Protein AF-A0A085WWP4-F1 (afdb_monomer_lite)

Secondary structure (DSSP, 8-state):
-HHHHHHHHHHHHHHHHHHHTTHHHHH-TTS---------HHHHTTS-TT--EEEEE-TTT------HHHHHHHHHHHHHHHHHH---HHHHEEEEEEETTEEEEEE---HHHHHHHHHHTTPEEEEETTEEEEE-TTS-EEEEETTEEEEE-HHHHHHHHHHHHHT-S--TTSHHHHHHHHH-S-SSEEEEEE-SS-S-SSSSS---EEEEEEEEEE-SSEEEEEEEEEESSHHHHHHHHHHHHHHHHHHHHHHHS---HHHHHHHHHHHS-EEEE-TTSEEEEEEEEEHHHHHHHHHHHHHS---TTGGG-S----------PPPPP----------------------------HHHHHHHHHHHHHHHTS-TTT---HHHHHT-HHHHHHHHHHHT--GGGGGG---SSTHHHHHS-GGGGGGG---HHHHHHHTSTHHHHHHHHHHSS-HHHHHHHHHHHHHHHHHHHHHHHTT---TTS-GGGHHHHHHHHHHHHHHHHHHHSPPP----------------

Organism: NCBI:txid394096

Foldseek 3Di:
DVVVVVVVVVVVVVVVVCVVVVVVVVPCVPPDPQQFPPPPLLQQLLAAQAFFWKKKAFQQQPPQLAAPLLVVVVVVVQVVCCVQFVDRSNAFWGMWMDGPFKIKTFGDGDCVRNVVSLVVVVWDWDDQLNFTWTDDPLAWIWGDDDRMIMTGHSVSNSSSVVSSVVVRGHDCPRPQNVVCVVVHRSARMKIWGADPFQPDPDDPDSWRWGIKMWGWHQDPFAIKIKIKIATQALVSLVVVLVVVVVVLVVLLVVLVVDPDVLSVQVNVQSVPKDWDADRRSMIIIMTGRGSVNNNVVSVVVSLDPDPCVVVVVSDDPPDDDDDDDDDDDDDDDDDDDDDDPPDDPPPPPPPPPPQDCQLVSQLLVLLVVLQVPDDPQFRDDSCVLCPPCLQVVLLCCQAQFDPPVVVVVDDDPPVVLRRDRQLVVLVVPPDLVVNLVSLALVVLVVQLVVCVVPLSSLSNSLNNLSSSLSVLQVCLVVLPDRRPDPSVCSNVRSNVRSVVSSVSSSSSPGTDPPPPPPPDPDPDDDDD

Structure (mmCIF, N/CA/C/O backbone):
data_AF-A0A085WWP4-F1
#
_entry.id   AF-A0A085WWP4-F1
#
loop_
_atom_site.group_PDB
_atom_site.id
_atom_site.type_symbol
_atom_site.label_atom_id
_atom_site.label_alt_id
_atom_site.label_comp_id
_atom_site.label_asym_id
_atom_site.label_entity_id
_atom_site.label_seq_id
_atom_site.pdbx_PDB_ins_code
_atom_site.Cartn_x
_atom_site.Cartn_y
_atom_site.Cartn_z
_atom_site.occupancy
_atom_site.B_iso_or_equiv
_atom_site.auth_seq_id
_atom_site.auth_comp_id
_atom_site.auth_asym_id
_atom_site.auth_atom_id
_atom_site.pdbx_PDB_model_num
ATOM 1 N N . MET A 1 1 ? -0.417 -55.808 28.487 1.00 55.75 1 MET A N 1
ATOM 2 C CA . MET A 1 1 ? -0.862 -55.709 27.075 1.00 55.75 1 MET A CA 1
ATOM 3 C C . MET A 1 1 ? -2.150 -54.899 26.886 1.00 55.75 1 MET A C 1
ATOM 5 O O . MET A 1 1 ? -2.103 -53.944 26.128 1.00 55.75 1 MET A O 1
ATOM 9 N N . LYS A 1 2 ? -3.262 -55.163 27.597 1.00 52.31 2 LYS A N 1
ATOM 10 C CA . LYS A 1 2 ? -4.534 -54.413 27.414 1.00 52.31 2 LYS A CA 1
ATOM 11 C C . LYS A 1 2 ? -4.421 -52.880 27.558 1.00 52.31 2 LYS A C 1
ATOM 13 O O . LYS A 1 2 ? -5.014 -52.155 26.775 1.00 52.31 2 LYS A O 1
ATOM 18 N N . LYS A 1 3 ? -3.600 -52.381 28.492 1.00 43.16 3 LYS A N 1
ATOM 19 C CA . LYS A 1 3 ? -3.376 -50.932 28.687 1.00 43.16 3 LYS A CA 1
ATOM 20 C C . LYS A 1 3 ? -2.620 -50.261 27.527 1.00 43.16 3 LYS A C 1
ATOM 22 O O . LYS A 1 3 ? -2.899 -49.113 27.214 1.00 43.16 3 LYS A O 1
ATOM 27 N N . LEU A 1 4 ? -1.714 -50.990 26.868 1.00 48.75 4 LEU A N 1
ATOM 28 C CA . LEU A 1 4 ? -0.986 -50.499 25.692 1.00 48.75 4 LEU A CA 1
ATOM 29 C C . LEU A 1 4 ? -1.939 -50.347 24.499 1.00 48.75 4 LEU A C 1
ATOM 31 O O . LEU A 1 4 ? -1.900 -49.344 23.802 1.00 48.75 4 LEU A O 1
ATOM 35 N N . LEU A 1 5 ? -2.840 -51.314 24.315 1.00 61.75 5 LEU A N 1
ATOM 36 C CA . LEU A 1 5 ? -3.820 -51.292 23.231 1.00 61.75 5 LEU A CA 1
ATOM 37 C C . LEU A 1 5 ? -4.837 -50.153 23.405 1.00 61.75 5 LEU A C 1
ATOM 39 O O . LEU A 1 5 ? -5.129 -49.451 22.445 1.00 61.75 5 LEU A O 1
ATOM 43 N N . VAL A 1 6 ? -5.298 -49.899 24.635 1.00 55.75 6 VAL A N 1
ATOM 44 C CA . VAL A 1 6 ? -6.163 -48.742 24.940 1.00 55.75 6 VAL A CA 1
ATOM 45 C C . VAL A 1 6 ? -5.444 -47.416 24.668 1.00 55.75 6 VAL A C 1
ATOM 47 O O . VAL A 1 6 ? -6.043 -46.509 24.099 1.00 55.75 6 VAL A O 1
ATOM 50 N N . PHE A 1 7 ? -4.155 -47.312 25.007 1.00 50.56 7 PHE A N 1
ATOM 51 C CA . PHE A 1 7 ? -3.361 -46.117 24.716 1.00 50.56 7 PHE A CA 1
ATOM 52 C C . PHE A 1 7 ? -3.190 -45.890 23.207 1.00 50.56 7 PHE A C 1
ATOM 54 O O . PHE A 1 7 ? -3.416 -44.782 22.737 1.00 50.56 7 PHE A O 1
ATOM 61 N N . VAL A 1 8 ? -2.872 -46.933 22.433 1.00 65.12 8 VAL A N 1
ATOM 62 C CA . VAL A 1 8 ? -2.724 -46.840 20.968 1.00 65.12 8 VAL A CA 1
ATOM 63 C C . VAL A 1 8 ? -4.044 -46.463 20.291 1.00 65.12 8 VAL A C 1
ATOM 65 O O . VAL A 1 8 ? -4.043 -45.628 19.391 1.00 65.12 8 VAL A O 1
ATOM 68 N N . VAL A 1 9 ? -5.175 -47.010 20.746 1.00 69.06 9 VAL A N 1
ATOM 69 C CA . VAL A 1 9 ? -6.500 -46.673 20.198 1.00 69.06 9 VAL A CA 1
ATOM 70 C C . VAL A 1 9 ? -6.896 -45.233 20.533 1.00 69.06 9 VAL A C 1
ATOM 72 O O . VAL A 1 9 ? -7.385 -44.528 19.657 1.00 69.06 9 VAL A O 1
ATOM 75 N N . LEU A 1 10 ? -6.636 -44.758 21.756 1.00 54.59 10 LEU A N 1
ATOM 76 C CA . LEU A 1 10 ? -6.872 -43.356 22.123 1.00 54.59 10 LEU A CA 1
ATOM 77 C C . LEU A 1 10 ? -5.963 -42.394 21.351 1.00 54.59 10 LEU A C 1
ATOM 79 O O . LEU A 1 10 ? -6.404 -41.314 20.972 1.00 54.59 10 LEU A O 1
ATOM 83 N N . LEU A 1 11 ? -4.720 -42.791 21.077 1.00 59.16 11 LEU A N 1
ATOM 84 C CA . LEU A 1 11 ? -3.773 -41.989 20.305 1.00 59.16 11 LEU A CA 1
ATOM 85 C C . LEU A 1 11 ? -4.162 -41.948 18.820 1.00 59.16 11 LEU A C 1
ATOM 87 O O . LEU A 1 11 ? -4.114 -40.884 18.213 1.00 59.16 11 LEU A O 1
ATOM 91 N N . ALA A 1 12 ? -4.645 -43.060 18.258 1.00 65.62 12 ALA A N 1
ATOM 92 C CA . ALA A 1 12 ? -5.191 -43.114 16.902 1.00 65.62 12 ALA A CA 1
ATOM 93 C C . ALA A 1 12 ? -6.506 -42.325 16.768 1.00 65.62 12 ALA A C 1
ATOM 95 O O . ALA A 1 12 ? -6.684 -41.602 15.793 1.00 65.62 12 ALA A O 1
ATOM 96 N N . ALA A 1 13 ? -7.400 -42.399 17.759 1.00 65.81 13 ALA A N 1
ATOM 97 C CA . ALA A 1 13 ? -8.629 -41.606 17.793 1.00 65.81 13 ALA A CA 1
ATOM 98 C C . ALA A 1 13 ? -8.333 -40.107 17.965 1.00 65.81 13 ALA A C 1
ATOM 100 O O . ALA A 1 13 ? -8.933 -39.276 17.287 1.00 65.81 13 ALA A O 1
ATOM 101 N N . GLY A 1 14 ? -7.361 -39.761 18.815 1.00 62.38 14 GLY A N 1
ATOM 102 C CA . GLY A 1 14 ? -6.874 -38.394 18.986 1.00 62.38 14 GLY A CA 1
ATOM 103 C C . GLY A 1 14 ? -6.211 -37.845 17.722 1.00 62.38 14 GLY A C 1
ATOM 104 O O . GLY A 1 14 ? -6.481 -36.711 17.341 1.00 62.38 14 GLY A O 1
ATOM 105 N N . ALA A 1 15 ? -5.408 -38.655 17.026 1.00 59.19 15 ALA A N 1
ATOM 106 C CA . ALA A 1 15 ? -4.808 -38.295 15.743 1.00 59.19 15 ALA A CA 1
ATOM 107 C C . ALA A 1 15 ? -5.861 -38.168 14.629 1.00 59.19 15 ALA A C 1
ATOM 109 O O . ALA A 1 15 ? -5.807 -37.222 13.852 1.00 59.19 15 ALA A O 1
ATOM 110 N N . GLY A 1 16 ? -6.855 -39.059 14.582 1.00 66.94 16 GLY A N 1
ATOM 111 C CA . GLY A 1 16 ? -7.972 -38.985 13.637 1.00 66.94 16 GLY A CA 1
ATOM 112 C C . GLY A 1 16 ? -8.838 -37.743 13.850 1.00 66.94 16 GLY A C 1
ATOM 113 O O . GLY A 1 16 ? -9.163 -37.050 12.890 1.00 66.94 16 GLY A O 1
ATOM 114 N N . ALA A 1 17 ? -9.135 -37.395 15.105 1.00 58.97 17 ALA A N 1
ATOM 115 C CA . ALA A 1 17 ? -9.810 -36.144 15.438 1.00 58.97 17 ALA A CA 1
ATOM 116 C C . ALA A 1 17 ? -8.940 -34.930 15.072 1.00 58.97 17 ALA A C 1
ATOM 118 O O . ALA A 1 17 ? -9.412 -34.004 14.419 1.00 58.97 17 ALA A O 1
ATOM 119 N N . ALA A 1 18 ? -7.648 -34.945 15.410 1.00 49.03 18 ALA A N 1
ATOM 120 C CA . ALA A 1 18 ? -6.724 -33.871 15.055 1.00 49.03 18 ALA A CA 1
ATOM 121 C C . ALA A 1 18 ? -6.568 -33.690 13.533 1.00 49.03 18 ALA A C 1
ATOM 123 O O . ALA A 1 18 ? -6.399 -32.561 13.077 1.00 49.03 18 ALA A O 1
ATOM 124 N N . TYR A 1 19 ? -6.657 -34.765 12.747 1.00 57.50 19 TYR A N 1
ATOM 125 C CA . TYR A 1 19 ? -6.679 -34.718 11.283 1.00 57.50 19 TYR A CA 1
ATOM 126 C C . TYR A 1 19 ? -7.983 -34.095 10.779 1.00 57.50 19 TYR A C 1
ATOM 128 O O . TYR A 1 19 ? -7.961 -33.119 10.037 1.00 57.50 19 TYR A O 1
ATOM 136 N N . HIS A 1 20 ? -9.124 -34.594 11.259 1.00 52.62 20 HIS A N 1
ATOM 137 C CA . HIS A 1 20 ? -10.443 -34.147 10.812 1.00 52.62 20 HIS A CA 1
ATOM 138 C C . HIS A 1 20 ? -10.745 -32.680 11.179 1.00 52.62 20 HIS A C 1
ATOM 140 O O . HIS A 1 20 ? -11.502 -32.009 10.478 1.00 52.62 20 HIS A O 1
ATOM 146 N N . PHE A 1 21 ? -10.141 -32.169 12.255 1.00 53.84 21 PHE A N 1
ATOM 147 C CA . PHE A 1 21 ? -10.244 -30.768 12.679 1.00 53.84 21 PHE A CA 1
ATOM 148 C C . PHE A 1 21 ? -9.079 -29.882 12.185 1.00 53.84 21 PHE A C 1
ATOM 150 O O . PHE A 1 21 ? -8.976 -28.730 12.605 1.00 53.84 21 PHE A O 1
ATOM 157 N N . GLY A 1 22 ? -8.191 -30.387 11.317 1.00 38.75 22 GLY A N 1
ATOM 158 C CA . GLY A 1 22 ? -7.104 -29.600 10.712 1.00 38.75 22 GLY A CA 1
ATOM 159 C C . GLY A 1 22 ? -5.971 -29.200 11.670 1.00 38.75 22 GLY A C 1
ATOM 160 O O . GLY A 1 22 ? -5.164 -28.323 11.365 1.00 38.75 22 GLY A O 1
ATOM 161 N N . TYR A 1 23 ? -5.876 -29.823 12.848 1.00 52.81 23 TYR A N 1
ATOM 162 C CA . TYR A 1 23 ? -4.787 -29.576 13.800 1.00 52.81 23 TYR A CA 1
ATOM 163 C C . TYR A 1 23 ? -3.465 -30.219 13.362 1.00 52.81 23 TYR A C 1
ATOM 165 O O . TYR A 1 23 ? -2.403 -29.675 13.672 1.00 52.81 23 TYR A O 1
ATOM 173 N N . LEU A 1 24 ? -3.508 -31.343 12.636 1.00 49.25 24 LEU A N 1
ATOM 174 C CA . LEU A 1 24 ? -2.299 -32.030 12.161 1.00 49.25 24 LEU A CA 1
ATOM 175 C C . LEU A 1 24 ? -1.555 -31.249 11.066 1.00 49.25 24 LEU A C 1
ATOM 177 O O . LEU A 1 24 ? -0.331 -31.140 11.153 1.00 49.25 24 LEU A O 1
ATOM 181 N N . ASP A 1 25 ? -2.271 -30.601 10.140 1.00 48.72 25 ASP A N 1
ATOM 182 C CA . ASP A 1 25 ? -1.672 -29.701 9.134 1.00 48.72 25 ASP A CA 1
ATOM 183 C C . ASP A 1 25 ? -0.945 -28.512 9.781 1.00 48.72 25 ASP A C 1
ATOM 185 O O . ASP A 1 25 ? 0.040 -27.991 9.260 1.00 48.72 25 ASP A O 1
ATOM 189 N N . ARG A 1 26 ? -1.382 -28.120 10.983 1.00 52.31 26 ARG A N 1
ATOM 190 C CA . ARG A 1 26 ? -0.805 -27.012 11.749 1.00 52.31 26 ARG A CA 1
ATOM 191 C C . ARG A 1 26 ? 0.436 -27.402 12.556 1.00 52.31 26 ARG A C 1
ATOM 193 O O . ARG A 1 26 ? 1.290 -26.555 12.805 1.00 52.31 26 ARG A O 1
ATOM 200 N N . TRP A 1 27 ? 0.528 -28.657 13.002 1.00 50.03 27 TRP A N 1
ATOM 201 C CA . TRP A 1 27 ? 1.600 -29.142 13.889 1.00 50.03 27 TRP A CA 1
ATOM 202 C C . TRP A 1 27 ? 2.775 -29.775 13.154 1.00 50.03 27 TRP A C 1
ATOM 204 O O . TRP A 1 27 ? 3.870 -29.859 13.714 1.00 50.03 27 TRP A O 1
ATOM 214 N N . ILE A 1 28 ? 2.586 -30.176 11.896 1.00 51.75 28 ILE A N 1
ATOM 215 C CA . ILE A 1 28 ? 3.643 -30.785 11.088 1.00 51.75 28 ILE A CA 1
ATOM 216 C C . ILE A 1 28 ? 3.945 -29.952 9.824 1.00 51.75 28 ILE A C 1
ATOM 218 O O . ILE A 1 28 ? 3.955 -30.482 8.714 1.00 51.75 28 ILE A O 1
ATOM 222 N N . PRO A 1 29 ? 4.315 -28.660 9.949 1.00 46.16 29 PRO A N 1
ATOM 223 C CA . PRO A 1 29 ? 4.738 -27.845 8.804 1.00 46.16 29 PRO A CA 1
ATOM 224 C C . PRO A 1 29 ? 6.069 -28.310 8.172 1.00 46.16 29 PRO A C 1
ATOM 226 O O . PRO A 1 29 ? 6.530 -27.726 7.193 1.00 46.16 29 PRO A O 1
ATOM 229 N N . LYS A 1 30 ? 6.717 -29.348 8.728 1.00 44.38 30 LYS A N 1
ATOM 230 C CA . LYS A 1 30 ? 8.000 -29.905 8.263 1.00 44.38 30 LYS A CA 1
ATOM 231 C C . LYS A 1 30 ? 7.885 -31.116 7.326 1.00 44.38 30 LYS A C 1
ATOM 233 O O . LYS A 1 30 ? 8.911 -31.504 6.780 1.00 44.38 30 LYS A O 1
ATOM 238 N N . LEU A 1 31 ? 6.700 -31.703 7.120 1.00 44.00 31 LEU A N 1
ATOM 239 C CA . LEU A 1 31 ? 6.548 -32.906 6.277 1.00 44.00 31 LEU A CA 1
ATOM 240 C C . LEU A 1 31 ? 6.174 -32.632 4.808 1.00 44.00 31 LEU A C 1
ATOM 242 O O . LEU A 1 31 ? 5.854 -33.562 4.081 1.00 44.00 31 LEU A O 1
ATOM 246 N N . GLY A 1 32 ? 6.309 -31.390 4.334 1.00 44.22 32 GLY A N 1
ATOM 247 C CA . GLY A 1 32 ? 6.310 -31.117 2.892 1.00 44.22 32 GLY A CA 1
ATOM 248 C C . GLY A 1 32 ? 4.935 -31.107 2.225 1.00 44.22 32 GLY A C 1
ATOM 249 O O . GLY A 1 32 ? 4.858 -31.342 1.024 1.00 44.22 32 GLY A O 1
ATOM 250 N N . GLY A 1 33 ? 3.865 -30.808 2.971 1.00 44.06 33 GLY A N 1
ATOM 251 C CA . GLY A 1 33 ? 2.613 -30.374 2.353 1.00 44.06 33 GLY A CA 1
ATOM 252 C C . GLY A 1 33 ? 2.897 -29.113 1.545 1.00 44.06 33 GLY A C 1
ATOM 253 O O . GLY A 1 33 ? 3.352 -28.116 2.110 1.00 44.06 33 GLY A O 1
ATOM 254 N N . GLU A 1 34 ? 2.748 -29.206 0.225 1.00 45.47 34 GLU A N 1
ATOM 255 C CA . GLU A 1 34 ? 2.981 -28.097 -0.690 1.00 45.47 34 GLU A CA 1
ATOM 256 C C . GLU A 1 34 ? 2.165 -26.891 -0.222 1.00 45.47 34 GLU A C 1
ATOM 258 O O . GLU A 1 34 ? 0.941 -26.926 -0.133 1.00 45.47 34 GLU A O 1
ATOM 263 N N . ARG A 1 35 ? 2.903 -25.849 0.143 1.00 51.69 35 ARG A N 1
ATOM 264 C CA . ARG A 1 35 ? 2.412 -24.510 0.429 1.00 51.69 35 ARG A CA 1
ATOM 265 C C . ARG A 1 35 ? 1.775 -23.987 -0.857 1.00 51.69 35 ARG A C 1
ATOM 267 O O . ARG A 1 35 ? 2.432 -23.954 -1.899 1.00 51.69 35 ARG A O 1
ATOM 274 N N . LEU A 1 36 ? 0.470 -23.787 -0.820 1.00 55.88 36 LEU A N 1
ATOM 275 C CA . LEU A 1 36 ? -0.396 -23.593 -1.975 1.00 55.88 36 LEU A CA 1
ATOM 276 C C . LEU A 1 36 ? -1.360 -22.482 -1.595 1.00 55.88 36 LEU A C 1
ATOM 278 O O . LEU A 1 36 ? -2.046 -22.628 -0.581 1.00 55.88 36 LEU A O 1
ATOM 282 N N . ILE A 1 37 ? -1.510 -21.465 -2.451 1.00 58.06 37 ILE A N 1
ATOM 283 C CA . ILE A 1 37 ? -2.772 -20.733 -2.490 1.00 58.06 37 ILE A CA 1
ATOM 284 C C . ILE A 1 37 ? -3.754 -21.753 -3.054 1.00 58.06 37 ILE A C 1
ATOM 286 O O . ILE A 1 37 ? -3.654 -22.094 -4.239 1.00 58.06 37 ILE A O 1
ATOM 290 N N . PRO A 1 38 ? -4.694 -22.310 -2.267 1.00 62.78 38 PRO A N 1
ATOM 291 C CA . PRO A 1 38 ? -5.765 -23.040 -2.903 1.00 62.78 38 PRO A CA 1
ATOM 292 C C . PRO A 1 38 ? -6.484 -22.017 -3.780 1.00 62.78 38 PRO A C 1
ATOM 294 O O . PRO A 1 38 ? -6.855 -20.951 -3.285 1.00 62.78 38 PRO A O 1
ATOM 297 N N . LYS A 1 39 ? -6.650 -22.331 -5.068 1.00 83.12 39 LYS A N 1
ATOM 298 C CA . LYS A 1 39 ? -7.616 -21.682 -5.959 1.00 83.12 39 LYS A CA 1
ATOM 299 C C . LYS A 1 39 ? -8.987 -21.793 -5.287 1.00 83.12 39 LYS A C 1
ATOM 301 O O . LYS A 1 39 ? -9.717 -22.757 -5.490 1.00 83.12 39 LYS A O 1
ATOM 306 N N . ASP A 1 40 ? -9.259 -20.884 -4.356 1.00 86.44 40 ASP A N 1
ATOM 307 C CA . ASP A 1 40 ? -10.406 -20.961 -3.468 1.00 86.44 40 ASP A CA 1
ATOM 308 C C . ASP A 1 40 ? -11.586 -20.372 -4.213 1.00 86.44 40 ASP A C 1
ATOM 310 O O . ASP A 1 40 ? -11.844 -19.169 -4.180 1.00 86.44 40 ASP A O 1
ATOM 314 N N . GLU A 1 41 ? -12.292 -21.253 -4.909 1.00 90.25 41 GLU A N 1
ATOM 315 C CA . GLU A 1 41 ? -13.483 -20.915 -5.676 1.00 90.25 41 GLU A CA 1
ATOM 316 C C . GLU A 1 41 ? -14.510 -20.163 -4.820 1.00 90.25 41 GLU A C 1
ATOM 318 O O . GLU A 1 41 ? -15.187 -19.272 -5.322 1.00 90.25 41 GLU A O 1
ATOM 323 N N . LYS A 1 42 ? -14.586 -20.435 -3.506 1.00 92.69 42 LYS A N 1
ATOM 324 C CA . LYS A 1 42 ? -15.519 -19.736 -2.608 1.00 92.69 42 LYS A CA 1
ATOM 325 C C . LYS A 1 42 ? -15.115 -18.293 -2.349 1.00 92.69 42 LYS A C 1
ATOM 327 O O . LYS A 1 42 ? -15.991 -17.471 -2.093 1.00 92.69 42 LYS A O 1
ATOM 332 N N . LEU A 1 43 ? -13.817 -18.004 -2.371 1.00 93.25 43 LEU A N 1
ATOM 333 C CA . LEU A 1 43 ? -13.286 -16.656 -2.213 1.00 93.25 43 LEU A CA 1
ATOM 334 C C . LEU A 1 43 ? -13.439 -15.881 -3.531 1.00 93.25 43 LEU A C 1
ATOM 336 O O . LEU A 1 43 ? -13.919 -14.750 -3.537 1.00 93.25 43 LEU A O 1
ATOM 340 N N . LEU A 1 44 ? -13.130 -16.521 -4.660 1.00 95.12 44 LEU A N 1
ATOM 341 C CA . LEU A 1 44 ? -13.316 -15.929 -5.987 1.00 95.12 44 LEU A CA 1
ATOM 342 C C . LEU A 1 44 ? -14.799 -15.683 -6.322 1.00 95.12 44 LEU A C 1
ATOM 344 O O . LEU A 1 44 ? -15.117 -14.748 -7.055 1.00 95.12 44 LEU A O 1
ATOM 348 N N . ALA A 1 45 ? -15.720 -16.437 -5.711 1.00 96.50 45 ALA A N 1
ATOM 349 C CA . ALA A 1 45 ? -17.158 -16.295 -5.930 1.00 96.50 45 ALA A CA 1
ATOM 350 C C . ALA A 1 45 ? -17.739 -14.907 -5.574 1.00 96.50 45 ALA A C 1
ATOM 352 O O . ALA A 1 45 ? -18.850 -14.583 -5.987 1.00 96.50 45 ALA A O 1
ATOM 353 N N . TYR A 1 46 ? -17.009 -14.084 -4.816 1.00 97.31 46 TYR A N 1
ATOM 354 C CA . TYR A 1 46 ? -17.416 -12.718 -4.477 1.00 97.31 46 TYR A CA 1
ATOM 355 C C . TYR A 1 46 ? -17.086 -11.680 -5.553 1.00 97.31 46 TYR A C 1
ATOM 357 O O . TYR A 1 46 ? -17.532 -10.542 -5.440 1.00 97.31 46 TYR A O 1
ATOM 365 N N . PHE A 1 47 ? -16.308 -12.031 -6.578 1.00 97.00 47 PHE A N 1
ATOM 366 C CA . PHE A 1 47 ? -15.901 -11.121 -7.652 1.00 97.00 47 PHE A CA 1
ATOM 367 C C . PHE A 1 47 ? -16.760 -11.325 -8.899 1.00 97.00 47 PHE A C 1
ATOM 369 O O . PHE A 1 47 ? -17.478 -12.319 -9.012 1.00 97.00 47 PHE A O 1
ATOM 376 N N . ARG A 1 48 ? -16.779 -10.339 -9.798 1.00 95.44 48 ARG A N 1
ATOM 377 C CA . ARG A 1 48 ? -17.628 -10.392 -10.991 1.00 95.44 48 ARG A CA 1
ATOM 378 C C . ARG A 1 48 ? -17.013 -11.346 -12.023 1.00 95.44 48 ARG A C 1
ATOM 380 O O . ARG A 1 48 ? -15.789 -11.431 -12.102 1.00 95.44 48 ARG A O 1
ATOM 387 N N . PRO A 1 49 ? -17.809 -12.029 -12.862 1.00 92.94 49 PRO A N 1
ATOM 388 C CA . PRO A 1 49 ? -17.272 -12.890 -13.921 1.00 92.94 49 PRO A CA 1
ATOM 389 C C . PRO A 1 49 ? -16.363 -12.157 -14.921 1.00 92.94 49 PRO A C 1
ATOM 391 O O . PRO A 1 49 ? -15.498 -12.774 -15.544 1.00 92.94 49 PRO A O 1
ATOM 394 N N . ASP A 1 50 ? -16.561 -10.846 -15.076 1.00 91.69 50 ASP A N 1
ATOM 395 C CA . ASP A 1 50 ? -15.817 -9.960 -15.967 1.00 91.69 50 ASP A CA 1
ATOM 396 C C . ASP A 1 50 ? -14.697 -9.171 -15.268 1.00 91.69 50 ASP A C 1
ATOM 398 O O . ASP A 1 50 ? -14.115 -8.281 -15.892 1.00 91.69 50 ASP A O 1
ATOM 402 N N . THR A 1 51 ? -14.366 -9.494 -14.010 1.00 92.69 51 THR A N 1
ATOM 403 C CA . THR A 1 51 ? -13.265 -8.864 -13.271 1.00 92.69 51 THR A CA 1
ATOM 404 C C . THR A 1 51 ? -11.959 -8.947 -14.070 1.00 92.69 51 THR A C 1
ATOM 406 O O . THR A 1 51 ? -11.527 -10.017 -14.507 1.00 92.69 51 THR A O 1
ATOM 409 N N . ARG A 1 52 ? -11.339 -7.781 -14.282 1.00 91.12 52 ARG A N 1
ATOM 410 C CA . ARG A 1 52 ? -10.152 -7.612 -15.136 1.00 91.12 52 ARG A CA 1
ATOM 411 C C . ARG A 1 52 ? -8.863 -7.498 -14.353 1.00 91.12 52 ARG A C 1
ATOM 413 O O . ARG A 1 52 ? -7.821 -7.888 -14.860 1.00 91.12 52 ARG A O 1
ATOM 420 N N . GLU A 1 53 ? -8.927 -6.972 -13.143 1.00 92.38 53 GLU A N 1
ATOM 421 C CA . GLU A 1 53 ? -7.801 -6.882 -12.228 1.00 92.38 53 GLU A CA 1
ATOM 422 C C . GLU A 1 53 ? -8.062 -7.768 -11.021 1.00 92.38 53 GLU A C 1
ATOM 424 O O . GLU A 1 53 ? -9.183 -7.845 -10.534 1.00 92.38 53 GLU A O 1
ATOM 429 N N . LEU A 1 54 ? -7.042 -8.473 -10.551 1.00 93.56 54 LEU A N 1
ATOM 430 C CA . LEU A 1 54 ? -7.169 -9.298 -9.362 1.00 93.56 54 LEU A CA 1
ATOM 431 C C . LEU A 1 54 ? -5.834 -9.340 -8.638 1.00 93.56 54 LEU A C 1
ATOM 433 O O . LEU A 1 54 ? -4.792 -9.558 -9.256 1.00 93.56 54 LEU A O 1
ATOM 437 N N . LEU A 1 55 ? -5.866 -9.155 -7.325 1.00 93.75 55 LEU A N 1
ATOM 438 C CA . LEU A 1 55 ? -4.727 -9.357 -6.442 1.00 93.75 55 LEU A CA 1
ATOM 439 C C . LEU A 1 55 ? -5.104 -10.391 -5.391 1.00 93.75 55 LEU A C 1
ATOM 441 O O . LEU A 1 55 ? -6.048 -10.178 -4.642 1.00 93.75 55 LEU A O 1
ATOM 445 N N . VAL A 1 56 ? -4.347 -11.479 -5.313 1.00 93.44 56 VAL A N 1
ATOM 446 C CA . VAL A 1 56 ? -4.521 -12.586 -4.372 1.00 93.44 56 VAL A CA 1
ATOM 447 C C . VAL A 1 56 ? -3.258 -12.713 -3.527 1.00 93.44 56 VAL A C 1
ATOM 449 O O . VAL A 1 56 ? -2.151 -12.799 -4.051 1.00 93.44 56 VAL A O 1
ATOM 452 N N . ALA A 1 57 ? -3.407 -12.738 -2.209 1.00 92.06 57 ALA A N 1
ATOM 453 C CA . ALA A 1 57 ? -2.300 -12.888 -1.274 1.00 92.06 57 ALA A CA 1
ATOM 454 C C . ALA A 1 57 ? -2.631 -13.935 -0.210 1.00 92.06 57 ALA A C 1
ATOM 456 O O . ALA A 1 57 ? -3.695 -13.892 0.413 1.00 92.06 57 ALA A O 1
ATOM 457 N N . GLN A 1 58 ? -1.697 -14.848 0.045 1.00 89.44 58 GLN A N 1
ATOM 458 C CA . GLN A 1 58 ? -1.804 -15.808 1.135 1.00 89.44 58 GLN A CA 1
ATOM 459 C C . GLN A 1 58 ? -0.974 -15.343 2.321 1.00 89.44 58 GLN A C 1
ATOM 461 O O . GLN A 1 58 ? 0.242 -15.519 2.402 1.00 89.44 58 GLN A O 1
ATOM 466 N N . LEU A 1 59 ? -1.673 -14.735 3.272 1.00 87.25 59 LEU A N 1
ATOM 467 C CA . LEU A 1 59 ? -1.063 -14.048 4.407 1.00 87.25 59 LEU A CA 1
ATOM 468 C C . LEU A 1 59 ? -0.321 -15.001 5.352 1.00 87.25 59 LEU A C 1
ATOM 470 O O . LEU A 1 59 ? 0.606 -14.586 6.036 1.00 87.25 59 LEU A O 1
ATOM 474 N N . THR A 1 60 ? -0.695 -16.281 5.364 1.00 82.00 60 THR A N 1
ATOM 475 C CA . THR A 1 60 ? -0.028 -17.319 6.167 1.00 82.00 60 THR A CA 1
ATOM 476 C C . THR A 1 60 ? 1.312 -17.778 5.591 1.00 82.00 60 THR A C 1
ATOM 478 O O . THR A 1 60 ? 2.139 -18.307 6.333 1.00 82.00 60 THR A O 1
ATOM 481 N N . GLU A 1 61 ? 1.541 -17.585 4.291 1.00 74.81 61 GLU A N 1
ATOM 482 C CA . GLU A 1 61 ? 2.761 -18.023 3.599 1.00 74.81 61 GLU A CA 1
ATOM 483 C C . GLU A 1 61 ? 3.734 -16.881 3.317 1.00 74.81 61 GLU A C 1
ATOM 485 O O . GLU A 1 61 ? 4.940 -17.108 3.188 1.00 74.81 61 GLU A O 1
ATOM 490 N N . LEU A 1 62 ? 3.222 -15.652 3.269 1.00 76.38 62 LEU A N 1
ATOM 491 C CA . LEU A 1 62 ? 4.014 -14.434 3.208 1.00 76.38 62 LEU A CA 1
ATOM 492 C C . LEU A 1 62 ? 4.784 -14.240 4.527 1.00 76.38 62 LEU A C 1
ATOM 494 O O . LEU A 1 62 ? 4.372 -13.484 5.405 1.00 76.38 62 LEU A O 1
ATOM 498 N N . ASP A 1 63 ? 5.937 -14.909 4.653 1.00 78.12 63 ASP A N 1
ATOM 499 C CA . ASP A 1 63 ? 6.970 -14.565 5.640 1.00 78.12 63 ASP A CA 1
ATOM 500 C C . ASP A 1 63 ? 7.589 -13.229 5.223 1.00 78.12 63 ASP A C 1
ATOM 502 O O . ASP A 1 63 ? 8.637 -13.180 4.572 1.00 78.12 63 ASP A O 1
ATOM 506 N N . LEU A 1 64 ? 6.870 -12.143 5.529 1.00 78.00 64 LEU A N 1
ATOM 507 C CA . LEU A 1 64 ? 7.333 -10.783 5.329 1.00 78.00 64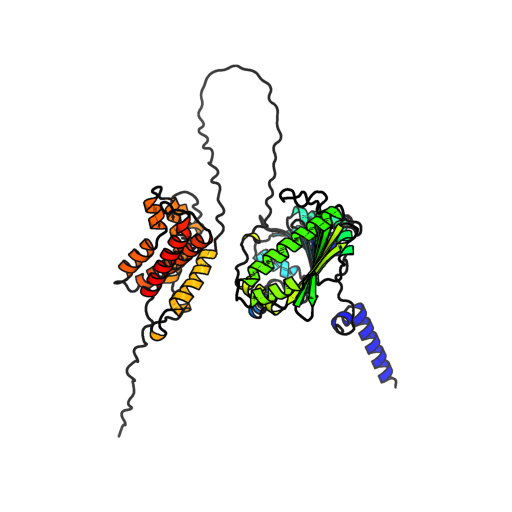 LEU A CA 1
ATOM 508 C C . LEU A 1 64 ? 8.454 -10.504 6.329 1.00 78.00 64 LEU A C 1
ATOM 510 O O . LEU A 1 64 ? 8.235 -9.933 7.397 1.00 78.00 64 LEU A O 1
ATOM 514 N N . ARG A 1 65 ? 9.674 -10.908 5.974 1.00 81.62 65 ARG A N 1
ATOM 515 C CA . ARG A 1 65 ? 10.886 -10.418 6.625 1.00 81.62 65 ARG A CA 1
ATOM 516 C C . ARG A 1 65 ? 11.026 -8.943 6.303 1.00 81.62 65 ARG A C 1
ATOM 518 O O . ARG A 1 65 ? 11.422 -8.563 5.201 1.00 81.62 65 ARG A O 1
ATOM 525 N N . LEU A 1 66 ? 10.561 -8.148 7.250 1.00 83.56 66 LEU A N 1
ATOM 526 C CA . LEU A 1 66 ? 10.699 -6.709 7.276 1.00 83.56 66 LEU A CA 1
ATOM 527 C C . LEU A 1 66 ? 11.891 -6.363 8.173 1.00 83.56 66 LEU A C 1
ATOM 529 O O . LEU A 1 66 ? 12.286 -7.152 9.033 1.00 83.56 66 LEU A O 1
ATOM 533 N N . SER A 1 67 ? 12.412 -5.145 8.039 1.00 86.75 67 SER A N 1
ATOM 534 C CA . SER A 1 67 ? 13.353 -4.610 9.027 1.00 86.75 67 SER A CA 1
ATOM 535 C C . SER A 1 67 ? 12.789 -4.716 10.444 1.00 86.75 67 SER A C 1
ATOM 537 O O . SER A 1 67 ? 11.579 -4.617 10.646 1.00 86.75 67 SER A O 1
ATOM 539 N N . ALA A 1 68 ? 13.670 -4.847 11.440 1.00 87.06 68 ALA A N 1
ATOM 540 C CA . ALA A 1 68 ? 13.274 -4.968 12.844 1.00 87.06 68 ALA A CA 1
ATOM 541 C C . ALA A 1 68 ? 12.308 -3.852 13.293 1.00 87.06 68 ALA A C 1
ATOM 543 O O . ALA A 1 68 ? 11.351 -4.123 14.014 1.00 87.06 68 ALA A O 1
ATOM 544 N N . ASP A 1 69 ? 12.503 -2.620 12.811 1.00 84.62 69 ASP A N 1
ATOM 545 C CA . ASP A 1 69 ? 11.617 -1.490 13.106 1.00 84.62 69 ASP A CA 1
ATOM 546 C C . ASP A 1 69 ? 10.232 -1.648 12.460 1.00 84.62 69 ASP A C 1
ATOM 548 O O . ASP A 1 69 ? 9.206 -1.408 13.102 1.00 84.62 69 ASP A O 1
ATOM 552 N N . ALA A 1 70 ? 10.183 -2.055 11.189 1.00 82.12 70 ALA A N 1
ATOM 553 C CA . ALA A 1 70 ? 8.935 -2.290 10.469 1.00 82.12 70 ALA A CA 1
ATOM 554 C C . ALA A 1 70 ? 8.169 -3.487 11.050 1.00 82.12 70 ALA A C 1
ATOM 556 O O . ALA A 1 70 ? 6.954 -3.406 11.234 1.00 82.12 70 ALA A O 1
ATOM 557 N N . GLN A 1 71 ? 8.881 -4.555 11.413 1.00 88.31 71 GLN A N 1
ATOM 558 C CA . GLN A 1 71 ? 8.322 -5.716 12.092 1.00 88.31 71 GLN A CA 1
ATOM 559 C C . GLN A 1 71 ? 7.780 -5.340 13.476 1.00 88.31 71 GLN A C 1
ATOM 561 O O . GLN A 1 71 ? 6.636 -5.659 13.780 1.00 88.31 71 GLN A O 1
ATOM 566 N N . ALA A 1 72 ? 8.534 -4.591 14.287 1.00 88.50 72 ALA A N 1
ATOM 567 C CA . ALA A 1 72 ? 8.074 -4.146 15.601 1.00 88.50 72 ALA A CA 1
ATOM 568 C C . ALA A 1 72 ? 6.819 -3.262 15.507 1.00 88.50 72 ALA A C 1
ATOM 570 O O . ALA A 1 72 ? 5.893 -3.422 16.304 1.00 88.50 72 ALA A O 1
ATOM 571 N N . LYS A 1 73 ? 6.749 -2.366 14.509 1.00 86.94 73 LYS A N 1
ATOM 572 C CA . LYS A 1 73 ? 5.543 -1.569 14.224 1.00 86.94 73 LYS A CA 1
ATOM 573 C C . LYS A 1 73 ? 4.369 -2.439 13.785 1.00 86.94 73 LYS A C 1
ATOM 575 O O . LYS A 1 73 ? 3.257 -2.222 14.255 1.00 86.94 73 LYS A O 1
ATOM 580 N N . LEU A 1 74 ? 4.595 -3.420 12.911 1.00 87.38 74 LEU A N 1
ATOM 581 C CA . LEU A 1 74 ? 3.552 -4.346 12.470 1.00 87.38 74 LEU A CA 1
ATOM 582 C C . LEU A 1 74 ? 3.027 -5.188 13.640 1.00 87.38 74 LEU A C 1
ATOM 584 O O . LEU A 1 74 ? 1.819 -5.327 13.798 1.00 87.38 74 LEU A O 1
ATOM 588 N N . GLU A 1 75 ? 3.912 -5.688 14.503 1.00 90.56 75 GLU A N 1
ATOM 589 C CA . GLU A 1 75 ? 3.554 -6.426 15.717 1.00 90.56 75 GLU A CA 1
ATOM 590 C C . GLU A 1 75 ? 2.833 -5.543 16.740 1.00 90.56 75 GLU A C 1
ATOM 592 O O . GLU A 1 75 ? 1.909 -5.999 17.415 1.00 90.56 75 GLU A O 1
ATOM 597 N N . GLN A 1 76 ? 3.225 -4.274 16.879 1.00 92.50 76 GLN A N 1
ATOM 598 C CA . GLN A 1 76 ? 2.502 -3.314 17.708 1.00 92.50 76 GLN A CA 1
ATOM 599 C C . GLN A 1 76 ? 1.096 -3.060 17.152 1.00 92.50 76 GLN A C 1
ATOM 601 O O . GLN A 1 76 ? 0.127 -3.241 17.882 1.00 92.50 76 GLN A O 1
ATOM 606 N N . ASN A 1 77 ? 0.968 -2.724 15.867 1.00 90.75 77 ASN A N 1
ATOM 607 C CA . ASN A 1 77 ? -0.325 -2.493 15.220 1.00 90.75 77 ASN A CA 1
ATOM 608 C C . ASN A 1 77 ? -1.209 -3.745 15.271 1.00 90.75 77 ASN A C 1
ATOM 610 O O . ASN A 1 77 ? -2.406 -3.644 15.514 1.00 90.75 77 ASN A O 1
ATOM 614 N N . GLY A 1 78 ? -0.620 -4.928 15.086 1.00 91.88 78 GLY A N 1
ATOM 615 C CA . GLY A 1 78 ? -1.305 -6.210 15.210 1.00 91.88 78 GLY A CA 1
ATOM 616 C C . GLY A 1 78 ? -1.797 -6.476 16.633 1.00 91.88 78 GLY A C 1
ATOM 617 O O . GLY A 1 78 ? -2.914 -6.956 16.802 1.00 91.88 78 GLY A O 1
ATOM 618 N N . ARG A 1 79 ? -1.012 -6.119 17.661 1.00 94.94 79 ARG A N 1
ATOM 619 C CA . ARG A 1 79 ? -1.446 -6.185 19.068 1.00 94.94 79 ARG A CA 1
ATOM 620 C C . ARG A 1 79 ? -2.572 -5.204 19.362 1.00 94.94 79 ARG A C 1
ATOM 622 O O . ARG A 1 79 ? -3.582 -5.618 19.914 1.00 94.94 79 ARG A O 1
ATOM 629 N N . GLU A 1 80 ? -2.441 -3.949 18.945 1.00 92.94 80 GLU A N 1
ATOM 630 C CA . GLU A 1 80 ? -3.490 -2.941 19.132 1.00 92.94 80 GLU A CA 1
ATOM 631 C C . GLU A 1 80 ? -4.786 -3.326 18.404 1.00 92.94 80 GLU A C 1
ATOM 633 O O . GLU A 1 80 ? -5.879 -3.158 18.946 1.00 92.94 80 GLU A O 1
ATOM 638 N N . LEU A 1 81 ? -4.681 -3.864 17.185 1.00 92.31 81 LEU A N 1
ATOM 639 C CA . LEU A 1 81 ? -5.824 -4.375 16.436 1.00 92.31 81 LEU A CA 1
ATOM 640 C C . LEU A 1 81 ? -6.458 -5.565 17.158 1.00 92.31 81 LEU A C 1
ATOM 642 O O . LEU A 1 81 ? -7.678 -5.599 17.295 1.00 92.31 81 LEU A O 1
ATOM 646 N N . TYR A 1 82 ? -5.654 -6.508 17.649 1.00 95.38 82 TYR A N 1
ATOM 647 C CA . TYR A 1 82 ? -6.139 -7.658 18.408 1.00 95.38 82 TYR A CA 1
ATOM 648 C C . TYR A 1 82 ? -6.840 -7.234 19.703 1.00 95.38 82 TYR A C 1
ATOM 650 O O . TYR A 1 82 ? -7.913 -7.743 20.011 1.00 95.38 82 TYR A O 1
ATOM 658 N N . GLU A 1 83 ? -6.295 -6.268 20.440 1.00 94.25 83 GLU A N 1
ATOM 659 C CA . GLU A 1 83 ? -6.929 -5.726 21.647 1.00 94.25 83 GLU A CA 1
ATOM 660 C C . GLU A 1 83 ? -8.281 -5.067 21.338 1.00 94.25 83 GLU A C 1
ATOM 662 O O . GLU A 1 83 ? -9.236 -5.239 22.093 1.00 94.25 83 GLU A O 1
ATOM 667 N N . LYS A 1 84 ? -8.381 -4.350 20.211 1.00 93.19 84 LYS A N 1
ATOM 668 C CA . LYS A 1 84 ? -9.598 -3.629 19.806 1.00 93.19 84 LYS A CA 1
ATOM 669 C C . LYS A 1 84 ? -10.663 -4.528 19.176 1.00 93.19 84 LYS A C 1
ATOM 671 O O . LYS A 1 84 ? -11.844 -4.340 19.437 1.00 93.19 84 LYS A O 1
ATOM 676 N N . THR A 1 85 ? -10.262 -5.478 18.335 1.00 93.94 85 THR A N 1
ATOM 677 C CA . THR A 1 85 ? -11.170 -6.259 17.468 1.00 93.94 85 THR A CA 1
ATOM 678 C C . THR A 1 85 ? -11.210 -7.747 17.801 1.00 93.94 85 THR A C 1
ATOM 680 O O . THR A 1 85 ? -12.110 -8.451 17.357 1.00 93.94 85 THR A O 1
ATOM 683 N N . GLY A 1 86 ? -10.237 -8.251 18.561 1.00 93.75 86 GLY A N 1
ATOM 684 C CA . GLY A 1 86 ? -10.022 -9.682 18.772 1.00 93.75 86 GLY A CA 1
ATOM 685 C C . GLY A 1 86 ? -9.348 -10.409 17.604 1.00 93.75 86 GLY A C 1
ATOM 686 O O . GLY A 1 86 ? -9.125 -11.608 17.726 1.00 93.75 86 GLY A O 1
ATOM 687 N N . ILE A 1 87 ? -9.016 -9.723 16.503 1.00 94.50 87 ILE A N 1
ATOM 688 C CA . ILE A 1 87 ? -8.446 -10.336 15.293 1.00 94.50 87 ILE A CA 1
ATOM 689 C C . ILE A 1 87 ? -6.920 -10.368 15.390 1.00 94.50 87 ILE A C 1
ATOM 691 O O . ILE A 1 87 ? -6.264 -9.328 15.471 1.00 94.50 87 ILE A O 1
ATOM 695 N N . ASN A 1 88 ? -6.330 -11.561 15.351 1.00 93.56 88 ASN A N 1
ATOM 696 C CA . ASN A 1 88 ? -4.888 -11.744 15.256 1.00 93.56 88 ASN A CA 1
ATOM 697 C C . ASN A 1 88 ? -4.479 -11.932 13.791 1.00 93.56 88 ASN A C 1
ATOM 699 O O . ASN A 1 88 ? -4.647 -13.016 13.235 1.00 93.56 88 ASN A O 1
ATOM 703 N N . LEU A 1 89 ? -3.865 -10.907 13.191 1.00 89.94 89 LEU A N 1
ATOM 704 C CA . LEU A 1 89 ? -3.474 -10.901 11.772 1.00 89.94 89 LEU A CA 1
ATOM 705 C C . LEU A 1 89 ? -2.720 -12.166 11.325 1.00 89.94 89 LEU A C 1
ATOM 707 O O . LEU A 1 89 ? -2.982 -12.678 10.246 1.00 89.94 89 LEU A O 1
ATOM 711 N N . SER A 1 90 ? -1.825 -12.696 12.165 1.00 86.94 90 SER A N 1
ATOM 712 C CA . SER A 1 90 ? -0.984 -13.859 11.829 1.00 86.94 90 SER A CA 1
ATOM 713 C C . SER A 1 90 ? -1.677 -15.218 11.975 1.00 86.94 90 SER A C 1
ATOM 715 O O . SER A 1 90 ? -1.197 -16.218 11.446 1.00 86.94 90 SER A O 1
ATOM 717 N N . LYS A 1 91 ? -2.765 -15.291 12.750 1.00 89.69 91 LYS A N 1
ATOM 718 C CA . LYS A 1 91 ? -3.433 -16.559 13.094 1.00 89.69 91 LYS A CA 1
ATOM 719 C C . LYS A 1 91 ? -4.827 -16.676 12.514 1.00 89.69 91 LYS A C 1
ATOM 721 O O . LYS A 1 91 ? -5.297 -17.799 12.321 1.00 89.69 91 LYS A O 1
ATOM 726 N N . ASP A 1 92 ? -5.484 -15.545 12.331 1.00 92.94 92 ASP A N 1
ATOM 727 C CA . ASP A 1 92 ? -6.889 -15.479 11.978 1.00 92.94 92 ASP A CA 1
ATOM 728 C C . ASP A 1 92 ? -7.096 -15.114 10.519 1.00 92.94 92 ASP A C 1
ATOM 730 O O . ASP A 1 92 ? -8.170 -15.408 10.020 1.00 92.94 92 ASP A O 1
ATOM 734 N N . LEU A 1 93 ? -6.111 -14.533 9.827 1.00 93.31 93 LEU A N 1
ATOM 735 C CA . LEU A 1 93 ? -6.215 -14.250 8.398 1.00 93.31 93 LEU A CA 1
ATOM 736 C C . LEU A 1 93 ? -5.474 -15.312 7.592 1.00 93.31 93 LEU A C 1
ATOM 738 O O . LEU A 1 93 ? -4.272 -15.505 7.764 1.00 93.31 93 LEU A O 1
ATOM 742 N N . ASP A 1 94 ? -6.189 -15.968 6.684 1.00 91.88 94 ASP A N 1
ATOM 743 C CA . ASP A 1 94 ? -5.631 -17.033 5.856 1.00 91.88 94 ASP A CA 1
ATOM 744 C C . ASP A 1 94 ? -5.255 -16.514 4.465 1.00 91.88 94 ASP A C 1
ATOM 746 O O . ASP A 1 94 ? -4.161 -16.791 3.968 1.00 91.88 94 ASP A O 1
ATOM 750 N N . ALA A 1 95 ? -6.166 -15.765 3.836 1.00 93.12 95 ALA A N 1
ATOM 751 C CA . ALA A 1 95 ? -6.024 -15.263 2.473 1.00 93.12 95 ALA A CA 1
ATOM 752 C C . ALA A 1 95 ? -6.740 -13.919 2.286 1.00 93.12 95 ALA A C 1
ATOM 754 O O . ALA A 1 95 ? -7.709 -13.607 2.980 1.00 93.12 95 ALA A O 1
ATOM 755 N N . PHE A 1 96 ? -6.269 -13.148 1.317 1.00 94.38 96 PHE A N 1
ATOM 756 C CA . PHE A 1 96 ? -6.798 -11.851 0.921 1.00 94.38 96 PHE A CA 1
ATOM 757 C C . PHE A 1 96 ? -6.954 -11.822 -0.597 1.00 94.38 96 PHE A C 1
ATOM 759 O O . PHE A 1 96 ? -6.033 -12.228 -1.307 1.00 94.38 96 PHE A O 1
ATOM 766 N N . VAL A 1 97 ? -8.082 -11.314 -1.089 1.00 95.81 97 VAL A N 1
ATOM 767 C CA . VAL A 1 97 ? -8.266 -10.991 -2.505 1.00 95.81 97 VAL A CA 1
ATOM 768 C C . VAL A 1 97 ? -8.854 -9.597 -2.650 1.00 95.81 97 VAL A C 1
ATOM 770 O O . VAL A 1 97 ? -9.754 -9.233 -1.898 1.00 95.81 97 VAL A O 1
ATOM 773 N N . GLY A 1 98 ? -8.358 -8.818 -3.608 1.00 95.38 98 GLY A N 1
ATOM 774 C CA . GLY A 1 98 ? -8.888 -7.497 -3.928 1.00 95.38 98 GLY A CA 1
ATOM 775 C C . GLY A 1 98 ? -8.999 -7.254 -5.430 1.00 95.38 98 GLY A C 1
ATOM 776 O O . GLY A 1 98 ? -8.127 -7.683 -6.187 1.00 95.38 98 GLY A O 1
ATOM 777 N N . ALA A 1 99 ? -10.066 -6.565 -5.836 1.00 94.38 99 ALA A N 1
ATOM 778 C CA . ALA A 1 99 ? -10.322 -6.109 -7.203 1.00 94.38 99 ALA A CA 1
ATOM 779 C C . ALA A 1 99 ? -11.388 -5.005 -7.210 1.00 94.38 99 ALA A C 1
ATOM 781 O O . ALA A 1 99 ? -12.328 -5.079 -6.419 1.00 94.38 99 ALA A O 1
ATOM 782 N N . ASP A 1 100 ? -11.277 -4.015 -8.104 1.00 87.69 100 ASP A N 1
ATOM 783 C CA . ASP A 1 100 ? -12.334 -3.029 -8.383 1.00 87.69 100 ASP A CA 1
ATOM 784 C C . ASP A 1 100 ? -12.885 -2.311 -7.124 1.00 87.69 100 ASP A C 1
ATOM 786 O O . ASP A 1 100 ? -14.074 -2.020 -7.011 1.00 87.69 100 ASP A O 1
ATOM 790 N N . GLY A 1 101 ? -12.028 -2.047 -6.130 1.00 88.50 101 GLY A N 1
ATOM 791 C CA . GLY A 1 101 ? -12.424 -1.398 -4.870 1.00 88.50 101 GLY A CA 1
ATOM 792 C C . GLY A 1 101 ? -13.125 -2.305 -3.846 1.00 88.50 101 GLY A C 1
ATOM 793 O O . GLY A 1 101 ? -13.465 -1.832 -2.761 1.00 88.50 101 GLY A O 1
ATOM 794 N N . LEU A 1 102 ? -13.292 -3.596 -4.144 1.00 96.44 102 LEU A N 1
ATOM 795 C CA . LEU A 1 102 ? -13.734 -4.623 -3.204 1.00 96.44 102 LEU A CA 1
ATOM 796 C C . LEU A 1 102 ? -12.534 -5.420 -2.687 1.00 96.44 102 LEU A C 1
ATOM 798 O O . LEU A 1 102 ? -11.710 -5.909 -3.461 1.00 96.44 102 LEU A O 1
ATOM 802 N N . ALA A 1 103 ? -12.468 -5.609 -1.373 1.00 97.38 103 ALA A N 1
ATOM 803 C CA . ALA A 1 103 ? -11.535 -6.514 -0.720 1.00 97.38 103 ALA A CA 1
ATOM 804 C C . ALA A 1 103 ? -12.296 -7.604 0.041 1.00 97.38 103 ALA A C 1
ATOM 806 O O . ALA A 1 103 ? -13.238 -7.322 0.779 1.00 97.38 103 ALA A O 1
ATOM 807 N N . VAL A 1 104 ? -11.856 -8.850 -0.110 1.00 97.50 104 VAL A N 1
ATOM 808 C CA . VAL A 1 104 ? -12.411 -10.023 0.565 1.00 97.50 104 VAL A CA 1
ATOM 809 C C . VAL A 1 104 ? -11.291 -10.734 1.307 1.00 97.50 104 VAL A C 1
ATOM 811 O O . VAL A 1 104 ? -10.296 -11.161 0.720 1.00 97.50 104 VAL A O 1
ATOM 814 N N . VAL A 1 105 ? -11.456 -10.875 2.617 1.00 96.75 105 VAL A N 1
ATOM 815 C CA . VAL A 1 105 ? -10.472 -11.500 3.500 1.00 96.75 105 VAL A CA 1
ATOM 816 C C . VAL A 1 105 ? -11.058 -12.775 4.076 1.00 96.75 105 VAL A C 1
ATOM 818 O O . VAL A 1 105 ? -12.078 -12.742 4.760 1.00 96.75 105 VAL A O 1
ATOM 821 N N . ARG A 1 106 ? -10.406 -13.909 3.824 1.00 96.00 106 ARG A N 1
ATOM 822 C CA . ARG A 1 106 ? -10.768 -15.192 4.428 1.00 96.00 106 ARG A CA 1
ATOM 823 C C . ARG A 1 106 ? -10.051 -15.344 5.760 1.00 96.00 106 ARG A C 1
ATOM 825 O O . ARG A 1 106 ? -8.828 -15.205 5.828 1.00 96.00 106 ARG A O 1
ATOM 832 N N . GLY A 1 107 ? -10.805 -15.672 6.798 1.00 95.06 107 GLY A N 1
ATOM 833 C CA . GLY A 1 107 ? -10.255 -15.807 8.131 1.00 95.06 107 GLY A CA 1
ATOM 834 C C . GLY A 1 107 ? -11.265 -16.171 9.211 1.00 95.06 107 GLY A C 1
ATOM 835 O O . GLY A 1 107 ? -12.363 -16.656 8.945 1.00 95.06 107 GLY A O 1
ATOM 836 N N . ARG A 1 108 ? -10.871 -15.937 10.461 1.00 95.06 108 ARG A N 1
ATOM 837 C CA . ARG A 1 108 ? -11.691 -16.128 11.658 1.00 95.06 108 ARG A CA 1
ATOM 838 C C . ARG A 1 108 ? -11.999 -14.781 12.286 1.00 95.06 108 ARG A C 1
ATOM 840 O O . ARG A 1 108 ? -11.098 -14.089 12.748 1.00 95.06 108 ARG A O 1
ATOM 847 N N . PHE A 1 109 ? -13.277 -14.433 12.339 1.00 96.19 109 PHE A N 1
ATOM 848 C CA . PHE A 1 109 ? -13.718 -13.130 12.821 1.00 96.19 109 PHE A CA 1
ATOM 849 C C . PHE A 1 109 ? -14.771 -13.297 13.916 1.00 96.19 109 PHE A C 1
ATOM 851 O O . PHE A 1 109 ? -15.734 -14.043 13.757 1.00 96.19 109 PHE A O 1
ATOM 858 N N . ASP A 1 110 ? -14.592 -12.589 15.031 1.00 96.19 110 ASP A N 1
ATOM 859 C CA . ASP A 1 110 ? -15.602 -12.466 16.084 1.00 96.19 110 ASP A CA 1
ATOM 860 C C . ASP A 1 110 ? -16.407 -11.187 15.835 1.00 96.19 110 ASP A C 1
ATOM 862 O O . ASP A 1 110 ? -15.960 -10.082 16.160 1.00 96.19 110 ASP A O 1
ATOM 866 N N . TRP A 1 111 ? -17.591 -11.332 15.231 1.00 96.62 111 TRP A N 1
ATOM 867 C CA . TRP A 1 111 ? -18.437 -10.188 14.887 1.00 96.62 111 TRP A CA 1
ATOM 868 C C . TRP A 1 111 ? -18.833 -9.349 16.100 1.00 96.62 111 TRP A C 1
ATOM 870 O O . TRP A 1 111 ? -18.984 -8.140 15.972 1.00 96.62 111 TRP A O 1
ATOM 880 N N . ASN A 1 112 ? -18.964 -9.943 17.288 1.00 96.81 112 ASN A N 1
ATOM 881 C CA . ASN A 1 112 ? -19.377 -9.186 18.468 1.00 96.81 112 ASN A CA 1
ATOM 882 C C . ASN A 1 112 ? -18.305 -8.160 18.855 1.00 96.81 112 ASN A C 1
ATOM 884 O O . ASN A 1 112 ? -18.616 -7.001 19.127 1.00 96.81 112 ASN A O 1
ATOM 888 N N . LYS A 1 113 ? -17.031 -8.568 18.829 1.00 96.06 113 LYS A N 1
ATOM 889 C CA . LYS A 1 113 ? -15.899 -7.674 19.115 1.00 96.06 113 LYS A CA 1
ATOM 890 C C . LYS A 1 113 ? -15.636 -6.704 17.971 1.00 96.06 113 LYS A C 1
ATOM 892 O O . LYS A 1 113 ? -15.475 -5.509 18.213 1.00 96.06 113 LYS A O 1
ATOM 897 N N . LEU A 1 114 ? -15.626 -7.202 16.734 1.00 96.88 114 LEU A N 1
ATOM 898 C CA . LEU A 1 114 ? -15.415 -6.369 15.552 1.00 96.88 114 LEU A CA 1
ATOM 899 C C . LEU A 1 114 ? -16.522 -5.313 15.412 1.00 96.88 114 LEU A C 1
ATOM 901 O O . LEU A 1 114 ? -16.223 -4.139 15.216 1.00 96.88 114 LEU A O 1
ATOM 905 N N . GLY A 1 115 ? -17.784 -5.704 15.580 1.00 97.12 115 GLY A N 1
ATOM 906 C CA . GLY A 1 115 ? -18.944 -4.820 15.531 1.00 97.12 115 GLY A CA 1
ATOM 907 C C . GLY A 1 115 ? -18.907 -3.745 16.616 1.00 97.12 115 GLY A C 1
ATOM 908 O O . GLY A 1 115 ? -19.098 -2.571 16.307 1.00 97.12 115 GLY A O 1
ATOM 909 N N . ALA A 1 116 ? -18.571 -4.103 17.862 1.00 97.44 116 ALA A N 1
ATOM 910 C CA . ALA A 1 116 ? -18.399 -3.128 18.943 1.00 97.44 116 ALA A CA 1
ATOM 911 C C . ALA A 1 116 ? -17.285 -2.110 18.634 1.00 97.44 116 ALA A C 1
ATOM 913 O O . ALA A 1 116 ? -17.448 -0.906 18.856 1.00 97.44 116 ALA A O 1
ATOM 914 N N . TYR A 1 117 ? -16.166 -2.570 18.064 1.00 96.88 117 TYR A N 1
ATOM 915 C CA . TYR A 1 117 ? -15.106 -1.676 17.609 1.00 96.88 117 TYR A CA 1
ATOM 916 C C . TYR A 1 117 ? -15.578 -0.758 16.475 1.00 96.88 117 TYR A C 1
ATOM 918 O O . TYR A 1 117 ? -15.384 0.454 16.564 1.00 96.88 117 TYR A O 1
ATOM 926 N N . LEU A 1 118 ? -16.243 -1.288 15.446 1.00 97.12 118 LEU A N 1
ATOM 927 C CA . LEU A 1 118 ? -16.767 -0.493 14.330 1.00 97.12 118 LEU A CA 1
ATOM 928 C C . LEU A 1 118 ? -17.772 0.564 14.818 1.00 97.12 118 LEU A C 1
ATOM 930 O O . LEU A 1 118 ? -17.669 1.729 14.430 1.00 97.12 118 LEU A O 1
ATOM 934 N N . GLN A 1 119 ? -18.662 0.222 15.754 1.00 97.50 119 GLN A N 1
ATOM 935 C CA . GLN A 1 119 ? -19.546 1.194 16.410 1.00 97.50 119 GLN A CA 1
ATOM 936 C C . GLN A 1 119 ? -18.767 2.302 17.123 1.00 97.50 119 GLN A C 1
ATOM 938 O O . GLN A 1 119 ? -19.097 3.477 16.968 1.00 97.50 119 GLN A O 1
ATOM 943 N N . SER A 1 120 ? -17.691 1.961 17.844 1.00 96.31 120 SER A N 1
ATOM 944 C CA . SER A 1 120 ? -16.825 2.961 18.492 1.00 96.31 120 SER A CA 1
ATOM 945 C C . SER A 1 120 ? -16.163 3.924 17.494 1.00 96.31 120 SER A C 1
ATOM 947 O O . SER A 1 120 ? -15.820 5.048 17.852 1.00 96.31 120 SER A O 1
ATOM 949 N N . GLN A 1 121 ? -16.008 3.500 16.234 1.00 96.25 121 GLN A N 1
ATOM 950 C CA . GLN A 1 121 ? -15.491 4.309 15.126 1.00 96.25 121 GLN A CA 1
ATOM 951 C C . GLN A 1 121 ? -16.594 5.070 14.365 1.00 96.25 121 GLN A C 1
ATOM 953 O O . GLN A 1 121 ? -16.315 5.694 13.334 1.00 96.25 121 GLN A O 1
ATOM 958 N N . GLY A 1 122 ? -17.838 5.039 14.851 1.00 96.12 122 GLY A N 1
ATOM 959 C CA . GLY A 1 122 ? -18.980 5.741 14.265 1.00 96.12 122 GLY A CA 1
ATOM 960 C C . GLY A 1 122 ? -19.650 5.010 13.101 1.00 96.12 122 GLY A C 1
ATOM 961 O O . GLY A 1 122 ? -20.338 5.654 12.312 1.00 96.12 122 GLY A O 1
ATOM 962 N N . TYR A 1 123 ? -19.441 3.698 12.959 1.00 97.81 123 TYR A N 1
ATOM 963 C CA . TYR A 1 123 ? -20.235 2.888 12.036 1.00 97.81 123 TYR A CA 1
ATOM 964 C C . TYR A 1 123 ? -21.605 2.573 12.637 1.00 97.81 123 TYR A C 1
ATOM 966 O O . TYR A 1 123 ? -21.744 2.351 13.841 1.00 97.81 123 TYR A O 1
ATOM 974 N N . THR A 1 124 ? -22.613 2.488 11.775 1.00 98.19 124 THR A N 1
ATOM 975 C CA . THR A 1 124 ? -23.934 1.970 12.135 1.00 98.19 124 THR A CA 1
ATOM 976 C C . THR A 1 124 ? -23.976 0.486 11.796 1.00 98.19 124 THR A C 1
ATOM 978 O O . THR A 1 124 ? -23.783 0.122 10.637 1.00 98.19 124 THR A O 1
ATOM 981 N N . LEU A 1 125 ? -24.202 -0.379 12.790 1.00 98.25 125 LEU A N 1
ATOM 982 C CA . LEU A 1 125 ? -24.392 -1.808 12.524 1.00 98.25 125 LEU A CA 1
ATOM 983 C C . LEU A 1 125 ? -25.753 -2.025 11.871 1.00 98.25 125 LEU A C 1
ATOM 985 O O . LEU A 1 125 ? -26.758 -1.472 12.312 1.00 98.25 125 LEU A O 1
ATOM 989 N N . THR A 1 126 ? -25.762 -2.832 10.823 1.00 97.88 126 THR A N 1
ATOM 990 C CA . THR A 1 126 ? -26.931 -3.151 10.007 1.00 97.88 126 THR A CA 1
ATOM 991 C C . THR A 1 126 ? -26.772 -4.564 9.453 1.00 97.88 126 THR A C 1
ATOM 993 O O . THR A 1 126 ? -25.786 -5.247 9.722 1.00 97.88 126 THR A O 1
ATOM 996 N N . GLU A 1 127 ? -27.728 -5.008 8.653 1.00 97.62 127 GLU A N 1
ATOM 997 C CA . GLU A 1 127 ? -27.534 -6.141 7.759 1.00 97.62 127 GLU A CA 1
ATOM 998 C C . GLU A 1 127 ? -27.283 -5.629 6.339 1.00 97.62 127 GLU A C 1
ATOM 1000 O O . GLU A 1 127 ? -27.972 -4.720 5.869 1.00 97.62 127 GLU A O 1
ATOM 1005 N N . LEU A 1 128 ? -26.281 -6.199 5.668 1.00 96.94 128 LEU A N 1
ATOM 1006 C CA . LEU A 1 128 ? -25.983 -5.963 4.256 1.00 96.94 128 LEU A CA 1
ATOM 1007 C C . LEU A 1 128 ? -26.285 -7.256 3.510 1.00 96.94 128 LEU A C 1
ATOM 1009 O O . LEU A 1 128 ? -25.691 -8.288 3.803 1.00 96.94 128 LEU A O 1
ATOM 1013 N N . ALA A 1 129 ? -27.270 -7.234 2.611 1.00 96.50 129 ALA A N 1
ATOM 1014 C CA . ALA A 1 129 ? -27.752 -8.433 1.919 1.00 96.50 129 ALA A CA 1
ATOM 1015 C C . ALA A 1 129 ? -28.036 -9.630 2.867 1.00 96.50 129 ALA A C 1
ATOM 1017 O O . ALA A 1 129 ? -27.797 -10.786 2.523 1.00 96.50 129 ALA A O 1
ATOM 1018 N N . GLY A 1 130 ? -28.540 -9.381 4.080 1.00 96.50 130 GLY A N 1
ATOM 1019 C CA . GLY A 1 130 ? -28.876 -10.427 5.057 1.00 96.50 130 GLY A CA 1
ATOM 1020 C C . GLY A 1 130 ? -27.676 -11.097 5.738 1.00 96.50 130 GLY A C 1
ATOM 1021 O O . GLY A 1 130 ? -27.820 -12.206 6.247 1.00 96.50 130 GLY A O 1
ATOM 1022 N N . VAL A 1 131 ? -26.489 -10.482 5.714 1.00 98.00 131 VAL A N 1
ATOM 1023 C CA . VAL A 1 131 ? -25.385 -10.841 6.621 1.00 98.00 131 VAL A CA 1
ATOM 1024 C C . VAL A 1 131 ? -25.054 -9.661 7.539 1.00 98.00 131 VAL A C 1
ATOM 1026 O O . VAL A 1 131 ? -25.340 -8.515 7.174 1.00 98.00 131 VAL A O 1
ATOM 1029 N N . PRO A 1 132 ? -24.453 -9.902 8.718 1.00 98.38 132 PRO A N 1
ATOM 1030 C CA . PRO A 1 132 ? -24.037 -8.825 9.604 1.00 98.38 132 PRO A CA 1
ATOM 1031 C C . PRO A 1 132 ? -23.090 -7.849 8.898 1.00 98.38 132 PRO A C 1
ATOM 1033 O O . PRO A 1 132 ? -22.103 -8.258 8.283 1.00 98.38 132 PRO A O 1
ATOM 1036 N N . GLY A 1 133 ? -23.397 -6.558 8.991 1.00 97.81 133 GLY A N 1
ATOM 1037 C CA . GLY A 1 133 ? -22.646 -5.499 8.336 1.00 97.81 133 GLY A CA 1
ATOM 1038 C C . GLY A 1 133 ? -22.562 -4.218 9.158 1.00 97.81 133 GLY A C 1
ATOM 1039 O O . GLY A 1 133 ? -23.232 -4.031 10.174 1.00 97.81 133 GLY A O 1
ATOM 1040 N N . ALA A 1 134 ? -21.691 -3.323 8.725 1.00 98.12 134 ALA A N 1
ATOM 1041 C CA . ALA A 1 134 ? -21.454 -2.035 9.343 1.00 98.12 134 ALA A CA 1
ATOM 1042 C C . ALA A 1 134 ? -21.266 -0.996 8.243 1.00 98.12 134 ALA A C 1
ATOM 1044 O O . ALA A 1 134 ? -20.424 -1.175 7.364 1.00 98.12 134 ALA A O 1
ATOM 1045 N N . VAL A 1 135 ? -22.037 0.089 8.317 1.00 97.44 135 VAL A N 1
ATOM 1046 C CA . VAL A 1 135 ? -22.033 1.148 7.303 1.00 97.44 135 VAL A CA 1
ATOM 1047 C C . VAL A 1 135 ? -21.588 2.481 7.877 1.00 97.44 135 VAL A C 1
ATOM 1049 O O . VAL A 1 135 ? -21.906 2.810 9.028 1.00 97.44 135 VAL A O 1
ATOM 1052 N N . LYS A 1 136 ? -20.868 3.274 7.083 1.00 95.94 136 LYS A N 1
ATOM 1053 C CA . LYS A 1 136 ? -20.463 4.627 7.481 1.00 95.94 136 LYS A CA 1
ATOM 1054 C C . LYS A 1 136 ? -20.436 5.564 6.283 1.00 95.94 136 LYS A C 1
ATOM 1056 O O . LYS A 1 136 ? -19.805 5.298 5.270 1.00 95.94 136 LYS A O 1
ATOM 1061 N N . ALA A 1 137 ? -21.106 6.709 6.426 1.00 91.12 137 ALA A N 1
ATOM 1062 C CA . ALA A 1 137 ? -21.162 7.709 5.368 1.00 91.12 137 ALA A CA 1
ATOM 1063 C C . ALA A 1 137 ? -19.747 8.151 4.963 1.00 91.12 137 ALA A C 1
ATOM 1065 O O . ALA A 1 137 ? -18.976 8.602 5.813 1.00 91.12 137 ALA A O 1
ATOM 1066 N N . ARG A 1 138 ? -19.456 8.064 3.657 1.00 85.69 138 ARG A N 1
ATOM 1067 C CA . ARG A 1 138 ? -18.160 8.414 3.050 1.00 85.69 138 ARG A CA 1
ATOM 1068 C C . ARG A 1 138 ? -16.983 7.558 3.530 1.00 85.69 138 ARG A C 1
ATOM 1070 O O . ARG A 1 138 ? -15.864 8.034 3.494 1.00 85.69 138 ARG A O 1
ATOM 1077 N N . ALA A 1 139 ? -17.228 6.336 3.990 1.00 89.50 139 ALA A N 1
ATOM 1078 C CA . ALA A 1 139 ? -16.187 5.348 4.247 1.00 89.50 139 ALA A CA 1
ATOM 1079 C C . ALA A 1 139 ? -16.552 4.030 3.548 1.00 89.50 139 ALA A C 1
ATOM 1081 O O . ALA A 1 139 ? -17.652 3.887 3.017 1.00 89.50 139 ALA A O 1
ATOM 1082 N N . MET A 1 140 ? -15.621 3.077 3.538 1.00 92.94 140 MET A N 1
ATOM 1083 C CA . MET A 1 140 ? -15.903 1.722 3.063 1.00 92.94 140 MET A CA 1
ATOM 1084 C C . MET A 1 140 ? -16.782 0.989 4.072 1.00 92.94 140 MET A C 1
ATOM 1086 O O . MET A 1 140 ? -16.525 1.040 5.275 1.00 92.94 140 MET A O 1
ATOM 1090 N N . ASP A 1 141 ? -17.779 0.275 3.571 1.00 96.69 141 ASP A N 1
ATOM 1091 C CA . ASP A 1 141 ? -18.651 -0.561 4.380 1.00 96.69 141 ASP A CA 1
ATOM 1092 C C . ASP A 1 141 ? -18.015 -1.936 4.595 1.00 96.69 141 ASP A C 1
ATOM 1094 O O . ASP A 1 141 ? -17.156 -2.385 3.829 1.00 96.69 141 ASP A O 1
ATOM 1098 N N . VAL A 1 142 ? -18.425 -2.598 5.674 1.00 97.69 142 VAL A N 1
ATOM 1099 C CA . VAL A 1 142 ? -17.867 -3.881 6.105 1.00 97.69 142 VAL A CA 1
ATOM 1100 C C . VAL A 1 142 ? -18.991 -4.892 6.277 1.00 97.69 142 VAL A C 1
ATOM 1102 O O . VAL A 1 142 ? -19.984 -4.588 6.935 1.00 97.69 142 VAL A O 1
ATOM 1105 N N . ALA A 1 143 ? -18.833 -6.102 5.746 1.00 98.31 143 ALA A N 1
ATOM 1106 C CA . ALA A 1 143 ? -19.773 -7.207 5.945 1.00 98.31 143 ALA A CA 1
ATOM 1107 C C . ALA A 1 143 ? -19.043 -8.498 6.325 1.00 98.31 143 ALA A C 1
ATOM 1109 O O . ALA A 1 143 ? -17.937 -8.749 5.848 1.00 98.31 143 ALA A O 1
ATOM 1110 N N . LEU A 1 144 ? -19.662 -9.325 7.169 1.00 98.31 144 LEU A N 1
ATOM 1111 C CA . LEU A 1 144 ? -19.133 -10.633 7.549 1.00 98.31 144 LEU A CA 1
ATOM 1112 C C . LEU A 1 144 ? -20.065 -11.755 7.081 1.00 98.31 144 LEU A C 1
ATOM 1114 O O . LEU A 1 144 ? -21.127 -11.980 7.656 1.00 98.31 144 LEU A O 1
ATOM 1118 N N . ASP A 1 145 ? -19.624 -12.507 6.078 1.00 97.88 145 ASP A N 1
ATOM 1119 C CA . ASP A 1 145 ? -20.339 -13.651 5.515 1.00 97.88 145 ASP A CA 1
ATOM 1120 C C . ASP A 1 145 ? -19.625 -14.961 5.897 1.00 97.88 145 ASP A C 1
ATOM 1122 O O . ASP A 1 145 ? -18.757 -15.487 5.193 1.00 97.88 145 ASP A O 1
ATOM 1126 N N . GLY A 1 146 ? -19.948 -15.472 7.087 1.00 95.88 146 GLY A N 1
ATOM 1127 C CA . GLY A 1 146 ? -19.286 -16.637 7.674 1.00 95.88 146 GLY A CA 1
ATOM 1128 C C . GLY A 1 146 ? -17.818 -16.351 8.005 1.00 95.88 146 GLY A C 1
ATOM 1129 O O . GLY A 1 146 ? -17.525 -15.610 8.937 1.00 95.88 146 GLY A O 1
ATOM 1130 N N . ASN A 1 147 ? -16.900 -16.942 7.236 1.00 96.25 147 ASN A N 1
ATOM 1131 C CA . ASN A 1 147 ? -15.448 -16.789 7.411 1.00 96.25 147 ASN A CA 1
ATOM 1132 C C . ASN A 1 147 ? -14.837 -15.745 6.459 1.00 96.25 147 ASN A C 1
ATOM 1134 O O . ASN A 1 147 ? -13.617 -15.693 6.306 1.00 96.25 147 ASN A O 1
ATOM 1138 N N . TYR A 1 148 ? -15.666 -14.955 5.776 1.00 97.62 148 TYR A N 1
ATOM 1139 C CA . TYR A 1 148 ? -15.224 -13.970 4.794 1.00 97.62 148 TYR A CA 1
ATOM 1140 C C . TYR A 1 148 ? -15.624 -12.574 5.252 1.00 97.62 148 TYR A C 1
ATOM 1142 O O . TYR A 1 148 ? -16.807 -12.289 5.435 1.00 97.62 148 TYR A O 1
ATOM 1150 N N . LEU A 1 149 ? -14.628 -11.714 5.443 1.00 97.94 149 LEU A N 1
ATOM 1151 C CA . LEU A 1 149 ? -14.811 -10.299 5.724 1.00 97.94 149 LEU A CA 1
ATOM 1152 C C . LEU A 1 149 ? -14.707 -9.526 4.411 1.00 97.94 149 LEU A C 1
ATOM 1154 O O . LEU A 1 149 ? -13.661 -9.544 3.764 1.00 97.94 149 LEU A O 1
ATOM 1158 N N . LEU A 1 150 ? -15.785 -8.855 4.028 1.00 98.38 150 LEU A N 1
ATOM 1159 C CA . LEU A 1 150 ? -15.852 -8.010 2.846 1.00 98.38 150 LEU A CA 1
ATOM 1160 C C . LEU A 1 150 ? -15.683 -6.553 3.266 1.00 98.38 150 LEU A C 1
ATOM 1162 O O . LEU A 1 150 ? -16.275 -6.127 4.259 1.00 98.38 150 LEU A O 1
ATOM 1166 N N . VAL A 1 151 ? -14.897 -5.797 2.505 1.00 97.69 151 VAL A N 1
ATOM 1167 C CA . VAL A 1 151 ? -14.675 -4.362 2.702 1.00 97.69 151 VAL A CA 1
ATOM 1168 C C . VAL A 1 151 ? -14.746 -3.664 1.348 1.00 97.69 151 VAL A C 1
ATOM 1170 O O . VAL A 1 151 ? -14.003 -4.027 0.438 1.00 97.69 151 VAL A O 1
ATOM 1173 N N . GLY A 1 152 ? -15.618 -2.669 1.204 1.00 97.00 152 GLY A N 1
ATOM 1174 C CA . GLY A 1 152 ? -15.778 -1.937 -0.055 1.00 97.00 152 GLY A CA 1
ATOM 1175 C C . GLY A 1 152 ? -16.978 -0.985 -0.056 1.00 97.00 152 GLY A C 1
ATOM 1176 O O . GLY A 1 152 ? -17.628 -0.813 0.977 1.00 97.00 152 GLY A O 1
ATOM 1177 N N . PRO A 1 153 ? -17.297 -0.350 -1.197 1.00 96.00 153 PRO A N 1
ATOM 1178 C CA . PRO A 1 153 ? -18.522 0.432 -1.336 1.00 96.00 153 PRO A CA 1
ATOM 1179 C C . PRO A 1 153 ? -19.770 -0.411 -1.069 1.00 96.00 153 PRO A C 1
ATOM 1181 O O . PRO A 1 153 ? -19.836 -1.573 -1.471 1.00 96.00 153 PRO A O 1
ATOM 1184 N N . ARG A 1 154 ? -20.796 0.203 -0.466 1.00 96.19 154 ARG A N 1
ATOM 1185 C CA . ARG A 1 154 ? -22.039 -0.478 -0.073 1.00 96.19 154 ARG A CA 1
ATOM 1186 C C . ARG A 1 154 ? -22.640 -1.348 -1.172 1.00 96.19 154 ARG A C 1
ATOM 1188 O O . ARG A 1 154 ? -22.900 -2.529 -0.955 1.00 96.19 154 ARG A O 1
ATOM 1195 N N . ALA A 1 155 ? -22.859 -0.742 -2.339 1.00 95.56 155 ALA A N 1
ATOM 1196 C CA . ALA A 1 155 ? -23.492 -1.400 -3.475 1.00 95.56 155 ALA A CA 1
ATOM 1197 C C . ALA A 1 155 ? -22.670 -2.608 -3.939 1.00 95.56 155 ALA A C 1
ATOM 1199 O O . ALA A 1 155 ? -23.227 -3.666 -4.214 1.00 95.56 155 ALA A O 1
ATOM 1200 N N . GLU A 1 156 ? -21.343 -2.480 -3.952 1.00 96.75 156 GLU A N 1
ATOM 1201 C CA . GLU A 1 156 ? -20.453 -3.557 -4.378 1.00 96.75 156 GLU A CA 1
ATOM 1202 C C . GLU A 1 156 ? -20.418 -4.706 -3.363 1.00 96.75 156 GLU A C 1
ATOM 1204 O O . GLU A 1 156 ? -20.459 -5.868 -3.760 1.00 96.75 156 GLU A O 1
ATOM 1209 N N . VAL A 1 157 ? -20.429 -4.407 -2.059 1.00 97.88 157 VAL A N 1
ATOM 1210 C CA . VAL A 1 157 ? -20.500 -5.424 -0.994 1.00 97.88 157 VAL A CA 1
ATOM 1211 C C . VAL A 1 157 ? -21.822 -6.196 -1.055 1.00 97.88 157 VAL A C 1
ATOM 1213 O O . VAL A 1 157 ? -21.817 -7.427 -1.016 1.00 97.88 157 VAL A O 1
ATOM 1216 N N . GLU A 1 158 ? -22.956 -5.500 -1.190 1.00 97.69 158 GLU A N 1
ATOM 1217 C CA . GLU A 1 158 ? -24.276 -6.135 -1.318 1.00 97.69 158 GLU A CA 1
ATOM 1218 C C . GLU A 1 158 ? -24.353 -7.016 -2.582 1.00 97.69 158 GLU A C 1
ATOM 1220 O O . GLU A 1 158 ? -24.799 -8.166 -2.510 1.00 97.69 158 GLU A O 1
ATOM 1225 N N . LEU A 1 159 ? -23.839 -6.527 -3.719 1.00 97.19 159 LEU A N 1
ATOM 1226 C CA . LEU A 1 159 ? -23.763 -7.291 -4.968 1.00 97.19 159 LEU A CA 1
ATOM 1227 C C . LEU A 1 159 ? -22.826 -8.498 -4.866 1.00 97.19 159 LEU A C 1
ATOM 1229 O O . LEU A 1 159 ? -23.132 -9.542 -5.436 1.00 97.19 159 LEU A O 1
ATOM 1233 N N . ALA A 1 160 ? -21.695 -8.383 -4.169 1.00 97.81 160 ALA A N 1
ATOM 1234 C CA . ALA A 1 160 ? -20.749 -9.483 -3.985 1.00 97.81 160 ALA A CA 1
ATOM 1235 C C . ALA A 1 160 ? -21.372 -10.637 -3.189 1.00 97.81 160 ALA A C 1
ATOM 1237 O O . ALA A 1 160 ? -21.204 -11.806 -3.545 1.00 97.81 160 ALA A O 1
ATOM 1238 N N . ILE A 1 161 ? -22.140 -10.317 -2.144 1.00 98.06 161 ILE A N 1
ATOM 1239 C CA . ILE A 1 161 ? -22.862 -11.312 -1.341 1.00 98.06 161 ILE A CA 1
ATOM 1240 C C . ILE A 1 161 ? -23.952 -11.993 -2.176 1.00 98.06 161 ILE A C 1
ATOM 1242 O O . ILE A 1 161 ? -24.076 -13.219 -2.132 1.00 98.06 161 ILE A O 1
ATOM 1246 N N . ALA A 1 162 ? -24.722 -11.224 -2.955 1.00 97.25 162 ALA A N 1
ATOM 1247 C CA . ALA A 1 162 ? -25.733 -11.776 -3.857 1.00 97.25 162 ALA A CA 1
ATOM 1248 C C . ALA A 1 162 ? -25.102 -12.714 -4.900 1.00 97.25 162 ALA A C 1
ATOM 1250 O O . ALA A 1 162 ? -25.493 -13.876 -4.997 1.00 97.25 162 ALA A O 1
ATOM 1251 N N . ARG A 1 163 ? -24.034 -12.266 -5.576 1.00 96.12 163 ARG A N 1
ATOM 1252 C CA . ARG A 1 163 ? -23.293 -13.056 -6.576 1.00 96.12 163 ARG A CA 1
ATOM 1253 C C . ARG A 1 163 ? -22.829 -14.403 -6.041 1.00 96.12 163 ARG A C 1
ATOM 1255 O O . ARG A 1 163 ? -23.021 -15.422 -6.704 1.00 96.12 163 ARG A O 1
ATOM 1262 N N . ARG A 1 164 ? -22.269 -14.435 -4.829 1.00 96.62 164 ARG A N 1
ATOM 1263 C CA . ARG A 1 164 ? -21.857 -15.691 -4.193 1.00 96.62 164 ARG A CA 1
ATOM 1264 C C . ARG A 1 164 ? -23.034 -16.636 -3.953 1.00 96.62 164 ARG A C 1
ATOM 1266 O O . ARG A 1 164 ? -22.884 -17.838 -4.159 1.00 96.62 164 ARG A O 1
ATOM 1273 N N . ARG A 1 165 ? -24.178 -16.123 -3.492 1.00 96.25 165 ARG A N 1
ATOM 1274 C CA . ARG A 1 165 ? -25.376 -16.938 -3.218 1.00 96.25 165 ARG A CA 1
ATOM 1275 C C . ARG A 1 165 ? -25.997 -17.498 -4.491 1.00 96.25 165 ARG A C 1
ATOM 1277 O O . ARG A 1 165 ? -26.424 -18.648 -4.490 1.00 96.25 165 ARG A O 1
ATOM 1284 N N . ASP A 1 166 ? -25.980 -16.707 -5.555 1.00 96.25 166 ASP A N 1
ATOM 1285 C CA . ASP A 1 166 ? -26.554 -17.069 -6.849 1.00 96.25 166 ASP A CA 1
ATOM 1286 C C . ASP A 1 166 ? -25.601 -17.922 -7.705 1.00 96.25 166 ASP A C 1
ATOM 1288 O O . ASP A 1 166 ? -25.976 -18.381 -8.782 1.00 96.25 166 ASP A O 1
ATOM 1292 N N . GLY A 1 167 ? -24.362 -18.141 -7.245 1.00 94.81 167 GLY A N 1
ATOM 1293 C CA . GLY A 1 167 ? -23.341 -18.880 -7.991 1.00 94.81 167 GLY A CA 1
ATOM 1294 C C . GLY A 1 167 ? -22.828 -18.137 -9.229 1.00 94.81 167 GLY A C 1
ATOM 1295 O O . GLY A 1 167 ? -22.315 -18.770 -10.142 1.00 94.81 167 GLY A O 1
ATOM 1296 N N . GLN A 1 168 ? -22.958 -16.808 -9.265 1.00 94.62 168 GLN A N 1
ATOM 1297 C CA . GLN A 1 168 ? -22.576 -15.935 -10.389 1.00 94.62 168 GLN A CA 1
ATOM 1298 C C . GLN A 1 168 ? -21.216 -15.253 -10.178 1.00 94.62 168 GLN A C 1
ATOM 1300 O O . GLN A 1 168 ? -20.970 -14.146 -10.659 1.00 94.62 168 GLN A O 1
ATOM 1305 N N . GLY A 1 169 ? -20.357 -15.868 -9.373 1.00 92.50 169 GLY A N 1
ATOM 1306 C CA . GLY A 1 169 ? -19.049 -15.323 -9.045 1.00 92.50 169 GLY A CA 1
ATOM 1307 C C . GLY A 1 169 ? -18.000 -15.537 -10.135 1.00 92.50 169 GLY A C 1
ATOM 1308 O O . GLY A 1 169 ? -18.285 -16.061 -11.211 1.00 92.50 169 GLY A O 1
ATOM 1309 N N . LEU A 1 170 ? -16.755 -15.160 -9.847 1.00 93.12 170 LEU A N 1
ATOM 1310 C CA . LEU A 1 170 ? -15.639 -15.373 -10.762 1.00 93.12 170 LEU A CA 1
ATOM 1311 C C . LEU A 1 170 ? -15.372 -16.875 -10.951 1.00 93.12 170 LEU A C 1
ATOM 1313 O O . LEU A 1 170 ? -14.860 -17.556 -10.061 1.00 93.12 170 LEU A O 1
ATOM 1317 N N . GLU A 1 171 ? -15.719 -17.388 -12.129 1.00 90.75 171 GLU A N 1
ATOM 1318 C CA . GLU A 1 171 ? -15.582 -18.804 -12.465 1.00 90.75 171 GLU A CA 1
ATOM 1319 C C . GLU A 1 171 ? -14.150 -19.189 -12.866 1.00 90.75 171 GLU A C 1
ATOM 1321 O O . GLU A 1 171 ? -13.356 -18.369 -13.345 1.00 90.75 171 GLU A O 1
ATOM 1326 N N . ALA A 1 172 ? -13.862 -20.494 -12.797 1.00 86.94 172 ALA A N 1
ATOM 1327 C CA . ALA A 1 172 ? -12.610 -21.089 -13.267 1.00 86.94 172 ALA A CA 1
ATOM 1328 C C . ALA A 1 172 ? -12.293 -20.781 -14.743 1.00 86.94 172 ALA A C 1
ATOM 1330 O O . ALA A 1 172 ? -11.132 -20.807 -15.143 1.00 86.94 172 ALA A O 1
ATOM 1331 N N . ASN A 1 173 ? -13.315 -20.483 -15.551 1.00 85.81 173 ASN A N 1
ATOM 1332 C CA . ASN A 1 173 ? -13.170 -20.204 -16.976 1.00 85.81 173 ASN A CA 1
ATOM 1333 C C . ASN A 1 173 ? -12.923 -18.729 -17.317 1.00 85.81 173 ASN A C 1
ATOM 1335 O O . ASN A 1 173 ? -12.703 -18.429 -18.499 1.00 85.81 173 ASN A O 1
ATOM 1339 N N . SER A 1 174 ? -12.966 -17.831 -16.327 1.00 91.06 174 SER A N 1
ATOM 1340 C CA . SER A 1 174 ? -12.761 -16.401 -16.550 1.00 91.06 174 SER A CA 1
ATOM 1341 C C . SER A 1 174 ? -11.354 -16.117 -17.104 1.00 91.06 174 SER A C 1
ATOM 1343 O O . SER A 1 174 ? -10.400 -16.837 -16.784 1.00 91.06 174 SER A O 1
ATOM 1345 N N . PRO A 1 175 ? -11.185 -15.076 -17.943 1.00 90.06 175 PRO A N 1
ATOM 1346 C CA . PRO A 1 175 ? -9.889 -14.759 -18.541 1.00 90.06 175 PRO A CA 1
ATOM 1347 C C . PRO A 1 175 ? -8.777 -14.526 -17.509 1.00 90.06 175 PRO A C 1
ATOM 1349 O O . PRO A 1 175 ? -7.665 -15.011 -17.701 1.00 90.06 175 PRO A O 1
ATOM 1352 N N . ILE A 1 176 ? -9.080 -13.834 -16.403 1.00 92.12 176 ILE A N 1
ATOM 1353 C CA . ILE A 1 176 ? -8.110 -13.558 -15.333 1.00 92.12 176 ILE A CA 1
ATOM 1354 C C . ILE A 1 176 ? -7.721 -14.823 -14.566 1.00 92.12 176 ILE A C 1
ATOM 1356 O O . ILE A 1 176 ? -6.542 -15.019 -14.294 1.00 92.12 176 ILE A O 1
ATOM 1360 N N . VAL A 1 177 ? -8.664 -15.731 -14.291 1.00 92.69 177 VAL A N 1
ATOM 1361 C CA . VAL A 1 177 ? -8.350 -16.998 -13.613 1.00 92.69 177 VAL A CA 1
ATOM 1362 C C . VAL A 1 177 ? -7.516 -17.904 -14.510 1.00 92.69 177 VAL A C 1
ATOM 1364 O O . VAL A 1 177 ? -6.539 -18.471 -14.034 1.00 92.69 177 VAL A O 1
ATOM 1367 N N . LYS A 1 178 ? -7.829 -17.983 -15.809 1.00 92.06 178 LYS A N 1
ATOM 1368 C CA . LYS A 1 178 ? -6.999 -18.713 -16.781 1.00 92.06 178 LYS A CA 1
ATOM 1369 C C . LYS A 1 178 ? -5.592 -18.138 -16.871 1.00 92.06 178 LYS A C 1
ATOM 1371 O O . LYS A 1 178 ? -4.632 -18.893 -16.881 1.00 92.06 178 LYS A O 1
ATOM 1376 N N . ALA A 1 179 ? -5.471 -16.814 -16.902 1.00 90.25 179 ALA A N 1
ATOM 1377 C CA . ALA A 1 179 ? -4.178 -16.146 -16.879 1.00 90.25 179 ALA A CA 1
ATOM 1378 C C . ALA A 1 179 ? -3.399 -16.492 -15.596 1.00 90.25 179 ALA A C 1
ATOM 1380 O O . ALA A 1 179 ? -2.230 -16.866 -15.655 1.00 90.25 179 ALA A O 1
ATOM 1381 N N . MET A 1 180 ? -4.053 -16.456 -14.433 1.00 91.12 180 MET A N 1
ATOM 1382 C CA . MET A 1 180 ? -3.439 -16.862 -13.168 1.00 91.12 180 MET A CA 1
ATOM 1383 C C . MET A 1 180 ? -3.094 -18.359 -13.111 1.00 91.12 180 MET A C 1
ATOM 1385 O O . MET A 1 180 ? -2.098 -18.725 -12.493 1.00 91.12 180 MET A O 1
ATOM 1389 N N . ASP A 1 181 ? -3.850 -19.229 -13.786 1.00 92.12 181 ASP A N 1
ATOM 1390 C CA . ASP A 1 181 ? -3.494 -20.644 -13.939 1.00 92.12 181 ASP A CA 1
ATOM 1391 C C . ASP A 1 181 ? -2.167 -20.810 -14.715 1.00 92.12 181 ASP A C 1
ATOM 1393 O O . ASP A 1 181 ? -1.426 -21.754 -14.442 1.00 92.12 181 ASP A O 1
ATOM 1397 N N . GLU A 1 182 ? -1.828 -19.894 -15.636 1.00 90.88 182 GLU A N 1
ATOM 1398 C CA . GLU A 1 182 ? -0.567 -19.940 -16.397 1.00 90.88 182 GLU A CA 1
ATOM 1399 C C . GLU A 1 182 ? 0.663 -19.567 -15.561 1.00 90.88 182 GLU A C 1
ATOM 1401 O O . GLU A 1 182 ? 1.710 -20.198 -15.713 1.00 90.88 182 GLU A O 1
ATOM 1406 N N . ILE A 1 183 ? 0.561 -18.552 -14.691 1.00 89.62 183 ILE A N 1
ATOM 1407 C CA . ILE A 1 183 ? 1.652 -18.218 -13.756 1.00 89.62 183 ILE A CA 1
ATOM 1408 C C . ILE A 1 183 ? 1.710 -19.226 -12.600 1.00 89.62 183 ILE A C 1
ATOM 1410 O O . ILE A 1 183 ? 2.791 -19.551 -12.115 1.00 89.62 183 ILE A O 1
ATOM 1414 N N . GLY A 1 184 ? 0.555 -19.785 -12.235 1.00 90.25 184 GLY A N 1
ATOM 1415 C CA . GLY A 1 184 ? 0.372 -20.743 -11.159 1.00 90.25 184 GLY A CA 1
ATOM 1416 C C . GLY A 1 184 ? -0.148 -20.093 -9.876 1.00 90.25 184 GLY A C 1
ATOM 1417 O O . GLY A 1 184 ? 0.048 -18.913 -9.607 1.00 90.25 184 GLY A O 1
ATOM 1418 N N . TRP A 1 185 ? -0.794 -20.902 -9.037 1.00 87.62 185 TRP A N 1
ATOM 1419 C CA . TRP A 1 185 ? -1.313 -20.490 -7.721 1.00 87.62 185 TRP A CA 1
ATOM 1420 C C . TRP A 1 185 ? -0.339 -20.797 -6.573 1.00 87.62 185 TRP A C 1
ATOM 1422 O O . TRP A 1 185 ? -0.665 -20.658 -5.401 1.00 87.62 185 TRP A O 1
ATOM 1432 N N . ARG A 1 186 ? 0.871 -21.265 -6.889 1.00 86.31 186 ARG A N 1
ATOM 1433 C CA . ARG A 1 186 ? 1.869 -21.729 -5.909 1.00 86.31 186 ARG A CA 1
ATOM 1434 C C . ARG A 1 186 ? 2.793 -20.605 -5.445 1.00 86.31 186 ARG A C 1
ATOM 1436 O O . ARG A 1 186 ? 3.998 -20.820 -5.342 1.00 86.31 186 ARG A O 1
ATOM 1443 N N . HIS A 1 187 ? 2.232 -19.424 -5.207 1.00 88.44 187 HIS A N 1
ATOM 1444 C CA . HIS A 1 187 ? 3.017 -18.248 -4.856 1.00 88.44 187 HIS A CA 1
ATOM 1445 C C . HIS A 1 187 ? 2.507 -17.563 -3.599 1.00 88.44 187 HIS A C 1
ATOM 1447 O O . HIS A 1 187 ? 1.335 -17.673 -3.284 1.00 88.44 187 HIS A O 1
ATOM 1453 N N . GLY A 1 188 ? 3.352 -16.826 -2.879 1.00 84.75 188 GLY A N 1
ATOM 1454 C CA . GLY A 1 188 ? 2.897 -16.107 -1.677 1.00 84.75 188 GLY A CA 1
ATOM 1455 C C . GLY A 1 188 ? 1.882 -15.000 -2.000 1.00 84.75 188 GLY A C 1
ATOM 1456 O O . GLY A 1 188 ? 0.940 -14.741 -1.245 1.00 84.75 188 GLY A O 1
ATOM 1457 N N . LEU A 1 189 ? 2.063 -14.357 -3.152 1.00 90.81 189 LEU A N 1
ATOM 1458 C CA . LEU A 1 189 ? 1.173 -13.346 -3.710 1.00 90.81 189 LEU A CA 1
ATOM 1459 C C . LEU A 1 189 ? 1.146 -13.498 -5.230 1.00 90.81 189 LEU A C 1
ATOM 1461 O O . LEU A 1 189 ? 2.197 -13.634 -5.849 1.00 90.81 189 LEU A O 1
ATOM 1465 N N . VAL A 1 190 ? -0.039 -13.439 -5.828 1.00 92.12 190 VAL A N 1
ATOM 1466 C CA . VAL A 1 190 ? -0.247 -13.416 -7.281 1.00 92.12 190 VAL A CA 1
ATOM 1467 C C . VAL A 1 190 ? -1.228 -12.308 -7.597 1.00 92.12 190 VAL A C 1
ATOM 1469 O O . VAL A 1 190 ? -2.274 -12.203 -6.967 1.00 92.12 190 VAL A O 1
ATOM 1472 N N . GLY A 1 191 ? -0.934 -11.489 -8.590 1.00 91.25 191 GLY A N 1
ATOM 1473 C CA . GLY A 1 191 ? -1.898 -10.521 -9.076 1.00 91.25 191 GLY A CA 1
ATOM 1474 C C . GLY A 1 191 ? -1.638 -10.137 -10.513 1.00 91.25 191 GLY A C 1
ATOM 1475 O O . GLY A 1 191 ? -0.591 -10.442 -11.081 1.00 91.25 191 GLY A O 1
ATOM 1476 N N . GLY A 1 192 ? -2.597 -9.461 -11.116 1.00 88.88 192 GLY A N 1
ATOM 1477 C CA . GLY A 1 192 ? -2.442 -9.011 -12.481 1.00 88.88 192 GLY A CA 1
ATOM 1478 C C . GLY A 1 192 ? -3.678 -8.352 -13.041 1.00 88.88 192 GLY A C 1
ATOM 1479 O O . GLY A 1 192 ? -4.692 -8.186 -12.365 1.00 88.88 192 GLY A O 1
ATOM 1480 N N . VAL A 1 193 ? -3.552 -7.972 -14.304 1.00 88.69 193 VAL A N 1
ATOM 1481 C CA . VAL A 1 193 ? -4.586 -7.305 -15.079 1.00 88.69 193 VAL A CA 1
ATOM 1482 C C . VAL A 1 193 ? -4.702 -7.998 -16.432 1.00 88.69 193 VAL A C 1
ATOM 1484 O O . VAL A 1 193 ? -3.708 -8.186 -17.136 1.00 88.69 193 VAL A O 1
ATOM 1487 N N . VAL A 1 194 ? -5.923 -8.360 -16.810 1.00 86.19 194 VAL A N 1
ATOM 1488 C CA . VAL A 1 194 ? -6.303 -8.786 -18.155 1.00 86.19 194 VAL A CA 1
ATOM 1489 C C . VAL A 1 194 ? -7.095 -7.658 -18.785 1.00 86.19 194 VAL A C 1
ATOM 1491 O O . VAL A 1 194 ? -8.182 -7.301 -18.334 1.00 86.19 194 VAL A O 1
ATOM 1494 N N . SER A 1 195 ? -6.567 -7.093 -19.860 1.00 77.75 195 SER A N 1
ATOM 1495 C CA . SER A 1 195 ? -7.287 -6.098 -20.630 1.00 77.75 195 SER A CA 1
ATOM 1496 C C . SER A 1 195 ? -7.961 -6.718 -21.842 1.00 77.75 195 SER A C 1
ATOM 1498 O O . SER A 1 195 ? -7.320 -7.341 -22.684 1.00 77.75 195 SER A O 1
ATOM 1500 N N . GLY A 1 196 ? -9.260 -6.449 -21.989 1.00 60.25 196 GLY A N 1
ATOM 1501 C CA . GLY A 1 196 ? -9.970 -6.670 -23.250 1.00 60.25 196 GLY A CA 1
ATOM 1502 C C . GLY A 1 196 ? -9.537 -5.708 -24.370 1.00 60.25 196 GLY A C 1
ATOM 1503 O O . GLY A 1 196 ? -9.876 -5.934 -25.528 1.00 60.25 196 GLY A O 1
ATOM 1504 N N . SER A 1 197 ? -8.791 -4.639 -24.053 1.00 52.62 197 SER A N 1
ATOM 1505 C CA . SER A 1 197 ? -8.372 -3.600 -25.004 1.00 52.62 197 SER A CA 1
ATOM 1506 C C . SER A 1 197 ? -7.185 -2.773 -24.476 1.00 52.62 197 SER A C 1
ATOM 1508 O O . SER A 1 197 ? -7.325 -2.081 -23.476 1.00 52.62 197 SER A O 1
ATOM 1510 N N . ARG A 1 198 ? -6.028 -2.847 -25.160 1.00 54.03 198 ARG A N 1
ATOM 1511 C CA . ARG A 1 198 ? -4.784 -2.041 -25.011 1.00 54.03 198 ARG A CA 1
ATOM 1512 C C . ARG A 1 198 ? -4.538 -1.409 -23.624 1.00 54.03 198 ARG A C 1
ATOM 1514 O O . ARG A 1 198 ? -5.020 -0.317 -23.353 1.00 54.03 198 ARG A O 1
ATOM 1521 N N . LEU A 1 199 ? -3.683 -2.024 -22.796 1.00 54.53 199 LEU A N 1
ATOM 1522 C CA . LEU A 1 199 ? -3.202 -1.423 -21.530 1.00 54.53 199 LEU A CA 1
ATOM 1523 C C . LEU A 1 199 ? -2.339 -0.155 -21.726 1.00 54.53 199 LEU A C 1
ATOM 1525 O O . LEU A 1 199 ? -2.076 0.564 -20.769 1.00 54.53 199 LEU A O 1
ATOM 1529 N N . SER A 1 200 ? -1.896 0.127 -22.955 1.00 48.09 200 SER A N 1
ATOM 1530 C CA . SER A 1 200 ? -1.078 1.287 -23.311 1.00 48.09 200 SER A CA 1
ATOM 1531 C C . SER A 1 200 ? -1.691 1.994 -24.518 1.00 48.09 200 SER A C 1
ATOM 1533 O O . SER A 1 200 ? -1.711 1.440 -25.615 1.00 48.09 200 SER A O 1
ATOM 1535 N N . SER A 1 201 ? -2.197 3.215 -24.333 1.00 47.16 201 SER A N 1
ATOM 1536 C CA . SER A 1 201 ? -2.611 4.102 -25.433 1.00 47.16 201 SER A CA 1
ATOM 1537 C C . SER A 1 201 ? -1.630 5.258 -25.677 1.00 47.16 201 SER A C 1
ATOM 1539 O O . SER A 1 201 ? -1.841 6.037 -26.602 1.00 47.16 201 SER A O 1
ATOM 1541 N N . GLN A 1 202 ? -0.560 5.388 -24.877 1.00 47.56 202 GLN A N 1
ATOM 1542 C CA . GLN A 1 202 ? 0.310 6.579 -24.878 1.00 47.56 202 GLN A CA 1
ATOM 1543 C C . GLN A 1 202 ? 1.825 6.288 -24.821 1.00 47.56 202 GLN A C 1
ATOM 1545 O O . GLN A 1 202 ? 2.601 7.118 -24.352 1.00 47.56 202 GLN A O 1
ATOM 1550 N N . GLY A 1 203 ? 2.275 5.131 -25.318 1.00 52.97 203 GLY A N 1
ATOM 1551 C CA . GLY A 1 203 ? 3.703 4.822 -25.482 1.00 52.97 203 GLY A CA 1
ATOM 1552 C C . GLY A 1 203 ? 4.195 4.968 -26.933 1.00 52.97 203 GLY A C 1
ATOM 1553 O O . GLY A 1 203 ? 3.405 4.794 -27.864 1.00 52.97 203 GLY A O 1
ATOM 1554 N N . PRO A 1 204 ? 5.492 5.257 -27.168 1.00 46.09 204 PRO A N 1
ATOM 1555 C CA . PRO A 1 204 ? 6.092 5.139 -28.493 1.00 46.09 204 PRO A CA 1
ATOM 1556 C C . PRO A 1 204 ? 6.097 3.659 -28.904 1.00 46.09 204 PRO A C 1
ATOM 1558 O O . PRO A 1 204 ? 6.885 2.863 -28.400 1.00 46.09 204 PRO A O 1
ATOM 1561 N N . GLY A 1 205 ? 5.177 3.301 -29.797 1.00 59.28 205 GLY A N 1
ATOM 1562 C CA . GLY A 1 205 ? 4.876 1.918 -30.160 1.00 59.28 205 GLY A CA 1
ATOM 1563 C C . GLY A 1 205 ? 3.561 1.477 -29.524 1.00 59.28 205 GLY A C 1
ATOM 1564 O O . GLY A 1 205 ? 3.437 1.394 -28.305 1.00 59.28 205 GLY A O 1
ATOM 1565 N N . ASP A 1 206 ? 2.568 1.210 -30.367 1.00 68.06 206 ASP A N 1
ATOM 1566 C CA . ASP A 1 206 ? 1.229 0.733 -30.009 1.00 68.06 206 ASP A CA 1
ATOM 1567 C C . ASP A 1 206 ? 1.288 -0.726 -29.511 1.00 68.06 206 ASP A C 1
ATOM 1569 O O . ASP A 1 206 ? 0.814 -1.651 -30.169 1.00 68.06 206 ASP A O 1
ATOM 1573 N N . LEU A 1 207 ? 1.964 -0.952 -28.381 1.00 73.62 207 LEU A N 1
ATOM 1574 C CA . LEU A 1 207 ? 2.122 -2.271 -27.780 1.00 73.62 207 LEU A CA 1
ATOM 15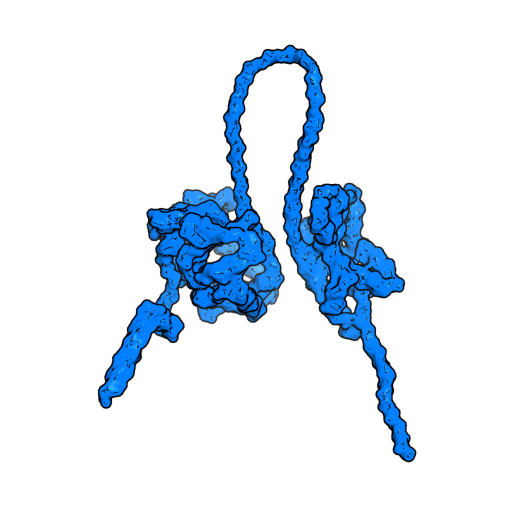75 C C . LEU A 1 207 ? 0.788 -2.738 -27.199 1.00 73.62 207 LEU A C 1
ATOM 1577 O O . LEU A 1 207 ? 0.311 -2.239 -26.175 1.00 73.62 207 LEU A O 1
ATOM 1581 N N . LYS A 1 208 ? 0.201 -3.747 -27.842 1.00 79.38 208 LYS A N 1
ATOM 1582 C CA . LYS A 1 208 ? -1.023 -4.398 -27.379 1.00 79.38 208 LYS A CA 1
ATOM 1583 C C . LYS A 1 208 ? -0.691 -5.429 -26.306 1.00 79.38 208 LYS A C 1
ATOM 1585 O O . LYS A 1 208 ? -0.546 -6.618 -26.572 1.00 79.38 208 LYS A O 1
ATOM 1590 N N . LEU A 1 209 ? -0.594 -4.960 -25.070 1.00 82.56 209 LEU A N 1
ATOM 1591 C CA . LEU A 1 209 ? -0.529 -5.843 -23.913 1.00 82.56 209 LEU A CA 1
ATOM 1592 C C . LEU A 1 209 ? -1.942 -6.357 -23.599 1.00 82.56 209 LEU A C 1
ATOM 1594 O O . LEU A 1 209 ? -2.834 -5.555 -23.309 1.00 82.56 209 LEU A O 1
ATOM 1598 N N . GLN A 1 210 ? -2.141 -7.672 -23.708 1.00 87.06 210 GLN A N 1
ATOM 1599 C CA . GLN A 1 210 ? -3.417 -8.330 -23.403 1.00 87.06 210 GLN A CA 1
ATOM 1600 C C . GLN A 1 210 ? -3.511 -8.649 -21.915 1.00 87.06 210 GLN A C 1
ATOM 1602 O O . GLN A 1 210 ? -4.518 -8.362 -21.276 1.00 87.06 210 GLN A O 1
ATOM 1607 N N . THR A 1 211 ? -2.427 -9.179 -21.355 1.00 88.75 211 THR A N 1
ATOM 1608 C CA . THR A 1 211 ? -2.381 -9.631 -19.966 1.00 88.75 211 THR A CA 1
ATOM 1609 C C . THR A 1 211 ? -1.043 -9.265 -19.347 1.00 88.75 211 THR A C 1
ATOM 1611 O O . THR A 1 211 ? -0.007 -9.411 -19.995 1.00 88.75 211 THR A O 1
ATOM 1614 N N . ALA A 1 212 ? -1.058 -8.827 -18.092 1.00 91.62 212 ALA A N 1
ATOM 1615 C CA . ALA A 1 212 ? 0.129 -8.609 -17.276 1.00 91.62 212 ALA A CA 1
ATOM 1616 C C . ALA A 1 212 ? -0.092 -9.220 -15.891 1.00 91.62 212 ALA A C 1
ATOM 1618 O O . ALA A 1 212 ? -1.006 -8.817 -15.176 1.00 91.62 212 ALA A O 1
ATOM 1619 N N . LEU A 1 213 ? 0.740 -10.184 -15.517 1.00 93.06 213 LEU A N 1
ATOM 1620 C CA . LEU A 1 213 ? 0.691 -10.903 -14.249 1.00 93.06 213 LEU A CA 1
ATOM 1621 C C . LEU A 1 213 ? 2.018 -10.751 -13.515 1.00 93.06 213 LEU A C 1
ATOM 1623 O O . LEU A 1 213 ? 3.086 -10.698 -14.129 1.00 93.06 213 LEU A O 1
ATOM 1627 N N . GLY A 1 214 ? 1.941 -10.746 -12.194 1.00 93.25 214 GLY A N 1
ATOM 1628 C CA . GLY A 1 214 ? 3.070 -10.814 -11.288 1.00 93.25 214 GLY A CA 1
ATOM 1629 C C . GLY A 1 214 ? 2.800 -11.820 -10.177 1.00 93.25 214 GLY A C 1
ATOM 1630 O O . GLY A 1 214 ? 1.682 -11.930 -9.679 1.00 93.25 214 GLY A O 1
ATOM 1631 N N . ALA A 1 215 ? 3.839 -12.533 -9.774 1.00 94.12 215 ALA A N 1
ATOM 1632 C CA . ALA A 1 215 ? 3.853 -13.410 -8.621 1.00 94.12 215 ALA A CA 1
ATOM 1633 C C . ALA A 1 215 ? 5.074 -13.100 -7.754 1.00 94.12 215 ALA A C 1
ATOM 1635 O O . ALA A 1 215 ? 6.156 -12.827 -8.274 1.00 94.12 215 ALA A O 1
ATOM 1636 N N . LEU A 1 216 ? 4.902 -13.129 -6.437 1.00 91.75 216 LEU A N 1
ATOM 1637 C CA . LEU A 1 216 ? 5.949 -12.847 -5.465 1.00 91.75 216 LEU A CA 1
ATOM 1638 C C . LEU A 1 216 ? 6.081 -14.010 -4.483 1.00 91.75 216 LEU A C 1
ATOM 1640 O O . LEU A 1 216 ? 5.132 -14.341 -3.770 1.00 91.75 216 LEU A O 1
ATOM 1644 N N . ASP A 1 217 ? 7.293 -14.553 -4.400 1.00 90.62 217 ASP A N 1
ATOM 1645 C CA . ASP A 1 217 ? 7.634 -15.664 -3.517 1.00 90.62 217 ASP A CA 1
ATOM 1646 C C . ASP A 1 217 ? 8.686 -15.284 -2.491 1.00 90.62 217 ASP A C 1
ATOM 1648 O O . ASP A 1 217 ? 9.659 -14.597 -2.802 1.00 90.62 217 ASP A O 1
ATOM 1652 N N . SER A 1 218 ? 8.532 -15.804 -1.273 1.00 89.38 218 SER A N 1
ATOM 1653 C CA . SER A 1 218 ? 9.588 -15.777 -0.265 1.00 89.38 218 SER A CA 1
ATOM 1654 C C . SER A 1 218 ? 10.523 -16.973 -0.463 1.00 89.38 218 SER A C 1
ATOM 1656 O O . SER A 1 218 ? 10.108 -18.132 -0.476 1.00 89.38 218 SER A O 1
ATOM 1658 N N . THR A 1 219 ? 11.813 -16.696 -0.623 1.00 89.88 219 THR A N 1
ATOM 1659 C CA . THR A 1 219 ? 12.880 -17.691 -0.780 1.00 89.88 219 THR A CA 1
ATOM 1660 C C . THR A 1 219 ? 13.823 -17.650 0.423 1.00 89.88 219 THR A C 1
ATOM 1662 O O . THR A 1 219 ? 13.739 -16.784 1.295 1.00 89.88 219 THR A O 1
ATOM 1665 N N . ARG A 1 220 ? 14.789 -18.572 0.490 1.00 88.81 220 ARG A N 1
ATOM 1666 C CA . ARG A 1 220 ? 15.802 -18.551 1.563 1.00 88.81 220 ARG A CA 1
ATOM 1667 C C . ARG A 1 220 ? 16.725 -17.328 1.506 1.00 88.81 220 ARG A C 1
ATOM 1669 O O . ARG A 1 220 ? 17.286 -16.969 2.534 1.00 88.81 220 ARG A O 1
ATOM 1676 N N . GLU A 1 221 ? 16.885 -16.716 0.334 1.00 89.00 221 GLU A N 1
ATOM 1677 C CA . GLU A 1 221 ? 17.848 -15.630 0.088 1.00 89.00 221 GLU A CA 1
ATOM 1678 C C . GLU A 1 221 ? 17.194 -14.241 0.006 1.00 89.00 221 GLU A C 1
ATOM 1680 O O . GLU A 1 221 ? 17.885 -13.222 0.051 1.00 89.00 221 GLU A O 1
ATOM 1685 N N . GLY A 1 222 ? 15.868 -14.181 -0.106 1.00 91.50 222 GLY A N 1
ATOM 1686 C CA . GLY A 1 222 ? 15.112 -12.948 -0.302 1.00 91.50 222 GLY A CA 1
ATOM 1687 C C . GLY A 1 222 ? 13.772 -13.238 -0.961 1.00 91.50 222 GLY A C 1
ATOM 1688 O O . GLY A 1 222 ? 13.232 -14.329 -0.794 1.00 91.50 222 GLY A O 1
ATOM 1689 N N . TYR A 1 223 ? 13.273 -12.311 -1.767 1.00 92.62 223 TYR A N 1
ATOM 1690 C CA . TYR A 1 223 ? 12.041 -12.492 -2.531 1.00 92.62 223 TYR A CA 1
ATOM 1691 C C . TYR A 1 223 ? 12.336 -12.685 -4.007 1.00 92.62 223 TYR A C 1
ATOM 1693 O O . TYR A 1 223 ? 13.280 -12.103 -4.535 1.00 92.62 223 TYR A O 1
ATOM 1701 N N . GLU A 1 224 ? 11.527 -13.480 -4.686 1.00 94.69 224 GLU A N 1
ATOM 1702 C CA . GLU A 1 224 ? 11.584 -13.640 -6.134 1.00 94.69 224 GLU A CA 1
ATOM 1703 C C . GLU A 1 224 ? 10.289 -13.098 -6.729 1.00 94.69 224 GLU A C 1
ATOM 1705 O O . GLU A 1 224 ? 9.206 -13.587 -6.419 1.00 94.69 224 GLU A O 1
ATOM 1710 N N . LEU A 1 225 ? 10.406 -12.052 -7.545 1.00 94.81 225 LEU A N 1
ATOM 1711 C CA . LEU A 1 225 ? 9.309 -11.517 -8.335 1.00 94.81 225 LEU A CA 1
ATOM 1712 C C . LEU A 1 225 ? 9.376 -12.153 -9.718 1.00 94.81 225 LEU A C 1
ATOM 1714 O O . LEU A 1 225 ? 10.349 -11.959 -10.450 1.00 94.81 225 LEU A O 1
ATOM 1718 N N . ARG A 1 226 ? 8.326 -12.881 -10.074 1.00 95.69 226 ARG A N 1
ATOM 1719 C CA . ARG A 1 226 ? 8.103 -13.423 -11.411 1.00 95.69 226 ARG A CA 1
ATOM 1720 C C . ARG A 1 226 ? 7.026 -12.602 -12.083 1.00 95.69 226 ARG A C 1
ATOM 1722 O O . ARG A 1 226 ? 5.992 -12.336 -11.485 1.00 95.69 226 ARG A O 1
ATOM 1729 N N . ALA A 1 227 ? 7.263 -12.192 -13.314 1.00 94.56 227 ALA A N 1
ATOM 1730 C CA . ALA A 1 227 ? 6.297 -11.461 -14.107 1.00 94.56 227 ALA A CA 1
ATOM 1731 C C . ALA A 1 227 ? 6.076 -12.180 -15.432 1.00 94.56 227 ALA A C 1
ATOM 1733 O O . ALA A 1 227 ? 7.007 -12.728 -16.026 1.00 94.56 227 ALA A O 1
ATOM 1734 N N . MET A 1 228 ? 4.836 -12.155 -15.897 1.00 94.81 228 MET A N 1
ATOM 1735 C CA . MET A 1 228 ? 4.444 -12.688 -17.188 1.00 94.81 228 MET A CA 1
ATOM 1736 C C . MET A 1 228 ? 3.557 -11.670 -17.892 1.00 94.81 228 MET A C 1
ATOM 1738 O O . MET A 1 228 ? 2.597 -11.163 -17.322 1.00 94.81 228 MET A O 1
ATOM 1742 N N . ALA A 1 229 ? 3.860 -11.399 -19.151 1.00 93.56 229 ALA A N 1
ATOM 1743 C CA . ALA A 1 229 ? 3.080 -10.525 -20.000 1.00 93.56 229 ALA A CA 1
ATOM 1744 C C . ALA A 1 229 ? 2.711 -11.257 -21.290 1.00 93.56 229 ALA A C 1
ATOM 1746 O O . ALA A 1 229 ? 3.578 -11.828 -21.949 1.00 93.56 229 ALA A O 1
ATOM 1747 N N . LEU A 1 230 ? 1.434 -11.237 -21.661 1.00 91.25 230 LEU A N 1
ATOM 1748 C CA . LEU A 1 230 ? 0.962 -11.788 -22.927 1.00 91.25 230 LEU A CA 1
ATOM 1749 C C . LEU A 1 230 ? 0.712 -10.647 -23.912 1.00 91.25 230 LEU A C 1
ATOM 1751 O O . LEU A 1 230 ? -0.053 -9.718 -23.630 1.00 91.25 230 LEU A O 1
ATOM 1755 N N . THR A 1 231 ? 1.367 -10.725 -25.066 1.00 89.31 231 THR A N 1
ATOM 1756 C CA . THR A 1 231 ? 1.167 -9.798 -26.187 1.00 89.31 231 THR A CA 1
ATOM 1757 C C . THR A 1 231 ? 0.332 -10.459 -27.284 1.00 89.31 231 THR A C 1
ATOM 1759 O O . THR A 1 231 ? 0.097 -11.666 -27.250 1.00 89.31 231 THR A O 1
ATOM 1762 N N . GLY A 1 232 ? -0.163 -9.684 -28.252 1.00 86.44 232 GLY 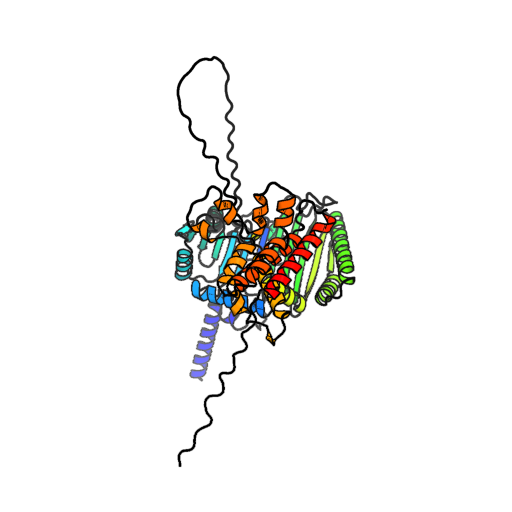A N 1
ATOM 1763 C CA . GLY A 1 232 ? -1.003 -10.215 -29.327 1.00 86.44 232 GLY A CA 1
ATOM 1764 C C . GLY A 1 232 ? -0.243 -10.990 -30.405 1.00 86.44 232 GLY A C 1
ATOM 1765 O O . GLY A 1 232 ? -0.873 -11.650 -31.231 1.00 86.44 232 GLY A O 1
ATOM 1766 N N . SER A 1 233 ? 1.091 -10.909 -30.435 1.00 90.62 233 SER A N 1
ATOM 1767 C CA . SER A 1 233 ? 1.925 -11.636 -31.395 1.00 90.62 233 SER A CA 1
ATOM 1768 C C . SER A 1 233 ? 3.377 -11.756 -30.931 1.00 90.62 233 SER A C 1
ATOM 1770 O O . SER A 1 233 ? 3.864 -10.939 -30.154 1.00 90.62 233 SER A O 1
ATOM 1772 N N . LYS A 1 234 ? 4.124 -12.713 -31.496 1.00 94.62 234 LYS A N 1
ATOM 1773 C CA . LYS A 1 234 ? 5.564 -12.863 -31.234 1.00 94.62 234 LYS A CA 1
ATOM 1774 C C . LYS A 1 234 ? 6.360 -11.570 -31.465 1.00 94.62 234 LYS A C 1
ATOM 1776 O O . LYS A 1 234 ? 7.208 -11.230 -30.651 1.00 94.62 234 LYS A O 1
ATOM 1781 N N . ALA A 1 235 ? 6.058 -10.835 -32.538 1.00 93.00 235 ALA A N 1
ATOM 1782 C CA . ALA A 1 235 ? 6.738 -9.581 -32.861 1.00 93.00 235 ALA A CA 1
ATOM 1783 C C . ALA A 1 235 ? 6.489 -8.489 -31.803 1.00 93.00 235 ALA A C 1
ATOM 1785 O O . ALA A 1 235 ? 7.406 -7.751 -31.448 1.00 93.00 235 ALA A O 1
ATOM 1786 N N . GLU A 1 236 ? 5.268 -8.405 -31.265 1.00 90.75 236 GLU A N 1
ATOM 1787 C CA . GLU A 1 236 ? 4.950 -7.498 -30.153 1.00 90.75 236 GLU A CA 1
ATOM 1788 C C . GLU A 1 236 ? 5.672 -7.917 -28.862 1.00 90.75 236 GLU A C 1
ATOM 1790 O O . GLU A 1 236 ? 6.177 -7.059 -28.138 1.00 90.75 236 GLU A O 1
ATOM 1795 N N . GLY A 1 237 ? 5.784 -9.223 -28.602 1.00 93.25 237 GLY A N 1
ATOM 1796 C CA . GLY A 1 237 ? 6.554 -9.769 -27.481 1.00 93.25 237 GLY A CA 1
ATOM 1797 C C . GLY A 1 237 ? 8.049 -9.453 -27.577 1.00 93.25 237 GLY A C 1
ATOM 1798 O O . GLY A 1 237 ? 8.644 -8.985 -26.608 1.00 93.25 237 GLY A O 1
ATOM 1799 N N . GLU A 1 238 ? 8.652 -9.632 -28.755 1.00 95.38 238 GLU A N 1
ATOM 1800 C CA . GLU A 1 238 ? 10.051 -9.272 -29.027 1.00 95.38 238 GLU A CA 1
ATOM 1801 C C . GLU A 1 238 ? 10.284 -7.756 -28.880 1.00 95.38 238 GLU A C 1
ATOM 1803 O O . GLU A 1 238 ? 11.295 -7.334 -28.315 1.00 95.38 238 GLU A O 1
ATOM 1808 N N . ALA A 1 239 ? 9.330 -6.923 -29.310 1.00 91.12 239 ALA A N 1
ATOM 1809 C CA . ALA A 1 239 ? 9.395 -5.475 -29.114 1.00 91.12 239 ALA A CA 1
ATOM 1810 C C . ALA A 1 239 ? 9.322 -5.085 -27.626 1.00 91.12 239 ALA A C 1
ATOM 1812 O O . ALA A 1 239 ? 10.129 -4.276 -27.161 1.00 91.12 239 ALA A O 1
ATOM 1813 N N . LEU A 1 240 ? 8.396 -5.680 -26.863 1.00 91.19 240 LEU A N 1
ATOM 1814 C CA . LEU A 1 240 ? 8.294 -5.471 -25.416 1.00 91.19 240 LEU A CA 1
ATOM 1815 C C . LEU A 1 240 ? 9.580 -5.904 -24.699 1.00 91.19 240 LEU A C 1
ATOM 1817 O O . LEU A 1 240 ? 10.085 -5.173 -23.848 1.00 91.19 240 LEU A O 1
ATOM 1821 N N . HIS A 1 241 ? 10.145 -7.052 -25.077 1.00 94.56 241 HIS A N 1
ATOM 1822 C CA . HIS A 1 241 ? 11.423 -7.539 -24.554 1.00 94.56 241 HIS A CA 1
ATOM 1823 C C . HIS A 1 241 ? 12.563 -6.559 -24.812 1.00 94.56 241 HIS A C 1
ATOM 1825 O O . HIS A 1 241 ? 13.256 -6.175 -23.872 1.00 94.56 241 HIS A O 1
ATOM 1831 N N . ALA A 1 242 ? 12.702 -6.068 -26.046 1.00 93.88 242 ALA A N 1
ATOM 1832 C CA . ALA A 1 242 ? 13.727 -5.090 -26.396 1.00 93.88 242 ALA A CA 1
ATOM 1833 C C . ALA A 1 242 ? 13.587 -3.783 -25.594 1.00 93.88 242 ALA A C 1
ATOM 1835 O O . ALA A 1 242 ? 14.594 -3.203 -25.171 1.00 93.88 242 ALA A O 1
ATOM 1836 N N . ILE A 1 243 ? 12.356 -3.329 -25.335 1.00 88.88 243 ILE A N 1
ATOM 1837 C CA . ILE A 1 243 ? 12.092 -2.143 -24.508 1.00 88.88 243 ILE A CA 1
ATOM 1838 C C . ILE A 1 243 ? 12.499 -2.395 -23.053 1.00 88.88 243 ILE A C 1
ATOM 1840 O O . ILE A 1 243 ? 13.228 -1.585 -22.478 1.00 88.88 243 ILE A O 1
ATOM 1844 N N . LEU A 1 244 ? 12.088 -3.520 -22.466 1.00 91.75 244 LEU A N 1
ATOM 1845 C CA . LEU A 1 244 ? 12.431 -3.882 -21.089 1.00 91.75 244 LEU A CA 1
ATOM 1846 C C . LEU A 1 244 ? 13.941 -4.089 -20.904 1.00 91.75 244 LEU A C 1
ATOM 1848 O O . LEU A 1 244 ? 14.505 -3.618 -19.918 1.00 91.75 244 LEU A O 1
ATOM 1852 N N . GLU A 1 245 ? 14.624 -4.706 -21.869 1.00 93.94 245 GLU A N 1
ATOM 1853 C CA . GLU A 1 245 ? 16.086 -4.821 -21.878 1.00 93.94 245 GLU A CA 1
ATOM 1854 C C . GLU A 1 245 ? 16.776 -3.461 -21.985 1.00 93.94 245 GLU A C 1
ATOM 1856 O O . GLU A 1 245 ? 17.789 -3.213 -21.328 1.00 93.94 245 GLU A O 1
ATOM 1861 N N . THR A 1 246 ? 16.224 -2.549 -22.783 1.00 90.12 246 THR A N 1
ATOM 1862 C CA . THR A 1 246 ? 16.740 -1.179 -22.874 1.00 90.12 246 THR A CA 1
ATOM 1863 C C . THR A 1 246 ? 16.604 -0.462 -21.533 1.00 90.12 246 THR A C 1
ATOM 1865 O O . THR A 1 246 ? 17.578 0.113 -21.045 1.00 90.12 246 THR A O 1
ATOM 1868 N N . LEU A 1 247 ? 15.436 -0.556 -20.888 1.00 86.38 247 LEU A N 1
ATOM 1869 C CA . LEU A 1 247 ? 15.203 0.003 -19.554 1.00 86.38 247 LEU A CA 1
ATOM 1870 C C . LEU A 1 247 ? 16.144 -0.608 -18.511 1.00 86.38 247 LEU A C 1
ATOM 1872 O O . LEU A 1 247 ? 16.729 0.128 -17.716 1.00 86.38 247 LEU A O 1
ATOM 1876 N N . ARG A 1 248 ? 16.350 -1.930 -18.554 1.00 91.50 248 ARG A N 1
ATOM 1877 C CA . ARG A 1 248 ? 17.294 -2.639 -17.682 1.00 91.50 248 ARG A CA 1
ATOM 1878 C C . ARG A 1 248 ? 18.712 -2.101 -17.851 1.00 91.50 248 ARG A C 1
ATOM 1880 O O . ARG A 1 248 ? 19.337 -1.724 -16.865 1.00 91.50 248 ARG A O 1
ATOM 1887 N N . LYS A 1 249 ? 19.212 -1.997 -19.086 1.00 94.38 249 LYS A N 1
ATOM 1888 C CA . LYS A 1 249 ? 20.552 -1.456 -19.380 1.00 94.38 249 LYS A CA 1
ATOM 1889 C C . LYS A 1 249 ? 20.699 -0.004 -18.927 1.00 94.38 249 LYS A C 1
ATOM 1891 O O . LYS A 1 249 ? 21.710 0.336 -18.319 1.00 94.38 249 LYS A O 1
ATOM 1896 N N . THR A 1 250 ? 19.695 0.840 -19.162 1.00 88.69 250 THR A N 1
ATOM 1897 C CA . THR A 1 250 ? 19.710 2.235 -18.697 1.00 88.69 250 THR A CA 1
ATOM 1898 C C . THR A 1 250 ? 19.732 2.320 -17.169 1.00 88.69 250 THR A C 1
ATOM 1900 O O . THR A 1 250 ? 20.520 3.090 -16.620 1.00 88.69 250 THR A O 1
ATOM 1903 N N . ALA A 1 251 ? 18.943 1.499 -16.470 1.00 87.88 251 ALA A N 1
ATOM 1904 C CA . ALA A 1 251 ? 18.965 1.425 -15.010 1.00 87.88 251 ALA A CA 1
ATOM 1905 C C . ALA A 1 251 ? 20.338 0.968 -14.485 1.00 87.88 251 ALA A C 1
ATOM 1907 O O . ALA A 1 251 ? 20.888 1.591 -13.577 1.00 87.88 251 ALA A O 1
ATOM 1908 N N . LEU A 1 252 ? 20.939 -0.054 -15.103 1.00 93.31 252 LEU A N 1
ATOM 1909 C CA . LEU A 1 252 ? 22.285 -0.530 -14.764 1.00 93.31 252 LEU A CA 1
ATOM 1910 C C . LEU A 1 252 ? 23.352 0.559 -14.956 1.00 93.31 252 LEU A C 1
ATOM 1912 O O . LEU A 1 252 ? 24.220 0.719 -14.098 1.00 93.31 252 LEU A O 1
ATOM 1916 N N . LEU A 1 253 ? 23.273 1.346 -16.035 1.00 93.31 253 LEU A N 1
ATOM 1917 C CA . LEU A 1 253 ? 24.182 2.473 -16.276 1.00 93.31 253 LEU A CA 1
ATOM 1918 C C . LEU A 1 253 ? 24.039 3.565 -15.210 1.00 93.31 253 LEU A C 1
ATOM 1920 O O . LEU A 1 253 ? 25.044 4.053 -14.698 1.00 93.31 253 LEU A O 1
ATOM 1924 N N . GLN A 1 254 ? 22.809 3.920 -14.829 1.00 85.00 254 GLN A N 1
ATOM 1925 C CA . GLN A 1 254 ? 22.569 4.888 -13.754 1.00 85.00 254 GLN A CA 1
ATOM 1926 C C . GLN A 1 254 ? 23.110 4.383 -12.407 1.00 85.00 254 GLN A C 1
ATOM 1928 O O . GLN A 1 254 ? 23.754 5.135 -11.674 1.00 85.00 254 GLN A O 1
ATOM 1933 N N . MET A 1 255 ? 22.921 3.096 -12.105 1.00 90.19 255 MET A N 1
ATOM 1934 C CA . MET A 1 255 ? 23.436 2.462 -10.886 1.00 90.19 255 MET A CA 1
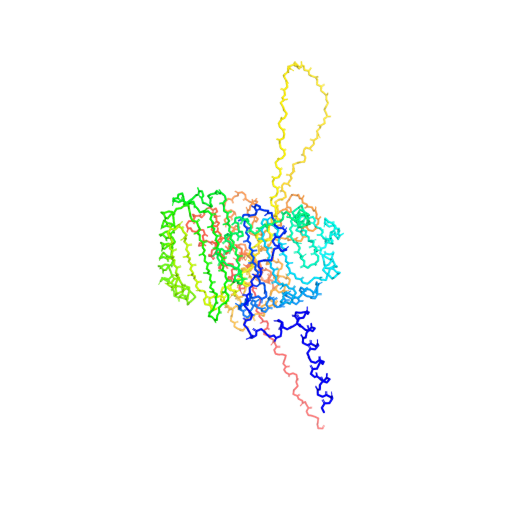ATOM 1935 C C . MET A 1 255 ? 24.954 2.229 -10.908 1.00 90.19 255 MET A C 1
ATOM 1937 O O . MET A 1 255 ? 25.553 1.996 -9.862 1.00 90.19 255 MET A O 1
ATOM 1941 N N . ALA A 1 256 ? 25.619 2.312 -12.060 1.00 89.25 256 ALA A N 1
ATOM 1942 C CA . ALA A 1 256 ? 27.079 2.258 -12.122 1.00 89.25 256 ALA A CA 1
ATOM 1943 C C . ALA A 1 256 ? 27.740 3.557 -11.625 1.00 89.25 256 ALA A C 1
ATOM 1945 O O . ALA A 1 256 ? 28.896 3.531 -11.206 1.00 89.25 256 ALA A O 1
ATOM 1946 N N . LEU A 1 257 ? 27.013 4.679 -11.642 1.00 88.56 257 LEU A N 1
ATOM 1947 C CA . LEU A 1 257 ? 27.526 6.001 -11.264 1.00 88.56 257 LEU A CA 1
ATOM 1948 C C . LEU A 1 257 ? 27.390 6.312 -9.764 1.00 88.56 257 LEU A C 1
ATOM 1950 O O . LEU A 1 257 ? 27.883 7.338 -9.299 1.00 88.56 257 LEU A O 1
ATOM 1954 N N . THR A 1 258 ? 26.730 5.445 -8.997 1.00 86.56 258 THR A N 1
ATOM 1955 C CA . THR A 1 258 ? 26.459 5.645 -7.566 1.00 86.56 258 THR A CA 1
ATOM 1956 C C . THR A 1 258 ? 27.294 4.713 -6.690 1.00 86.56 258 THR A C 1
ATOM 1958 O O . THR A 1 258 ? 27.535 3.551 -7.011 1.00 86.56 258 THR A O 1
ATOM 1961 N N . SER A 1 259 ? 27.745 5.223 -5.544 1.00 87.56 259 SER A N 1
ATOM 1962 C CA . SER A 1 259 ? 28.535 4.467 -4.565 1.00 87.56 259 SER A CA 1
ATOM 1963 C C . SER A 1 259 ? 27.693 3.834 -3.453 1.00 87.56 259 SER A C 1
ATOM 1965 O O . SER A 1 259 ? 28.257 3.160 -2.589 1.00 87.56 259 SER A O 1
ATOM 1967 N N . GLN A 1 260 ? 26.367 4.015 -3.468 1.00 89.31 260 GLN A N 1
ATOM 1968 C CA . GLN A 1 260 ? 25.481 3.499 -2.423 1.00 89.31 260 GLN A CA 1
ATOM 1969 C C . GLN A 1 260 ? 25.447 1.955 -2.436 1.00 89.31 260 GLN A C 1
ATOM 1971 O O . GLN A 1 260 ? 25.206 1.363 -3.490 1.00 89.31 260 GLN A O 1
ATOM 1976 N N . PRO A 1 261 ? 25.667 1.279 -1.290 1.00 87.56 261 PRO A N 1
ATOM 1977 C CA . PRO A 1 261 ? 25.738 -0.191 -1.217 1.00 87.56 261 PRO A CA 1
ATOM 1978 C C . PRO A 1 261 ? 24.422 -0.880 -1.622 1.00 87.56 261 PRO A C 1
ATOM 1980 O O . PRO A 1 261 ? 24.406 -1.985 -2.161 1.00 87.56 261 PRO A O 1
ATOM 1983 N N . GLU A 1 262 ? 23.318 -0.182 -1.413 1.00 86.19 262 GLU A N 1
ATOM 1984 C CA . GLU A 1 262 ? 21.942 -0.573 -1.718 1.00 86.19 262 GLU A CA 1
ATOM 1985 C C . GLU A 1 262 ? 21.746 -0.724 -3.228 1.00 86.19 262 GLU A C 1
ATOM 1987 O O . GLU A 1 262 ? 21.303 -1.757 -3.729 1.00 86.19 262 GLU A O 1
ATOM 1992 N N . LEU A 1 263 ? 22.193 0.293 -3.967 1.00 88.19 263 LEU A N 1
ATOM 1993 C CA . LEU A 1 263 ? 22.134 0.330 -5.420 1.00 88.19 263 LEU A CA 1
ATOM 1994 C C . LEU A 1 263 ? 23.099 -0.677 -6.051 1.00 88.19 263 LEU A C 1
ATOM 1996 O O . LEU A 1 263 ? 22.814 -1.163 -7.139 1.00 88.19 263 LEU A O 1
ATOM 2000 N N . ARG A 1 264 ? 24.177 -1.075 -5.357 1.00 91.06 264 ARG A N 1
ATOM 2001 C CA . ARG A 1 264 ? 25.009 -2.217 -5.781 1.00 91.06 264 ARG A CA 1
ATOM 2002 C C . ARG A 1 264 ? 24.251 -3.538 -5.673 1.00 91.06 264 ARG A C 1
ATOM 2004 O O . ARG A 1 264 ? 24.262 -4.317 -6.613 1.00 91.06 264 ARG A O 1
ATOM 2011 N N . THR A 1 265 ? 23.532 -3.757 -4.574 1.00 92.12 265 THR A N 1
ATOM 2012 C CA . THR A 1 265 ? 22.735 -4.983 -4.384 1.00 92.12 265 THR A CA 1
ATOM 2013 C C . THR A 1 265 ? 21.578 -5.061 -5.387 1.00 92.12 265 THR A C 1
ATOM 2015 O O . THR A 1 265 ? 21.300 -6.121 -5.953 1.00 92.12 265 THR A O 1
ATOM 2018 N N . LEU A 1 266 ? 20.915 -3.929 -5.654 1.00 91.62 266 LEU A N 1
ATOM 2019 C CA . LEU A 1 266 ? 19.883 -3.833 -6.689 1.00 91.62 266 LEU A CA 1
ATOM 2020 C C . LEU A 1 266 ? 20.465 -4.040 -8.094 1.00 91.62 266 LEU A C 1
ATOM 2022 O O . LEU A 1 266 ? 19.863 -4.739 -8.906 1.00 91.62 266 LEU A O 1
ATOM 2026 N N . ARG A 1 267 ? 21.648 -3.485 -8.371 1.00 94.81 267 ARG A N 1
ATOM 2027 C CA . ARG A 1 267 ? 22.373 -3.716 -9.621 1.00 94.81 267 ARG A CA 1
ATOM 2028 C C . ARG A 1 267 ? 22.669 -5.202 -9.822 1.00 94.81 267 ARG A C 1
ATOM 2030 O O . ARG A 1 267 ? 22.298 -5.730 -10.862 1.00 94.81 267 ARG A O 1
ATOM 2037 N N . ASP A 1 268 ? 23.237 -5.884 -8.828 1.00 94.88 268 ASP A N 1
ATOM 2038 C CA . ASP A 1 268 ? 23.514 -7.328 -8.895 1.00 94.88 268 ASP A CA 1
ATOM 2039 C C . ASP A 1 268 ? 22.235 -8.142 -9.164 1.00 94.88 268 ASP A C 1
ATOM 2041 O O . ASP A 1 268 ? 22.255 -9.154 -9.867 1.00 94.88 268 ASP A O 1
ATOM 2045 N N . SER A 1 269 ? 21.106 -7.687 -8.616 1.00 94.94 269 SER A N 1
ATOM 2046 C CA . SER A 1 269 ? 19.787 -8.292 -8.828 1.00 94.94 269 SER A CA 1
ATOM 2047 C C . SER A 1 269 ? 19.283 -8.090 -10.263 1.00 94.94 269 SER A C 1
ATOM 2049 O O . SER A 1 269 ? 18.784 -9.031 -10.874 1.00 94.94 269 SER A O 1
ATOM 2051 N N . LEU A 1 270 ? 19.453 -6.888 -10.827 1.00 95.19 270 LEU A N 1
ATOM 2052 C CA . LEU A 1 270 ? 19.094 -6.560 -12.214 1.00 95.19 270 LEU A CA 1
ATOM 2053 C C . LEU A 1 270 ? 20.008 -7.239 -13.244 1.00 95.19 270 LEU A C 1
ATOM 2055 O O . LEU A 1 270 ? 19.538 -7.640 -14.310 1.00 95.19 270 LEU A O 1
ATOM 2059 N N . GLU A 1 271 ? 21.297 -7.394 -12.939 1.00 96.19 271 GLU A N 1
ATOM 2060 C CA . GLU A 1 271 ? 22.244 -8.131 -13.786 1.00 96.19 271 GLU A CA 1
ATOM 2061 C C . GLU A 1 271 ? 21.853 -9.614 -13.887 1.00 96.19 271 GLU A C 1
ATOM 2063 O O . GLU A 1 271 ? 21.931 -10.197 -14.967 1.00 96.19 271 GLU A O 1
ATOM 2068 N N . LYS A 1 272 ? 21.358 -10.201 -12.787 1.00 96.44 272 LYS A N 1
ATOM 2069 C CA . LYS A 1 272 ? 20.864 -11.588 -12.724 1.00 96.44 272 LYS A CA 1
ATOM 2070 C C . LYS A 1 272 ? 19.414 -11.763 -13.174 1.00 96.44 272 LYS A C 1
ATOM 2072 O O . LYS A 1 272 ? 18.962 -12.903 -13.271 1.00 96.44 272 LYS A O 1
ATOM 2077 N N . ALA A 1 273 ? 18.681 -10.675 -13.403 1.00 96.25 273 ALA A N 1
ATOM 2078 C CA . ALA A 1 273 ? 17.293 -10.755 -13.828 1.00 96.25 273 ALA A CA 1
ATOM 2079 C C . ALA A 1 273 ? 17.196 -11.448 -15.193 1.00 96.25 273 ALA A C 1
ATOM 2081 O O . ALA A 1 273 ? 17.973 -11.152 -16.107 1.00 96.25 273 ALA A O 1
ATOM 2082 N N . THR A 1 274 ? 16.243 -12.365 -15.322 1.00 96.75 274 THR A N 1
ATOM 2083 C CA . THR A 1 274 ? 15.971 -13.074 -16.572 1.00 96.75 274 THR A CA 1
ATOM 2084 C C . THR A 1 274 ? 14.820 -12.406 -17.305 1.00 96.75 274 THR A C 1
ATOM 2086 O O . THR A 1 274 ? 13.887 -11.892 -16.683 1.00 96.75 274 THR A O 1
ATOM 2089 N N . LEU A 1 275 ? 14.895 -12.400 -18.634 1.00 96.56 275 LEU A N 1
ATOM 2090 C CA . LEU A 1 275 ? 13.819 -11.945 -19.499 1.00 96.56 275 LEU A CA 1
ATOM 2091 C C . LEU A 1 275 ? 13.824 -12.778 -20.780 1.00 96.56 275 LEU A C 1
ATOM 2093 O O . LEU A 1 275 ? 14.791 -12.762 -21.544 1.00 96.56 275 LEU A O 1
ATOM 2097 N N . GLU A 1 276 ? 12.736 -13.497 -21.009 1.00 96.94 276 GLU A N 1
ATOM 2098 C CA . GLU A 1 276 ? 12.575 -14.449 -22.102 1.00 96.94 276 GLU A CA 1
ATOM 2099 C C . GLU A 1 276 ? 11.289 -14.149 -22.872 1.00 96.94 276 GLU A C 1
ATOM 2101 O O . GLU A 1 276 ? 10.328 -13.621 -22.310 1.00 96.94 276 GLU A O 1
ATOM 2106 N N . VAL A 1 277 ? 11.281 -14.478 -24.166 1.00 96.88 277 VAL A N 1
ATOM 2107 C CA . VAL A 1 277 ? 10.096 -14.395 -25.029 1.00 96.88 277 VAL A CA 1
ATOM 2108 C C . VAL A 1 277 ? 9.844 -15.761 -25.641 1.00 96.88 277 VAL A C 1
ATOM 2110 O O . VAL A 1 277 ? 10.754 -16.346 -26.231 1.00 96.88 277 VAL A O 1
ATOM 2113 N N . ASP A 1 278 ? 8.620 -16.265 -25.521 1.00 95.38 278 ASP A N 1
ATOM 2114 C CA . ASP A 1 278 ? 8.224 -17.529 -26.138 1.00 95.38 278 ASP A CA 1
ATOM 2115 C C . ASP A 1 278 ? 7.725 -17.351 -27.589 1.00 95.38 278 ASP A C 1
ATOM 2117 O O . ASP A 1 278 ? 7.611 -16.249 -28.133 1.00 95.38 278 ASP A O 1
ATOM 2121 N N . ALA A 1 279 ? 7.404 -18.469 -28.244 1.00 93.62 279 ALA A N 1
ATOM 2122 C CA . ALA A 1 279 ? 6.888 -18.466 -29.613 1.00 93.62 279 ALA A CA 1
ATOM 2123 C C . ALA A 1 279 ? 5.508 -17.791 -29.761 1.00 93.62 279 ALA A C 1
ATOM 2125 O O . ALA A 1 279 ? 5.155 -17.377 -30.865 1.00 93.62 279 ALA A O 1
ATOM 2126 N N . ASN A 1 280 ? 4.751 -17.660 -28.671 1.00 92.81 280 ASN A N 1
ATOM 2127 C CA . ASN A 1 280 ? 3.414 -17.074 -28.638 1.00 92.81 280 ASN A CA 1
ATOM 2128 C C . ASN A 1 280 ? 3.439 -15.565 -28.335 1.00 92.81 280 ASN A C 1
ATOM 2130 O O . ASN A 1 280 ? 2.381 -14.947 -28.254 1.00 92.81 280 ASN A O 1
ATOM 2134 N N . GLY A 1 281 ? 4.621 -14.956 -28.168 1.00 91.44 281 GLY A N 1
ATOM 2135 C CA . GLY A 1 281 ? 4.744 -13.553 -27.761 1.00 91.44 281 GLY A CA 1
ATOM 2136 C C . GLY A 1 281 ? 4.499 -13.326 -26.269 1.00 91.44 281 GLY A C 1
ATOM 2137 O O . GLY A 1 281 ? 4.225 -12.200 -25.847 1.00 91.44 281 GLY A O 1
ATOM 2138 N N . ARG A 1 282 ? 4.594 -14.378 -25.457 1.00 94.56 282 ARG A N 1
ATOM 2139 C CA . ARG A 1 282 ? 4.626 -14.282 -24.000 1.00 94.56 282 ARG A CA 1
ATOM 2140 C C . ARG A 1 282 ? 6.010 -13.816 -23.581 1.00 94.56 282 ARG A C 1
ATOM 2142 O O . ARG A 1 282 ? 7.002 -14.440 -23.946 1.00 94.56 282 ARG A O 1
ATOM 2149 N N . VAL A 1 283 ? 6.070 -12.748 -22.802 1.00 95.75 283 VAL A N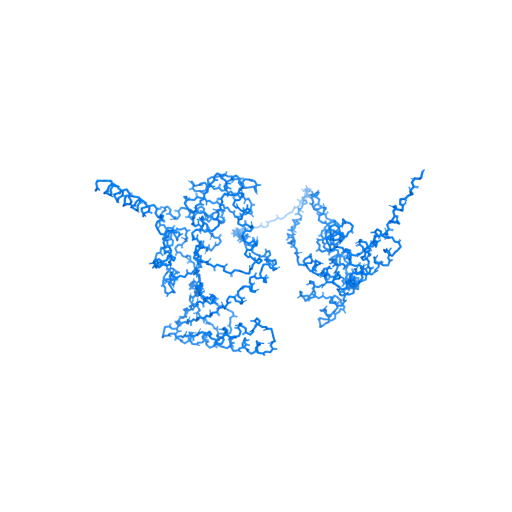 1
ATOM 2150 C CA . VAL A 1 283 ? 7.302 -12.258 -22.188 1.00 95.75 283 VAL A CA 1
ATOM 2151 C C . VAL A 1 283 ? 7.287 -12.656 -20.722 1.00 95.75 283 VAL A C 1
ATOM 2153 O O . VAL A 1 283 ? 6.399 -12.245 -19.977 1.00 95.75 283 VAL A O 1
ATOM 2156 N N . THR A 1 284 ? 8.255 -13.456 -20.298 1.00 96.38 284 THR A N 1
ATOM 2157 C CA . THR A 1 284 ? 8.409 -13.883 -18.903 1.00 96.38 284 THR A CA 1
ATOM 2158 C C . THR A 1 284 ? 9.706 -13.339 -18.344 1.00 96.38 284 THR A C 1
ATOM 2160 O O . THR A 1 284 ? 10.739 -13.392 -19.008 1.00 96.38 284 THR A O 1
ATOM 2163 N N . GLY A 1 285 ? 9.676 -12.838 -17.116 1.00 96.12 285 GLY A N 1
ATOM 2164 C CA . GLY A 1 285 ? 10.876 -12.376 -16.437 1.00 96.12 285 GLY A CA 1
ATOM 2165 C C . GLY A 1 285 ? 10.869 -12.715 -14.960 1.00 96.12 285 GLY A C 1
ATOM 2166 O O . GLY A 1 285 ? 9.811 -12.837 -14.343 1.00 96.12 285 GLY A O 1
ATOM 2167 N N . ALA A 1 286 ? 12.058 -12.865 -14.392 1.00 96.44 286 ALA A N 1
ATOM 2168 C CA . ALA A 1 286 ? 12.233 -13.066 -12.964 1.00 96.44 286 ALA A CA 1
ATOM 2169 C C . ALA A 1 286 ? 13.340 -12.157 -12.435 1.00 96.44 286 ALA A C 1
ATOM 2171 O O . ALA A 1 286 ? 14.405 -12.025 -13.040 1.00 96.44 286 ALA A O 1
ATOM 2172 N N . ILE A 1 287 ? 13.098 -11.548 -11.280 1.00 96.06 287 ILE A N 1
ATOM 2173 C CA . ILE A 1 287 ? 14.091 -10.776 -10.541 1.00 96.06 287 ILE A CA 1
ATOM 2174 C C . ILE A 1 287 ? 14.056 -11.184 -9.074 1.00 96.06 287 ILE A C 1
ATOM 2176 O O . ILE A 1 287 ? 12.995 -11.316 -8.465 1.00 96.06 287 ILE A O 1
ATOM 2180 N N . ARG A 1 288 ? 15.238 -11.395 -8.495 1.00 96.44 288 ARG A N 1
ATOM 2181 C CA . ARG A 1 288 ? 15.388 -11.728 -7.079 1.00 96.44 288 ARG A CA 1
ATOM 2182 C C . ARG A 1 288 ? 15.813 -10.492 -6.305 1.00 96.44 288 ARG A C 1
ATOM 2184 O O . ARG A 1 288 ? 16.795 -9.863 -6.668 1.00 96.44 288 ARG A O 1
ATOM 2191 N N . PHE A 1 289 ? 15.120 -10.193 -5.217 1.00 94.12 289 PHE A N 1
ATOM 2192 C CA . PHE A 1 289 ? 15.439 -9.126 -4.279 1.00 94.12 289 PHE A CA 1
ATOM 2193 C C . PHE A 1 289 ? 15.985 -9.735 -2.982 1.00 94.12 289 PHE A C 1
ATOM 2195 O O . PHE A 1 289 ? 15.209 -10.303 -2.211 1.00 94.12 289 PHE A O 1
ATOM 2202 N N . PRO A 1 290 ? 17.300 -9.647 -2.713 1.00 94.31 290 PRO A N 1
ATOM 2203 C CA . PRO A 1 290 ? 17.887 -10.166 -1.480 1.00 94.31 290 PRO A CA 1
ATOM 2204 C C . PRO A 1 290 ? 17.264 -9.536 -0.230 1.00 94.31 290 PRO A C 1
ATOM 2206 O O . PRO A 1 290 ? 16.885 -8.363 -0.259 1.00 94.31 290 PRO A O 1
ATOM 2209 N N . TYR A 1 291 ? 17.228 -10.265 0.892 1.00 91.75 291 TYR A N 1
ATOM 2210 C CA . TYR A 1 291 ? 16.664 -9.732 2.145 1.00 91.75 291 TYR A CA 1
ATOM 2211 C C . TYR A 1 291 ? 17.295 -8.412 2.576 1.00 91.75 291 TYR A C 1
ATOM 2213 O O . TYR A 1 291 ? 16.573 -7.524 2.993 1.00 91.75 291 TYR A O 1
ATOM 2221 N N . ALA A 1 292 ? 18.603 -8.227 2.379 1.00 88.75 292 ALA A N 1
ATOM 2222 C CA . ALA A 1 292 ? 19.259 -6.959 2.695 1.00 88.75 292 ALA A CA 1
ATOM 2223 C C . ALA A 1 292 ? 18.608 -5.759 1.979 1.00 88.75 292 ALA A C 1
ATOM 2225 O O . ALA A 1 292 ? 18.447 -4.697 2.573 1.00 88.75 292 ALA A O 1
ATOM 2226 N N . LEU A 1 293 ? 18.190 -5.940 0.721 1.00 88.94 293 LEU A N 1
ATOM 2227 C CA . LEU A 1 293 ? 17.507 -4.905 -0.051 1.00 88.94 293 LEU A CA 1
ATOM 2228 C C . LEU A 1 293 ? 16.065 -4.704 0.438 1.00 88.94 293 LEU A C 1
ATOM 2230 O O . LEU A 1 293 ? 15.603 -3.569 0.523 1.00 88.94 293 LEU A O 1
ATOM 2234 N N . VAL A 1 294 ? 15.356 -5.783 0.788 1.00 88.06 294 VAL A N 1
ATOM 2235 C CA . VAL A 1 294 ? 13.964 -5.705 1.267 1.00 88.06 294 VAL A CA 1
ATOM 2236 C C . VAL A 1 294 ? 13.860 -5.173 2.695 1.00 88.06 294 VAL A C 1
ATOM 2238 O O . VAL A 1 294 ? 12.991 -4.352 2.978 1.00 88.06 294 VAL A O 1
ATOM 2241 N N . ASP A 1 295 ? 14.768 -5.553 3.585 1.00 86.50 295 ASP A N 1
ATOM 2242 C CA . ASP A 1 295 ? 14.884 -5.004 4.936 1.00 86.50 295 ASP A CA 1
ATOM 2243 C C . ASP A 1 295 ? 15.063 -3.495 4.859 1.00 86.50 295 ASP A C 1
ATOM 2245 O O . ASP A 1 295 ? 14.385 -2.725 5.531 1.00 86.50 295 ASP A O 1
ATOM 2249 N N . GLN A 1 296 ? 15.927 -3.049 3.966 1.00 83.81 296 GLN A N 1
ATOM 2250 C CA . GLN A 1 296 ? 16.237 -1.645 3.842 1.00 83.81 296 GLN A CA 1
ATOM 2251 C C . GLN A 1 296 ? 15.131 -0.861 3.112 1.00 83.81 296 GLN A C 1
ATOM 2253 O O . GLN A 1 296 ? 14.768 0.236 3.540 1.00 83.81 296 GLN A O 1
ATOM 2258 N N . ALA A 1 297 ? 14.501 -1.445 2.087 1.00 82.94 297 ALA A N 1
ATOM 2259 C CA . ALA A 1 297 ? 13.300 -0.888 1.468 1.00 82.94 297 ALA A CA 1
ATOM 2260 C C . ALA A 1 297 ? 12.139 -0.794 2.470 1.00 82.94 297 ALA A C 1
ATOM 2262 O O . ALA A 1 297 ? 11.471 0.232 2.540 1.00 82.94 297 ALA A O 1
ATOM 2263 N N . SER A 1 298 ? 11.924 -1.820 3.296 1.00 82.31 298 SER A N 1
ATOM 2264 C CA . SER A 1 298 ? 10.891 -1.812 4.336 1.00 82.31 298 SER A CA 1
ATOM 2265 C C . SER A 1 298 ? 11.218 -0.838 5.467 1.00 82.31 298 SER A C 1
ATOM 2267 O O . SER A 1 298 ? 10.309 -0.186 5.973 1.00 82.31 298 SER A O 1
ATOM 2269 N N . ALA A 1 299 ? 12.494 -0.662 5.829 1.00 78.88 299 ALA A N 1
ATOM 2270 C CA . ALA A 1 299 ? 12.923 0.384 6.755 1.00 78.88 299 ALA A CA 1
ATOM 2271 C C . ALA A 1 299 ? 12.564 1.763 6.189 1.00 78.88 299 ALA A C 1
ATOM 2273 O O . ALA A 1 299 ? 11.891 2.543 6.865 1.00 78.88 299 ALA A O 1
ATOM 2274 N N . ASN A 1 300 ? 12.895 2.007 4.919 1.00 76.75 300 ASN A N 1
ATOM 2275 C CA . ASN A 1 300 ? 12.548 3.234 4.210 1.00 76.75 300 ASN A CA 1
ATOM 2276 C C . ASN A 1 300 ? 11.029 3.442 4.134 1.00 76.75 300 ASN A C 1
ATOM 2278 O O . ASN A 1 300 ? 10.566 4.538 4.421 1.00 76.75 300 ASN A O 1
ATOM 2282 N N . VAL A 1 301 ? 10.239 2.407 3.824 1.00 70.69 301 VAL A N 1
ATOM 2283 C CA . VAL A 1 301 ? 8.765 2.480 3.791 1.00 70.69 301 VAL A CA 1
ATOM 2284 C C . VAL A 1 301 ? 8.186 2.715 5.184 1.00 70.69 301 VAL A C 1
ATOM 2286 O O . VAL A 1 301 ? 7.243 3.477 5.327 1.00 70.69 301 VAL A O 1
ATOM 2289 N N . SER A 1 302 ? 8.753 2.119 6.232 1.00 68.88 302 SER A N 1
ATOM 2290 C CA . SER A 1 302 ? 8.286 2.325 7.608 1.00 68.88 302 SER A CA 1
ATOM 2291 C C . SER A 1 302 ? 8.588 3.730 8.137 1.00 68.88 302 SER A C 1
ATOM 2293 O O . SER A 1 302 ? 7.950 4.189 9.092 1.00 68.88 302 SER A O 1
ATOM 2295 N N . GLN A 1 303 ? 9.591 4.390 7.555 1.00 68.69 303 GLN A N 1
ATOM 2296 C CA . GLN A 1 303 ? 9.957 5.779 7.822 1.00 68.69 303 GLN A CA 1
ATOM 2297 C C . GLN A 1 303 ? 9.211 6.742 6.893 1.00 68.69 303 GLN A C 1
ATOM 2299 O O . GLN A 1 303 ? 8.909 7.868 7.291 1.00 68.69 303 GLN A O 1
ATOM 2304 N N . ALA A 1 304 ? 8.874 6.296 5.683 1.00 57.59 304 ALA A N 1
ATOM 2305 C CA . ALA A 1 304 ? 8.008 7.009 4.771 1.00 57.59 304 ALA A CA 1
ATOM 2306 C C . ALA A 1 304 ? 6.592 7.020 5.351 1.00 57.59 304 ALA A C 1
ATOM 2308 O O . ALA A 1 304 ? 5.959 5.991 5.568 1.00 57.59 304 ALA A O 1
ATOM 2309 N N . GLN A 1 305 ? 6.057 8.208 5.602 1.00 51.97 305 GLN A N 1
ATOM 2310 C CA . GLN A 1 305 ? 4.624 8.317 5.826 1.00 51.97 305 GLN A CA 1
ATOM 2311 C C . GLN A 1 305 ? 3.938 7.912 4.521 1.00 51.97 305 GLN A C 1
ATOM 2313 O O . GLN A 1 305 ? 4.115 8.594 3.510 1.00 51.97 305 GLN A O 1
ATOM 2318 N N . LEU A 1 306 ? 3.220 6.780 4.528 1.00 40.97 306 LEU A N 1
ATOM 2319 C CA . LEU A 1 306 ? 2.433 6.336 3.378 1.00 40.97 306 LEU A CA 1
ATOM 2320 C C . LEU A 1 306 ? 1.606 7.532 2.880 1.00 40.97 306 LEU A C 1
ATOM 2322 O O . LEU A 1 306 ? 0.900 8.148 3.685 1.00 40.97 306 LEU A O 1
ATOM 2326 N N . PRO A 1 307 ? 1.722 7.918 1.597 1.00 37.97 307 PRO A N 1
ATOM 2327 C CA . PRO A 1 307 ? 1.028 9.085 1.085 1.00 37.97 307 PRO A CA 1
ATOM 2328 C C . PRO A 1 307 ? -0.473 8.949 1.339 1.00 37.97 307 PRO A C 1
ATOM 2330 O O . PRO A 1 307 ? -1.059 7.899 1.073 1.00 37.97 307 PRO A O 1
ATOM 2333 N N . SER A 1 308 ? -1.122 10.038 1.750 1.00 36.12 308 SER A N 1
ATOM 2334 C CA . SER A 1 308 ? -2.576 10.133 1.956 1.00 36.12 308 SER A CA 1
ATOM 2335 C C . SER A 1 308 ? -3.406 9.801 0.700 1.00 36.12 308 SER A C 1
ATOM 2337 O O . SER A 1 308 ? -4.626 9.867 0.739 1.00 36.12 308 SER A O 1
ATOM 2339 N N . ALA A 1 309 ? -2.764 9.475 -0.426 1.00 29.02 309 ALA A N 1
ATOM 2340 C CA . ALA A 1 309 ? -3.373 8.965 -1.647 1.00 29.02 309 ALA A CA 1
ATOM 2341 C C . ALA A 1 309 ? -4.010 7.575 -1.456 1.00 29.02 309 ALA A C 1
ATOM 2343 O O . ALA A 1 309 ? -5.094 7.345 -1.982 1.00 29.02 309 ALA A O 1
ATOM 2344 N N . LEU A 1 310 ? -3.418 6.694 -0.634 1.00 29.06 310 LEU A N 1
ATOM 2345 C CA . LEU A 1 310 ? -4.035 5.402 -0.283 1.00 29.06 310 LEU A CA 1
ATOM 2346 C C . LEU A 1 310 ? -5.235 5.564 0.665 1.00 29.06 310 LEU A C 1
ATOM 2348 O O . LEU A 1 310 ? -6.131 4.731 0.664 1.00 29.06 310 LEU A O 1
ATOM 2352 N N . GLN A 1 311 ? -5.294 6.666 1.421 1.00 39.03 311 GLN A N 1
ATOM 2353 C CA . GLN A 1 311 ? -6.472 7.031 2.223 1.00 39.03 311 GLN A CA 1
ATOM 2354 C C . GLN A 1 311 ? -7.607 7.623 1.376 1.00 39.03 311 GLN A C 1
ATOM 2356 O O . GLN A 1 311 ? -8.708 7.795 1.874 1.00 39.03 311 GLN A O 1
ATOM 2361 N N . THR A 1 312 ? -7.358 7.930 0.102 1.00 35.28 312 THR A N 1
ATOM 2362 C CA . THR A 1 312 ? -8.350 8.515 -0.813 1.00 35.28 312 THR A CA 1
ATOM 2363 C C . THR A 1 312 ? -8.646 7.652 -2.022 1.00 35.28 312 THR A C 1
ATOM 2365 O O . THR A 1 312 ? -9.089 8.156 -3.045 1.00 35.28 312 THR A O 1
ATOM 2368 N N . LEU A 1 313 ? -8.447 6.346 -1.876 1.00 28.84 313 LEU A N 1
ATOM 2369 C CA . LEU A 1 313 ? -9.220 5.362 -2.629 1.00 28.84 313 LEU A CA 1
ATOM 2370 C C . LEU A 1 313 ? -10.700 5.325 -2.166 1.00 28.84 313 LEU A C 1
ATOM 2372 O O . LEU A 1 313 ? -11.453 4.462 -2.599 1.00 28.84 313 LEU A O 1
ATOM 2376 N N . GLU A 1 314 ? -11.142 6.279 -1.329 1.00 37.88 314 GLU A N 1
ATOM 2377 C CA . GLU A 1 314 ? -12.543 6.707 -1.210 1.00 37.88 314 GLU A CA 1
ATOM 2378 C C . GLU A 1 314 ? -13.035 7.258 -2.564 1.00 37.88 314 GLU A C 1
ATOM 2380 O O . GLU A 1 314 ? -12.937 8.447 -2.862 1.00 37.88 314 GLU A O 1
ATOM 2385 N N . LEU A 1 315 ? -13.463 6.307 -3.396 1.00 40.12 315 LEU A N 1
ATOM 2386 C CA . LEU A 1 315 ? -14.379 6.356 -4.537 1.00 40.12 315 LEU A CA 1
ATOM 2387 C C . LEU A 1 315 ? -14.757 7.758 -5.035 1.00 40.12 315 LEU A C 1
ATOM 2389 O O . LEU A 1 315 ? -15.610 8.442 -4.472 1.00 40.12 315 LEU A O 1
ATOM 2393 N N . SER A 1 316 ? -14.160 8.137 -6.166 1.00 32.66 316 SER A N 1
ATOM 2394 C CA . SER A 1 316 ? -14.762 9.107 -7.081 1.00 32.66 316 SER A CA 1
ATOM 2395 C C . SER A 1 316 ? -15.918 8.412 -7.798 1.00 32.66 316 SER A C 1
ATOM 2397 O O . SER A 1 316 ? -15.678 7.593 -8.679 1.00 32.66 316 SER A O 1
ATOM 2399 N N . ASP A 1 317 ? -17.148 8.697 -7.378 1.00 40.00 317 ASP A N 1
ATOM 2400 C CA . ASP A 1 317 ? -18.367 8.315 -8.091 1.00 40.00 317 ASP A CA 1
ATOM 2401 C C . ASP A 1 317 ? -18.904 9.576 -8.781 1.00 40.00 317 ASP A C 1
ATOM 2403 O O . ASP A 1 317 ? -19.551 10.432 -8.173 1.00 40.00 317 ASP A O 1
ATOM 2407 N N . GLU A 1 318 ? -18.492 9.762 -10.033 1.00 39.31 318 GLU A N 1
ATOM 2408 C CA . GLU A 1 318 ? -18.926 10.854 -10.901 1.00 39.31 318 GLU A CA 1
ATOM 2409 C C . GLU A 1 318 ? -20.208 10.396 -11.611 1.00 39.31 318 GLU A C 1
ATOM 2411 O O . GLU A 1 318 ? -20.180 9.860 -12.716 1.00 39.31 318 GLU A O 1
ATOM 2416 N N . GLY A 1 319 ? -21.341 10.530 -10.915 1.00 38.50 319 GLY A N 1
ATOM 2417 C CA . GLY A 1 319 ? -22.676 10.292 -11.465 1.00 38.50 319 GLY A CA 1
ATOM 2418 C C . GLY A 1 319 ? -23.137 11.472 -12.322 1.00 38.50 319 GLY A C 1
ATOM 2419 O O . GLY A 1 319 ? -23.617 12.477 -11.799 1.00 38.50 319 GLY A O 1
ATOM 2420 N N . ASP A 1 320 ? -22.969 11.339 -13.636 1.00 38.78 320 ASP A N 1
ATOM 2421 C CA . ASP A 1 320 ? -23.500 12.219 -14.681 1.00 38.78 320 ASP A CA 1
ATOM 2422 C C . ASP A 1 320 ? -24.983 11.887 -14.945 1.00 38.78 320 ASP A C 1
ATOM 2424 O O . ASP A 1 320 ? -25.305 10.980 -15.711 1.00 38.78 320 ASP A O 1
ATOM 2428 N N . ASP A 1 321 ? -25.896 12.609 -14.289 1.00 40.62 321 ASP A N 1
ATOM 2429 C CA . ASP A 1 321 ? -27.328 12.608 -14.612 1.00 40.62 321 ASP A CA 1
ATOM 2430 C C . ASP A 1 321 ? -27.657 13.843 -15.465 1.00 40.62 321 ASP A C 1
ATOM 2432 O O . ASP A 1 321 ? -28.055 14.900 -14.965 1.00 40.62 321 ASP A O 1
ATOM 2436 N N . SER A 1 322 ? -27.516 13.718 -16.785 1.00 37.16 322 SER A N 1
ATOM 2437 C CA . SER A 1 322 ? -27.999 14.720 -17.736 1.00 37.16 322 SER A CA 1
ATOM 2438 C C . SER A 1 322 ? -28.948 14.107 -18.780 1.00 37.16 322 SER A C 1
ATOM 2440 O O . SER A 1 322 ? -28.560 13.603 -19.830 1.00 37.16 322 SER A O 1
ATOM 2442 N N . VAL A 1 323 ? -30.256 14.187 -18.497 1.00 38.06 323 VAL A N 1
ATOM 2443 C CA . VAL A 1 323 ? -31.342 13.935 -19.465 1.00 38.06 323 VAL A CA 1
ATOM 2444 C C . VAL A 1 323 ? -31.611 15.219 -20.270 1.00 38.06 323 VAL A C 1
ATOM 2446 O O . VAL A 1 323 ? -31.976 16.235 -19.672 1.00 38.06 323 VAL A O 1
ATOM 2449 N N . PRO A 1 324 ? -31.512 15.228 -21.614 1.00 41.56 324 PRO A N 1
ATOM 2450 C CA . PRO A 1 324 ? -31.803 16.420 -22.404 1.00 41.56 324 PRO A CA 1
ATOM 2451 C C . PRO A 1 324 ? -33.290 16.474 -22.784 1.00 41.56 324 PRO A C 1
ATOM 2453 O O . PRO A 1 324 ? -33.766 15.701 -23.616 1.00 41.56 324 PRO A O 1
ATOM 2456 N N . THR A 1 325 ? -34.034 17.432 -22.224 1.00 37.69 325 THR A N 1
ATOM 2457 C CA . THR A 1 325 ? -35.394 17.753 -22.694 1.00 37.69 325 THR A CA 1
ATOM 2458 C C . THR A 1 325 ? -35.341 18.876 -23.734 1.00 37.69 325 THR A C 1
ATOM 2460 O O . THR A 1 325 ? -34.828 19.964 -23.484 1.00 37.69 325 THR A O 1
ATOM 2463 N N . ARG A 1 326 ? -35.873 18.590 -24.925 1.00 33.28 326 ARG A N 1
ATOM 2464 C CA . ARG A 1 326 ? -36.002 19.482 -26.091 1.00 33.28 326 ARG A CA 1
ATOM 2465 C C . ARG A 1 326 ? -37.107 20.540 -25.873 1.00 33.28 326 ARG A C 1
ATOM 2467 O O . ARG A 1 326 ? -38.163 20.165 -25.368 1.00 33.28 326 ARG A O 1
ATOM 2474 N N . PRO A 1 327 ? -36.952 21.809 -26.303 1.00 49.66 327 PRO A N 1
ATOM 2475 C CA . PRO A 1 327 ? -38.007 22.823 -26.177 1.00 49.66 327 PRO A CA 1
ATOM 2476 C C . PRO A 1 327 ? -38.843 22.971 -27.468 1.00 49.66 327 PRO A C 1
ATOM 2478 O O . PRO A 1 327 ? -38.319 22.710 -28.556 1.00 49.66 327 PRO A O 1
ATOM 2481 N N . PRO A 1 328 ? -40.097 23.470 -27.403 1.00 47.41 328 PRO A N 1
ATOM 2482 C CA . PRO A 1 328 ? -40.760 24.087 -28.547 1.00 47.41 328 PRO A CA 1
ATOM 2483 C C . PRO A 1 328 ? -40.744 25.632 -28.466 1.00 47.41 328 PRO A C 1
ATOM 2485 O O . PRO A 1 328 ? -40.568 26.197 -27.383 1.00 47.41 328 PRO A O 1
ATOM 2488 N N . PRO A 1 329 ? -40.926 26.335 -29.602 1.00 60.81 329 PRO A N 1
ATOM 2489 C CA . PRO A 1 329 ? -40.818 27.787 -29.685 1.00 60.81 329 PRO A CA 1
ATOM 2490 C C . PRO A 1 329 ? -42.190 28.473 -29.598 1.00 60.81 329 PRO A C 1
ATOM 2492 O O . PRO A 1 329 ? -43.176 27.946 -30.114 1.00 60.81 329 PRO A O 1
ATOM 2495 N N . SER A 1 330 ? -42.243 29.693 -29.054 1.00 43.59 330 SER A N 1
ATOM 2496 C CA . SER A 1 330 ? -42.755 30.897 -29.746 1.00 43.59 330 SER A CA 1
ATOM 2497 C C . SER A 1 330 ? -42.977 32.080 -28.799 1.00 43.59 330 SER A C 1
ATOM 2499 O O . SER A 1 330 ? -43.316 31.936 -27.630 1.00 43.59 330 SER A O 1
ATOM 2501 N N . ALA A 1 331 ? -42.733 33.255 -29.374 1.00 49.75 331 ALA A N 1
ATOM 2502 C CA . ALA A 1 331 ? -42.702 34.590 -28.801 1.00 49.75 331 ALA A CA 1
ATOM 2503 C C . ALA A 1 331 ? -44.044 35.072 -28.221 1.00 49.75 331 ALA A C 1
ATOM 2505 O O . ALA A 1 331 ? -45.102 34.718 -28.735 1.00 49.75 331 ALA A O 1
ATOM 2506 N N . THR A 1 332 ? -43.998 35.975 -27.231 1.00 38.66 332 THR A N 1
ATOM 2507 C CA . THR A 1 332 ? -44.340 37.418 -27.343 1.00 38.66 332 THR A CA 1
ATOM 2508 C C . THR A 1 332 ? -44.325 38.048 -25.933 1.00 38.66 332 THR A C 1
ATOM 2510 O O . THR A 1 332 ? -44.885 37.496 -24.994 1.00 38.66 332 THR A O 1
ATOM 2513 N N . ALA A 1 333 ? -43.642 39.186 -25.775 1.00 45.94 333 ALA A N 1
ATOM 2514 C CA . ALA A 1 333 ? -43.559 40.007 -24.550 1.00 45.94 333 ALA A CA 1
ATOM 2515 C C . ALA A 1 333 ? -44.665 41.112 -24.554 1.00 45.94 333 ALA A C 1
ATOM 2517 O O . ALA A 1 333 ? -45.381 41.168 -25.553 1.00 45.94 333 ALA A O 1
ATOM 2518 N N . PRO A 1 334 ? -44.792 42.073 -23.594 1.00 55.12 334 PRO A N 1
ATOM 2519 C CA . PRO A 1 334 ? -44.013 42.304 -22.362 1.00 55.12 334 PRO A CA 1
ATOM 2520 C C . PRO A 1 334 ? -44.797 42.791 -21.094 1.00 55.12 334 PRO A C 1
ATOM 2522 O O . PRO A 1 334 ? -45.940 43.232 -21.165 1.00 55.12 334 PRO A O 1
ATOM 2525 N N . LYS A 1 335 ? -44.028 42.924 -19.987 1.00 41.12 335 LYS A N 1
ATOM 2526 C CA . LYS A 1 335 ? -44.089 43.952 -18.898 1.00 41.12 335 LYS A CA 1
ATOM 2527 C C . LYS A 1 335 ? -44.883 43.637 -17.589 1.00 41.12 335 LYS A C 1
ATOM 2529 O O . LYS A 1 335 ? -45.753 42.782 -17.608 1.00 41.12 335 LYS A O 1
ATOM 2534 N N . PRO A 1 336 ? -44.576 44.300 -16.438 1.00 55.31 336 PRO A N 1
ATOM 2535 C CA . PRO A 1 336 ? -43.560 43.893 -15.447 1.00 55.31 336 PRO A CA 1
ATOM 2536 C C . PRO A 1 336 ? -44.097 43.863 -13.983 1.00 55.31 336 PRO A C 1
ATOM 2538 O O . PRO A 1 336 ? -45.273 44.113 -13.751 1.00 55.31 336 PRO A O 1
ATOM 2541 N N . SER A 1 337 ? -43.192 43.691 -13.002 1.00 34.91 337 SER A N 1
ATOM 2542 C CA . SER A 1 337 ? -43.378 43.615 -11.527 1.00 34.91 337 SER A CA 1
ATOM 2543 C C . SER A 1 337 ? -43.706 42.198 -11.038 1.00 34.91 337 SER A C 1
ATOM 2545 O O . SER A 1 337 ? -44.667 41.588 -11.473 1.00 34.91 337 SER A O 1
ATOM 2547 N N . SER A 1 338 ? -42.880 41.538 -10.226 1.00 36.34 338 SER A N 1
ATOM 2548 C CA . SER A 1 338 ? -42.467 41.884 -8.856 1.00 36.34 338 SER A CA 1
ATOM 2549 C C . SER A 1 338 ? -41.196 41.078 -8.522 1.00 36.34 338 SER A C 1
ATOM 2551 O O . SER A 1 338 ? -41.092 39.929 -8.923 1.00 36.34 3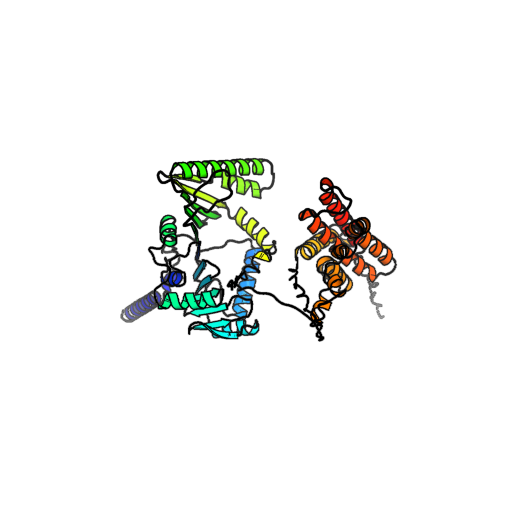38 SER A O 1
ATOM 2553 N N . LYS A 1 339 ? -40.144 41.688 -7.966 1.00 43.53 339 LYS A N 1
ATOM 2554 C CA . LYS A 1 339 ? -39.746 41.515 -6.555 1.00 43.53 339 LYS A CA 1
ATOM 2555 C C . LYS A 1 339 ? -39.611 40.044 -6.105 1.00 43.53 339 LYS A C 1
ATOM 2557 O O . LYS A 1 339 ? -40.539 39.509 -5.521 1.00 43.53 339 LYS A O 1
ATOM 2562 N N . GLU A 1 340 ? -38.426 39.463 -6.298 1.00 36.69 340 GLU A N 1
ATOM 2563 C CA . GLU A 1 340 ? -37.825 38.507 -5.354 1.00 36.69 340 GLU A CA 1
ATOM 2564 C C . GLU A 1 340 ? -36.329 38.346 -5.676 1.00 36.69 340 GLU A C 1
ATOM 2566 O O . GLU A 1 340 ? -35.930 37.636 -6.596 1.00 36.69 340 GLU A O 1
ATOM 2571 N N . GLU A 1 341 ? -35.484 39.077 -4.945 1.00 37.88 341 GLU A N 1
ATOM 2572 C CA . GLU A 1 341 ? -34.044 38.814 -4.877 1.00 37.88 341 GLU A CA 1
ATOM 2573 C C . GLU A 1 341 ? -33.834 37.518 -4.082 1.00 37.88 341 GLU A C 1
ATOM 2575 O O . GLU A 1 341 ? -33.600 37.531 -2.876 1.00 37.88 341 GLU A O 1
ATOM 2580 N N . ALA A 1 342 ? -33.941 36.377 -4.760 1.00 37.03 342 ALA A N 1
ATOM 2581 C CA . ALA A 1 342 ? -33.442 35.116 -4.238 1.00 37.03 342 ALA A CA 1
ATOM 2582 C C . ALA A 1 342 ? -31.918 35.108 -4.404 1.00 37.03 342 ALA A C 1
ATOM 2584 O O . ALA A 1 342 ? -31.384 34.941 -5.501 1.00 37.03 342 ALA A O 1
ATOM 2585 N N . SER A 1 343 ? -31.214 35.334 -3.298 1.00 37.97 343 SER A N 1
ATOM 2586 C CA . SER A 1 343 ? -29.774 35.137 -3.197 1.00 37.97 343 SER A CA 1
ATOM 2587 C C . SER A 1 343 ? -29.444 33.692 -3.576 1.00 37.97 343 SER A C 1
ATOM 2589 O O . SER A 1 343 ? -29.723 32.772 -2.812 1.00 37.97 343 SER A O 1
ATOM 2591 N N . THR A 1 344 ? -28.850 33.467 -4.748 1.00 37.16 344 THR A N 1
ATOM 2592 C CA . THR A 1 344 ? -28.169 32.200 -5.031 1.00 37.16 344 THR A CA 1
ATOM 2593 C C . THR A 1 344 ? -27.057 32.031 -3.997 1.00 37.16 344 THR A C 1
ATOM 2595 O O . THR A 1 344 ? -26.152 32.874 -3.964 1.00 37.16 344 THR A O 1
ATOM 2598 N N . PRO A 1 345 ? -27.077 30.985 -3.151 1.00 40.75 345 PRO A N 1
ATOM 2599 C CA . PRO A 1 345 ? -25.921 30.666 -2.340 1.00 40.75 345 PRO A CA 1
ATOM 2600 C C . PRO A 1 345 ? -24.815 30.266 -3.312 1.00 40.75 345 PRO A C 1
ATOM 2602 O O . PRO A 1 345 ? -24.903 29.242 -3.987 1.00 40.75 345 PRO A O 1
ATOM 2605 N N . VAL A 1 346 ? -23.788 31.109 -3.423 1.00 38.34 346 VAL A N 1
ATOM 2606 C CA . VAL A 1 346 ? -22.523 30.736 -4.051 1.00 38.34 346 VAL A CA 1
ATOM 2607 C C . VAL A 1 346 ? -22.040 29.523 -3.271 1.00 38.34 346 VAL A C 1
ATOM 2609 O O . VAL A 1 346 ? -21.600 29.654 -2.126 1.00 38.34 346 VAL A O 1
ATOM 2612 N N . ALA A 1 347 ? -22.226 28.338 -3.856 1.00 41.88 347 ALA A N 1
ATOM 2613 C CA . ALA A 1 347 ? -21.750 27.083 -3.315 1.00 41.88 347 ALA A CA 1
ATOM 2614 C C . ALA A 1 347 ? -20.246 27.246 -3.116 1.00 41.88 347 ALA A C 1
ATOM 2616 O O . ALA A 1 347 ? -19.459 27.225 -4.061 1.00 41.88 347 ALA A O 1
ATOM 2617 N N . SER A 1 348 ? -19.868 27.523 -1.872 1.00 41.22 348 SER A N 1
ATOM 2618 C CA . SER A 1 348 ? -18.482 27.641 -1.468 1.00 41.22 348 SER A CA 1
ATOM 2619 C C . SER A 1 348 ? -17.923 26.240 -1.608 1.00 41.22 348 SER A C 1
ATOM 2621 O O . SER A 1 348 ? -18.185 25.384 -0.763 1.00 41.22 348 SER A O 1
ATOM 2623 N N . ALA A 1 349 ? -17.254 25.985 -2.734 1.00 40.81 349 ALA A N 1
ATOM 2624 C CA . ALA A 1 349 ? -16.533 24.752 -2.974 1.00 40.81 349 ALA A CA 1
ATOM 2625 C C . ALA A 1 349 ? -15.582 24.572 -1.791 1.00 40.81 349 ALA A C 1
ATOM 2627 O O . ALA A 1 349 ? -14.574 25.268 -1.657 1.00 40.81 349 ALA A O 1
ATOM 2628 N N . THR A 1 350 ? -15.969 23.697 -0.868 1.00 40.56 350 THR A N 1
ATOM 2629 C CA . THR A 1 350 ? -15.193 23.396 0.323 1.00 40.56 350 THR A CA 1
ATOM 2630 C C . THR A 1 350 ? -14.037 22.544 -0.156 1.00 40.56 350 THR A C 1
ATOM 2632 O O . THR A 1 350 ? -14.120 21.324 -0.248 1.00 40.56 350 THR A O 1
ATOM 2635 N N . VAL A 1 351 ? -12.955 23.219 -0.545 1.00 44.22 351 VAL A N 1
ATOM 2636 C CA . VAL A 1 351 ? -11.690 22.575 -0.870 1.00 44.22 351 VAL A CA 1
ATOM 2637 C C . VAL A 1 351 ? -11.264 21.835 0.390 1.00 44.22 351 VAL A C 1
ATOM 2639 O O . VAL A 1 351 ? -10.817 22.439 1.369 1.00 44.22 351 VAL A O 1
ATOM 2642 N N . SER A 1 352 ? -11.452 20.518 0.387 1.00 45.34 352 SER A N 1
ATOM 2643 C CA . SER A 1 352 ? -10.915 19.621 1.402 1.00 45.34 352 SER A CA 1
ATOM 2644 C C . SER A 1 352 ? -9.397 19.665 1.298 1.00 45.34 352 SER A C 1
ATOM 2646 O O . SER A 1 352 ? -8.774 18.875 0.591 1.00 45.34 352 SER A O 1
ATOM 2648 N N . GLN A 1 353 ? -8.794 20.653 1.957 1.00 52.12 353 GLN A N 1
ATOM 2649 C CA . GLN A 1 353 ? -7.352 20.771 2.073 1.00 52.12 353 GLN A CA 1
ATOM 2650 C C . GLN A 1 353 ? -6.863 19.563 2.861 1.00 52.12 353 GLN A C 1
ATOM 2652 O O . GLN A 1 353 ? -7.049 19.467 4.076 1.00 52.12 353 GLN A O 1
ATOM 2657 N N . ARG A 1 354 ? -6.293 18.597 2.138 1.00 56.34 354 ARG A N 1
ATOM 2658 C CA . ARG A 1 354 ? -5.610 17.470 2.757 1.00 56.34 354 ARG A CA 1
ATOM 2659 C C . ARG A 1 354 ? -4.474 18.019 3.596 1.00 56.34 354 ARG A C 1
ATOM 2661 O O . ARG A 1 354 ? -3.687 18.835 3.121 1.00 56.34 354 ARG A O 1
ATOM 2668 N N . LEU A 1 355 ? -4.404 17.544 4.830 1.00 65.50 355 LEU A N 1
ATOM 2669 C CA . LEU A 1 355 ? -3.325 17.871 5.737 1.00 65.50 355 LEU A CA 1
ATOM 2670 C C . LEU A 1 355 ? -2.003 17.380 5.138 1.00 65.50 355 LEU A C 1
ATOM 2672 O O . LEU A 1 355 ? -1.765 16.174 5.064 1.00 65.50 355 LEU A O 1
ATOM 2676 N N . ASP A 1 356 ? -1.172 18.306 4.661 1.00 78.81 356 ASP A N 1
ATOM 2677 C CA . ASP A 1 356 ? 0.164 17.976 4.178 1.00 78.81 356 ASP A CA 1
ATOM 2678 C C . ASP A 1 356 ? 1.066 17.726 5.389 1.00 78.81 356 ASP A C 1
ATOM 2680 O O . ASP A 1 356 ? 1.425 18.645 6.125 1.00 78.81 356 ASP A O 1
ATOM 2684 N N . TRP A 1 357 ? 1.404 16.459 5.626 1.00 81.94 357 TRP A N 1
ATOM 2685 C CA . TRP A 1 357 ? 2.258 16.056 6.742 1.00 81.94 357 TRP A CA 1
ATOM 2686 C C . TRP A 1 357 ? 3.754 16.228 6.452 1.00 81.94 357 TRP A C 1
ATOM 2688 O O . TRP A 1 357 ? 4.569 16.101 7.371 1.00 81.94 357 TRP A O 1
ATOM 2698 N N . LYS A 1 358 ? 4.142 16.575 5.216 1.00 89.25 358 LYS A N 1
ATOM 2699 C CA . LYS A 1 358 ? 5.556 16.748 4.850 1.00 89.25 358 LYS A CA 1
ATOM 2700 C C . LYS A 1 358 ? 6.233 17.856 5.671 1.00 89.25 358 LYS A C 1
ATOM 2702 O O . LYS A 1 358 ? 7.297 17.575 6.230 1.00 89.25 358 LYS A O 1
ATOM 2707 N N . PRO A 1 359 ? 5.655 19.068 5.841 1.00 86.50 359 PRO A N 1
ATOM 2708 C CA . PRO A 1 359 ? 6.301 20.116 6.628 1.00 86.50 359 PRO A CA 1
ATOM 2709 C C . PRO A 1 359 ? 6.510 19.740 8.109 1.00 86.50 359 PRO A C 1
ATOM 2711 O O . PRO A 1 359 ? 7.617 19.950 8.601 1.00 86.50 359 PRO A O 1
ATOM 2714 N N . PRO A 1 360 ? 5.555 19.128 8.841 1.00 85.44 360 PRO A N 1
ATOM 2715 C CA . PRO A 1 360 ? 5.820 18.626 10.194 1.00 85.44 360 PRO A CA 1
ATOM 2716 C C . PRO A 1 360 ? 6.951 17.598 10.269 1.00 85.44 360 PRO A C 1
ATOM 2718 O O . PRO A 1 360 ? 7.798 17.692 11.158 1.00 85.44 360 PRO A O 1
ATOM 2721 N N . VAL A 1 361 ? 6.999 16.637 9.339 1.00 85.56 361 VAL A N 1
ATOM 2722 C CA . VAL A 1 361 ? 8.044 15.597 9.319 1.00 85.56 361 VAL A CA 1
ATOM 2723 C C . VAL A 1 361 ? 9.414 16.208 9.094 1.00 85.56 361 VAL A C 1
ATOM 2725 O O . VAL A 1 361 ? 10.327 15.980 9.891 1.00 85.56 361 VAL A O 1
ATOM 2728 N N . PHE A 1 362 ? 9.552 17.038 8.055 1.00 89.31 362 PHE A N 1
ATOM 2729 C CA . PHE A 1 362 ? 10.793 17.769 7.822 1.00 89.31 362 PHE A CA 1
ATOM 2730 C C . PHE A 1 362 ? 11.136 18.659 9.014 1.00 89.31 362 PHE A C 1
ATOM 2732 O O . PHE A 1 362 ? 12.301 18.777 9.368 1.00 89.31 362 PHE A O 1
ATOM 2739 N N . GLY A 1 363 ? 10.140 19.209 9.703 1.00 90.31 363 GLY A N 1
ATOM 2740 C CA . GLY A 1 363 ? 10.318 19.995 10.914 1.00 90.31 363 GLY A CA 1
ATOM 2741 C C . GLY A 1 363 ? 10.960 19.219 12.054 1.00 90.31 363 GLY A C 1
ATOM 2742 O O . GLY A 1 363 ? 11.899 19.715 12.674 1.00 90.31 363 GLY A O 1
ATOM 2743 N N . VAL A 1 364 ? 10.523 17.982 12.297 1.00 89.31 364 VAL A N 1
ATOM 2744 C CA . VAL A 1 364 ? 11.136 17.110 13.309 1.00 89.31 364 VAL A CA 1
ATOM 2745 C C . VAL A 1 364 ? 12.556 16.713 12.897 1.00 89.31 364 VAL A C 1
ATOM 2747 O O . VAL A 1 364 ? 13.470 16.808 13.716 1.00 89.31 364 VAL A O 1
ATOM 2750 N N . ILE A 1 365 ? 12.773 16.341 11.630 1.00 91.12 365 ILE A N 1
ATOM 2751 C CA . ILE A 1 365 ? 14.105 15.981 11.109 1.00 91.12 365 ILE A CA 1
ATOM 2752 C C . ILE A 1 365 ? 15.078 17.162 11.244 1.00 91.12 365 ILE A C 1
ATOM 2754 O O . ILE A 1 365 ? 16.191 17.011 11.751 1.00 91.12 365 ILE A O 1
ATOM 2758 N N . LEU A 1 366 ? 14.652 18.358 10.841 1.00 92.75 366 LEU A N 1
ATOM 2759 C CA . LEU A 1 366 ? 15.462 19.569 10.915 1.00 92.75 366 LEU A CA 1
ATOM 2760 C C . LEU A 1 366 ? 15.682 20.008 12.365 1.00 92.75 366 LEU A C 1
ATOM 2762 O O . LEU A 1 366 ? 16.782 20.439 12.696 1.00 92.75 366 LEU A O 1
ATOM 2766 N N . LEU A 1 367 ? 14.710 19.828 13.267 1.00 92.06 367 LEU A N 1
ATOM 2767 C CA . LEU A 1 367 ? 14.922 20.037 14.702 1.00 92.06 367 LEU A CA 1
ATOM 2768 C C . LEU A 1 367 ? 16.006 19.101 15.248 1.00 92.06 367 LEU A C 1
ATOM 2770 O O . LEU A 1 367 ? 16.890 19.556 15.976 1.00 92.06 367 LEU A O 1
ATOM 2774 N N . VAL A 1 368 ? 15.972 17.812 14.891 1.00 90.75 368 VAL A N 1
ATOM 2775 C CA . VAL A 1 368 ? 17.023 16.855 15.270 1.00 90.75 368 VAL A CA 1
ATOM 2776 C C . VAL A 1 368 ? 18.370 17.342 14.752 1.00 90.75 368 VAL A C 1
ATOM 2778 O O . VAL A 1 368 ? 19.317 17.422 15.533 1.00 90.75 368 VAL A O 1
ATOM 2781 N N . LEU A 1 369 ? 18.450 17.747 13.484 1.00 91.00 369 LEU A N 1
ATOM 2782 C CA . LEU A 1 369 ? 19.673 18.276 12.882 1.00 91.00 369 LEU A CA 1
ATOM 2783 C C . LEU A 1 369 ? 20.176 19.542 13.603 1.00 91.00 369 LEU A C 1
ATOM 2785 O O . LEU A 1 369 ? 21.355 19.633 13.955 1.00 91.00 369 LEU A O 1
ATOM 2789 N N . ALA A 1 370 ? 19.292 20.494 13.906 1.00 91.50 370 ALA A N 1
ATOM 2790 C CA . ALA A 1 370 ? 19.626 21.701 14.660 1.00 91.50 370 ALA A CA 1
ATOM 2791 C C . ALA A 1 370 ? 20.155 21.362 16.059 1.00 91.50 370 ALA A C 1
ATOM 2793 O O . ALA A 1 370 ? 21.134 21.952 16.506 1.00 91.50 370 ALA A O 1
ATOM 2794 N N . LEU A 1 371 ? 19.565 20.374 16.734 1.00 89.62 371 LEU A N 1
ATOM 2795 C CA . LEU A 1 371 ? 20.014 19.932 18.051 1.00 89.62 371 LEU A CA 1
ATOM 2796 C C . LEU A 1 371 ? 21.319 19.132 17.988 1.00 89.62 371 LEU A C 1
ATOM 2798 O O . LEU A 1 371 ? 22.129 19.265 18.898 1.00 89.62 371 LEU A O 1
ATOM 2802 N N . VAL A 1 372 ? 21.527 18.271 16.983 1.00 89.56 372 VAL A N 1
ATOM 2803 C CA . VAL A 1 372 ? 22.777 17.498 16.783 1.00 89.56 372 VAL A CA 1
ATOM 2804 C C . VAL A 1 372 ? 23.950 18.428 16.510 1.00 89.56 372 VAL A C 1
ATOM 2806 O O . VAL A 1 372 ? 25.047 18.191 17.001 1.00 89.56 372 VAL A O 1
ATOM 2809 N N . THR A 1 373 ? 23.710 19.511 15.776 1.00 89.62 373 THR A N 1
ATOM 2810 C CA . THR A 1 373 ? 24.747 20.499 15.468 1.00 89.62 373 THR A CA 1
ATOM 2811 C C . THR A 1 373 ? 25.047 21.450 16.634 1.00 89.62 373 THR A C 1
ATOM 2813 O O . THR A 1 373 ? 26.029 22.191 16.575 1.00 89.62 373 THR A O 1
ATOM 2816 N N . MET A 1 374 ? 24.260 21.437 17.720 1.00 89.75 374 MET A N 1
ATOM 2817 C CA . MET A 1 374 ? 24.605 22.123 18.972 1.00 89.75 374 MET A CA 1
ATOM 2818 C C . MET A 1 374 ? 25.634 21.319 19.776 1.00 89.75 374 MET A C 1
ATOM 2820 O O . MET A 1 374 ? 25.561 20.096 19.865 1.00 89.75 374 MET A O 1
ATOM 2824 N N . GLY A 1 375 ? 26.577 22.014 20.417 1.00 87.44 375 GLY A N 1
ATOM 2825 C CA . GLY A 1 375 ? 27.559 21.373 21.292 1.00 87.44 375 GLY A CA 1
ATOM 2826 C C . GLY A 1 375 ? 26.894 20.632 22.458 1.00 87.44 375 GLY A C 1
ATOM 2827 O O . GLY A 1 375 ? 25.883 21.083 22.998 1.00 87.44 375 GLY A O 1
ATOM 2828 N N . ALA A 1 376 ? 27.478 19.509 22.884 1.00 85.81 376 ALA A N 1
ATOM 2829 C CA . ALA A 1 376 ? 26.907 18.635 23.916 1.00 85.81 376 ALA A CA 1
ATOM 2830 C C . ALA A 1 376 ? 26.552 19.370 25.227 1.00 85.81 376 ALA A C 1
ATOM 2832 O O . ALA A 1 376 ? 25.555 19.041 25.867 1.00 85.81 376 ALA A O 1
ATOM 2833 N N . ALA A 1 377 ? 27.321 20.402 25.592 1.00 83.75 377 ALA A N 1
ATOM 2834 C CA . ALA A 1 377 ? 27.087 21.213 26.787 1.00 83.75 377 ALA A CA 1
ATOM 2835 C C . ALA A 1 377 ? 25.850 22.127 26.688 1.00 83.75 377 ALA A C 1
ATOM 2837 O O . ALA A 1 377 ? 25.203 22.400 27.697 1.00 83.75 377 ALA A O 1
ATOM 2838 N N . SER A 1 378 ? 25.503 22.599 25.487 1.00 81.81 378 SER A N 1
ATOM 2839 C CA . SER A 1 378 ? 24.383 23.521 25.268 1.00 81.81 378 SER A CA 1
ATOM 2840 C C . SER A 1 378 ? 23.104 22.826 24.812 1.00 81.81 378 SER A C 1
ATOM 2842 O O . SER A 1 378 ? 22.057 23.469 24.794 1.00 81.81 378 SER A O 1
ATOM 2844 N N . ARG A 1 379 ? 23.170 21.525 24.498 1.00 87.00 379 ARG A N 1
ATOM 2845 C CA . ARG A 1 379 ? 22.073 20.728 23.945 1.00 87.00 379 ARG A CA 1
ATOM 2846 C C . ARG A 1 379 ? 20.941 20.529 24.967 1.00 87.00 379 ARG A C 1
ATOM 2848 O O . ARG A 1 379 ? 21.108 19.777 25.936 1.00 87.00 379 ARG A O 1
ATOM 2855 N N . PRO A 1 380 ? 19.773 21.170 24.793 1.00 86.31 380 PRO A N 1
ATOM 2856 C CA . PRO A 1 380 ? 18.596 20.805 25.568 1.00 86.31 380 PRO A CA 1
ATOM 2857 C C . PRO A 1 380 ? 18.097 19.422 25.127 1.00 86.31 380 PRO A C 1
ATOM 2859 O O . PRO A 1 380 ? 18.312 18.998 23.991 1.00 86.31 380 PRO A O 1
ATOM 2862 N N . GLY A 1 381 ? 17.423 18.701 26.026 1.00 85.19 381 GLY A N 1
ATOM 2863 C CA . GLY A 1 381 ? 16.781 17.439 25.658 1.00 85.19 381 GLY A CA 1
ATOM 2864 C C . GLY A 1 381 ? 15.748 17.676 24.555 1.00 85.19 381 GLY A C 1
ATOM 2865 O O . GLY A 1 381 ? 14.904 18.557 24.699 1.00 85.19 381 GLY A O 1
ATOM 2866 N N . MET A 1 382 ? 15.807 16.896 23.473 1.00 83.62 382 MET A N 1
ATOM 2867 C CA . MET A 1 382 ? 14.942 17.052 22.295 1.00 83.62 382 MET A CA 1
ATOM 2868 C C . MET A 1 382 ? 13.458 17.102 22.663 1.00 83.62 382 MET A C 1
ATOM 2870 O O . MET A 1 382 ? 12.763 18.044 22.297 1.00 83.62 382 MET A O 1
ATOM 2874 N N . PHE A 1 383 ? 12.996 16.145 23.469 1.00 80.38 383 PHE A N 1
ATOM 2875 C CA . PHE A 1 383 ? 11.609 16.091 23.931 1.00 80.38 383 PHE A CA 1
ATOM 2876 C C . PHE A 1 383 ? 11.216 17.295 24.794 1.00 80.38 383 PHE A C 1
ATOM 2878 O O . PHE A 1 383 ? 10.085 17.758 24.723 1.00 80.38 383 PHE A O 1
ATOM 2885 N N . ASN A 1 384 ? 12.160 17.861 25.551 1.00 88.44 384 ASN A N 1
ATOM 2886 C CA . ASN A 1 384 ? 11.908 19.048 26.365 1.00 88.44 384 ASN A CA 1
ATOM 2887 C C . ASN A 1 384 ? 11.747 20.318 25.515 1.00 88.44 384 ASN A C 1
ATOM 2889 O O . ASN A 1 384 ? 11.088 21.260 25.941 1.00 88.44 384 ASN A O 1
ATOM 2893 N N . VAL A 1 385 ? 12.359 20.366 24.327 1.00 88.00 385 VAL A N 1
ATOM 2894 C CA . VAL A 1 385 ? 12.132 21.452 23.364 1.00 88.00 385 VAL A CA 1
ATOM 2895 C C . VAL A 1 385 ? 10.830 21.213 22.610 1.00 88.00 385 VAL A C 1
ATOM 2897 O O . VAL A 1 385 ? 9.984 22.099 22.581 1.00 88.00 385 VAL A O 1
ATOM 2900 N N . LEU A 1 386 ? 10.648 20.009 22.057 1.00 87.75 386 LEU A N 1
ATOM 2901 C CA . LEU A 1 386 ? 9.528 19.681 21.176 1.00 87.75 386 LEU A CA 1
ATOM 2902 C C . LEU A 1 386 ? 8.169 19.760 21.882 1.00 87.75 386 LEU A C 1
ATOM 2904 O O . LEU A 1 386 ? 7.242 20.346 21.337 1.00 87.75 386 LEU A O 1
ATOM 2908 N N . PHE A 1 387 ? 8.050 19.222 23.098 1.00 90.00 387 PHE A N 1
ATOM 2909 C CA . PHE A 1 387 ? 6.787 19.232 23.847 1.00 90.00 387 PHE A CA 1
ATOM 2910 C C . PHE A 1 387 ? 6.558 20.516 24.645 1.00 90.00 387 PHE A C 1
ATOM 2912 O O . PHE A 1 387 ? 5.558 20.642 25.350 1.00 90.00 387 PHE A O 1
ATOM 2919 N N . HIS A 1 388 ? 7.458 21.498 24.543 1.00 92.81 388 HIS A N 1
ATOM 2920 C CA . HIS A 1 388 ? 7.219 22.782 25.174 1.00 92.81 388 HIS A CA 1
ATOM 2921 C C . HIS A 1 388 ? 6.121 23.529 24.400 1.00 92.81 388 HIS A C 1
ATOM 2923 O O . HIS A 1 388 ? 6.323 23.814 23.221 1.00 92.81 388 HIS A O 1
ATOM 2929 N N . PRO A 1 389 ? 5.004 23.951 25.024 1.00 90.88 389 PRO A N 1
ATOM 2930 C CA . PRO A 1 389 ? 3.870 24.538 24.301 1.00 90.88 389 PRO A CA 1
ATOM 2931 C C . PRO A 1 389 ? 4.262 25.790 23.506 1.00 90.88 389 PRO A C 1
ATOM 2933 O O . PRO A 1 389 ? 3.850 25.959 22.365 1.00 90.88 389 PRO A O 1
ATOM 2936 N N . LEU A 1 390 ? 5.145 26.627 24.067 1.00 94.00 390 LEU A N 1
ATOM 2937 C CA . LEU A 1 390 ? 5.670 27.808 23.368 1.00 94.00 390 LEU A CA 1
ATOM 2938 C C . LEU A 1 390 ? 6.523 27.493 22.140 1.00 94.00 390 LEU A C 1
ATOM 2940 O O . LEU A 1 390 ? 6.681 28.373 21.314 1.00 94.00 390 LEU A O 1
ATOM 2944 N N . PHE A 1 391 ? 7.105 26.300 22.036 1.00 94.81 391 PHE A N 1
ATOM 2945 C CA . PHE A 1 391 ? 7.822 25.868 20.837 1.00 94.81 391 PHE A CA 1
ATOM 2946 C C . PHE A 1 391 ? 6.862 25.161 19.876 1.00 94.81 391 PHE A C 1
ATOM 2948 O O . PHE A 1 391 ? 6.824 25.472 18.689 1.00 94.81 391 PHE A O 1
ATOM 2955 N N . LEU A 1 392 ? 6.051 24.243 20.406 1.00 92.31 392 LEU A N 1
ATOM 2956 C CA . LEU A 1 392 ? 5.144 23.405 19.634 1.00 92.31 392 LEU A CA 1
ATOM 2957 C C . LEU A 1 392 ? 4.090 24.225 18.889 1.00 92.31 392 LEU A C 1
ATOM 2959 O O . LEU A 1 392 ? 3.854 23.984 17.714 1.00 92.31 392 LEU A O 1
ATOM 2963 N N . LEU A 1 393 ? 3.479 25.214 19.543 1.00 91.31 393 LEU A N 1
ATOM 2964 C CA . LEU A 1 393 ? 2.412 26.011 18.941 1.00 91.31 393 LEU A CA 1
ATOM 2965 C C . LEU A 1 393 ? 2.874 26.757 17.676 1.00 91.31 393 LEU A C 1
ATOM 2967 O O . LEU A 1 393 ? 2.287 26.522 16.624 1.00 91.31 393 LEU A O 1
ATOM 2971 N N . PRO A 1 394 ? 3.929 27.593 17.694 1.00 92.81 394 PRO A N 1
ATOM 2972 C CA . PRO A 1 394 ? 4.399 28.253 16.475 1.00 92.81 394 PRO A CA 1
ATOM 2973 C C . PRO A 1 394 ? 4.984 27.287 15.443 1.00 92.81 394 PRO A C 1
ATOM 2975 O O . PRO A 1 394 ? 4.883 27.551 14.248 1.00 92.81 394 PRO A O 1
ATOM 2978 N N . PHE A 1 395 ? 5.563 26.165 15.880 1.00 93.44 395 PHE A N 1
ATOM 2979 C CA . PHE A 1 395 ? 5.999 25.102 14.978 1.00 93.44 395 PHE A CA 1
ATOM 2980 C C . PHE A 1 395 ? 4.822 24.524 14.181 1.00 93.44 395 PHE A C 1
ATOM 2982 O O . PHE A 1 395 ? 4.890 24.430 12.953 1.00 93.44 395 PHE A O 1
ATOM 2989 N N . LEU A 1 396 ? 3.721 24.192 14.862 1.00 90.25 396 LEU A N 1
ATOM 2990 C CA . LEU A 1 396 ? 2.497 23.706 14.228 1.00 90.25 396 LEU A CA 1
ATOM 2991 C C . LEU A 1 396 ? 1.857 24.797 13.370 1.00 90.25 396 LEU A C 1
ATOM 2993 O O . LEU A 1 396 ? 1.475 24.525 12.246 1.00 90.25 396 LEU A O 1
ATOM 2997 N N . VAL A 1 397 ? 1.818 26.053 13.813 1.00 89.00 397 VAL A N 1
ATOM 2998 C CA . VAL A 1 397 ? 1.274 27.149 12.991 1.00 89.00 397 VAL A CA 1
ATOM 2999 C C . VAL A 1 397 ? 2.076 27.356 11.698 1.00 89.00 397 VAL A C 1
ATOM 3001 O O . VAL A 1 397 ? 1.497 27.590 10.638 1.00 89.00 397 VAL A O 1
ATOM 3004 N N . ALA A 1 398 ? 3.401 27.226 11.748 1.00 90.50 398 ALA A N 1
ATOM 3005 C CA . ALA A 1 398 ? 4.247 27.367 10.565 1.00 90.50 398 ALA A CA 1
ATOM 3006 C C . ALA A 1 398 ? 4.152 26.173 9.597 1.00 90.50 398 ALA A C 1
ATOM 3008 O O . ALA A 1 398 ? 4.361 26.351 8.399 1.00 90.50 398 ALA A O 1
ATOM 3009 N N . THR A 1 399 ? 3.842 24.972 10.093 1.00 88.38 399 THR A N 1
ATOM 3010 C CA . THR A 1 399 ? 3.813 23.738 9.285 1.00 88.38 399 THR A CA 1
ATOM 3011 C C . THR A 1 399 ? 2.411 23.322 8.855 1.00 88.38 399 THR A C 1
ATOM 3013 O O . THR A 1 399 ? 2.228 22.852 7.738 1.00 88.38 399 THR A O 1
ATOM 3016 N N . LEU A 1 400 ? 1.435 23.515 9.734 1.00 82.62 400 LEU A N 1
ATOM 3017 C CA . LEU A 1 400 ? 0.055 23.060 9.622 1.00 82.62 400 LEU A CA 1
ATOM 3018 C C . LEU A 1 400 ? -0.951 24.221 9.546 1.00 82.62 400 LEU A C 1
ATOM 3020 O O . LEU A 1 400 ? -2.025 24.051 8.990 1.00 82.62 400 LEU A O 1
ATOM 3024 N N . GLY A 1 401 ? -0.622 25.403 10.066 1.00 79.38 401 GLY A N 1
ATOM 3025 C CA . GLY A 1 401 ? -1.582 26.504 10.214 1.00 79.38 401 GLY A CA 1
ATOM 3026 C C . GLY A 1 401 ? -2.316 26.462 11.559 1.00 79.38 401 GLY A C 1
ATOM 3027 O O . GLY A 1 401 ? -2.043 25.624 12.425 1.00 79.38 401 GLY A O 1
ATOM 3028 N N . VAL A 1 402 ? -3.232 27.404 11.790 1.00 67.75 402 VAL A N 1
ATOM 3029 C CA . VAL A 1 402 ? -3.978 27.527 13.053 1.00 67.75 402 VAL A CA 1
ATOM 3030 C C . VAL A 1 402 ? -5.215 26.624 13.008 1.00 67.75 402 VAL A C 1
ATOM 3032 O O . VAL A 1 402 ? -6.342 27.069 12.810 1.00 67.75 402 VAL A O 1
ATOM 3035 N N . PHE A 1 403 ? -5.008 25.325 13.231 1.00 54.81 403 PHE A N 1
ATOM 3036 C CA . PHE A 1 403 ? -6.065 24.299 13.247 1.00 54.81 403 PHE A CA 1
ATOM 3037 C C . PHE A 1 403 ? -7.215 24.566 14.235 1.00 54.81 403 PHE A C 1
ATOM 3039 O O . PHE A 1 403 ? -8.325 24.066 14.054 1.00 54.81 403 PHE A O 1
ATOM 3046 N N . VAL A 1 404 ? -6.968 25.366 15.275 1.00 47.03 404 VAL A N 1
ATOM 3047 C CA . VAL A 1 404 ? -7.885 25.544 16.412 1.00 47.03 404 VAL A CA 1
ATOM 3048 C C . VAL A 1 404 ? -9.197 26.240 16.018 1.00 47.03 404 VAL A C 1
ATOM 3050 O O . VAL A 1 404 ? -10.233 25.953 16.611 1.00 47.03 404 VAL A O 1
ATOM 3053 N N . PHE A 1 405 ? -9.207 27.079 14.978 1.00 46.94 405 PHE A N 1
ATOM 3054 C CA . PHE A 1 405 ? -10.424 27.795 14.564 1.00 46.94 405 PHE A CA 1
ATOM 3055 C C . PHE A 1 405 ? -11.358 26.985 13.661 1.00 46.94 405 PHE A C 1
ATOM 3057 O O . PHE A 1 405 ? -12.498 27.382 13.447 1.00 46.94 405 PHE A O 1
ATOM 3064 N N . ARG A 1 406 ? -10.937 25.812 13.172 1.00 50.12 406 ARG A N 1
ATOM 3065 C CA . ARG A 1 406 ? -11.817 24.959 12.357 1.00 50.12 406 ARG A CA 1
ATOM 3066 C C . ARG A 1 406 ? -12.908 24.275 13.197 1.00 50.12 406 ARG A C 1
ATOM 3068 O O . ARG A 1 406 ? -13.945 23.906 12.657 1.00 50.12 406 ARG A O 1
ATOM 3075 N N . PHE A 1 407 ? -12.708 24.140 14.514 1.00 48.03 407 PHE A N 1
ATOM 3076 C CA . PHE A 1 407 ? -13.681 23.508 15.417 1.00 48.03 407 PHE A CA 1
ATOM 3077 C C . PHE A 1 407 ? -14.888 24.409 15.738 1.00 48.03 407 PHE A C 1
ATOM 3079 O O . PHE A 1 407 ? -15.925 23.910 16.161 1.00 48.03 407 PHE A O 1
ATOM 3086 N N . THR A 1 408 ? -14.797 25.726 15.518 1.00 49.94 408 THR A N 1
ATOM 3087 C CA . THR A 1 408 ? -15.881 26.670 15.851 1.00 49.94 408 THR A CA 1
ATOM 3088 C C . THR A 1 408 ? -16.937 26.818 14.751 1.00 49.94 408 THR A C 1
ATOM 3090 O O . THR A 1 408 ? -17.849 27.627 14.894 1.00 49.94 408 THR A O 1
ATOM 3093 N N . GLY A 1 409 ? -16.848 26.048 13.659 1.00 46.16 409 GLY A N 1
ATOM 3094 C CA . GLY A 1 409 ? -17.909 25.939 12.648 1.00 46.16 409 GLY A CA 1
ATOM 3095 C C . GLY A 1 409 ? -18.165 27.193 11.801 1.00 46.16 409 GLY A C 1
ATOM 3096 O O . GLY A 1 409 ? -19.074 27.182 10.977 1.00 46.16 409 GLY A O 1
ATOM 3097 N N . GLN A 1 410 ? -17.380 28.263 11.957 1.00 44.72 410 GLN A N 1
ATOM 3098 C CA . GLN A 1 410 ? -17.480 29.449 11.105 1.00 44.72 410 GLN A CA 1
ATOM 3099 C C . GLN A 1 410 ? -16.582 29.299 9.875 1.00 44.72 410 GLN A C 1
ATOM 3101 O O . GLN A 1 410 ? -15.437 29.740 9.856 1.00 44.72 410 GLN A O 1
ATOM 3106 N N . SER A 1 411 ? -17.106 28.640 8.844 1.00 47.09 411 SER A N 1
ATOM 3107 C CA . SER A 1 411 ? -16.518 28.629 7.505 1.00 47.09 411 SER A CA 1
ATOM 3108 C C . SER A 1 411 ? -17.046 29.826 6.707 1.00 47.09 411 SER A C 1
ATOM 3110 O O . SER A 1 411 ? -18.200 29.818 6.280 1.00 47.09 411 SER A O 1
ATOM 3112 N N . GLY A 1 412 ? -16.210 30.853 6.537 1.00 45.19 412 GLY A N 1
ATOM 3113 C CA . GLY A 1 412 ? -16.477 32.015 5.685 1.00 45.19 412 GLY A CA 1
ATOM 3114 C C . GLY A 1 412 ? -15.668 33.255 6.087 1.00 45.19 412 GLY A C 1
ATOM 3115 O O . GLY A 1 412 ? -15.863 33.806 7.168 1.00 45.19 412 GLY A O 1
ATOM 3116 N N . GLY A 1 413 ? -14.777 33.728 5.208 1.00 62.47 413 GLY A N 1
ATOM 3117 C CA . GLY A 1 413 ? -14.051 35.000 5.364 1.00 62.47 413 GLY A CA 1
ATOM 3118 C C . GLY A 1 413 ? -12.602 34.871 5.854 1.00 62.47 413 GLY A C 1
ATOM 3119 O O . GLY A 1 413 ? -11.983 33.820 5.729 1.00 62.47 413 GLY A O 1
ATOM 3120 N N . ALA A 1 414 ? -12.049 35.962 6.409 1.00 55.34 414 ALA A N 1
ATOM 3121 C CA . ALA A 1 414 ? -10.637 36.135 6.807 1.00 55.34 414 ALA A CA 1
ATOM 3122 C C . ALA A 1 414 ? -10.047 35.026 7.713 1.00 55.34 414 ALA A C 1
ATOM 3124 O O . ALA A 1 414 ? -8.832 34.952 7.881 1.00 55.34 414 ALA A O 1
ATOM 3125 N N . PHE A 1 415 ? -10.881 34.147 8.271 1.00 62.34 415 PHE A N 1
ATOM 3126 C CA . PHE A 1 415 ? -10.469 32.971 9.037 1.00 62.34 415 PHE A CA 1
ATOM 3127 C C . PHE A 1 415 ? -9.917 31.827 8.172 1.00 62.34 415 PHE A C 1
ATOM 3129 O O . PHE A 1 415 ? -9.094 31.058 8.669 1.00 62.34 415 PHE A O 1
ATOM 3136 N N . ASP A 1 416 ? -10.252 31.761 6.878 1.00 66.62 416 ASP A N 1
ATOM 3137 C CA . ASP A 1 416 ? -9.641 30.798 5.947 1.00 66.62 416 ASP A CA 1
ATOM 3138 C C . ASP A 1 416 ? -8.129 31.037 5.812 1.00 66.62 416 ASP A C 1
ATOM 3140 O O . ASP A 1 416 ? -7.352 30.089 5.691 1.00 66.62 416 ASP A O 1
ATOM 3144 N N . VAL A 1 417 ? -7.689 32.294 5.950 1.00 65.12 417 VAL A N 1
ATOM 3145 C CA . VAL A 1 417 ? -6.267 32.674 5.997 1.00 65.12 417 VAL A CA 1
ATOM 3146 C C . VAL A 1 417 ? -5.550 31.950 7.129 1.00 65.12 417 VAL A C 1
ATOM 3148 O O . VAL A 1 417 ? -4.466 31.408 6.936 1.00 65.12 417 VAL A O 1
ATOM 3151 N N . LEU A 1 418 ? -6.171 31.903 8.309 1.00 64.38 418 LEU A N 1
ATOM 3152 C CA . LEU A 1 418 ? -5.567 31.331 9.510 1.00 64.38 418 LEU A CA 1
ATOM 3153 C C . LEU A 1 418 ? -5.466 29.805 9.441 1.00 64.38 418 LEU A C 1
ATOM 3155 O O . LEU A 1 418 ? -4.656 29.223 10.160 1.00 64.38 418 LEU A O 1
ATOM 3159 N N . THR A 1 419 ? -6.247 29.160 8.571 1.00 69.75 419 THR A N 1
ATOM 3160 C CA . THR A 1 419 ? -6.187 27.704 8.373 1.00 69.75 419 THR A CA 1
ATOM 3161 C C . THR A 1 419 ? -5.004 27.266 7.514 1.00 69.75 419 THR A C 1
ATOM 3163 O O . THR A 1 419 ? -4.583 26.116 7.601 1.00 69.75 419 THR A O 1
ATOM 3166 N N . LEU A 1 420 ? -4.428 28.184 6.734 1.00 77.06 420 LEU A N 1
ATOM 3167 C CA . LEU A 1 420 ? -3.250 27.909 5.925 1.00 77.06 420 LEU A CA 1
ATOM 3168 C C . LEU A 1 420 ? -1.977 27.963 6.785 1.00 77.06 420 LEU A C 1
ATOM 3170 O O . LEU A 1 420 ? -1.896 28.788 7.707 1.00 77.06 420 LEU A O 1
ATOM 3174 N N . PRO A 1 421 ? -0.956 27.139 6.477 1.00 80.69 421 PRO A N 1
ATOM 3175 C CA . PRO A 1 421 ? 0.369 27.283 7.070 1.00 80.69 421 PRO A CA 1
ATOM 3176 C C . PRO A 1 421 ? 0.823 28.735 6.946 1.00 80.69 421 PRO A C 1
ATOM 3178 O O . PRO A 1 421 ? 0.650 29.335 5.887 1.00 80.69 421 PRO A O 1
ATOM 3181 N N . MET A 1 422 ? 1.413 29.307 7.998 1.00 79.44 422 MET A N 1
ATOM 3182 C CA . MET A 1 422 ? 1.799 30.728 7.998 1.00 79.44 422 MET A CA 1
ATOM 3183 C C . MET A 1 422 ? 2.570 31.175 6.733 1.00 79.44 422 MET A C 1
ATOM 3185 O O . MET A 1 422 ? 2.273 32.248 6.207 1.00 79.44 422 MET A O 1
ATOM 3189 N N . PRO A 1 423 ? 3.505 30.380 6.171 1.00 76.06 423 PRO A N 1
ATOM 3190 C CA . PRO A 1 423 ? 4.181 30.750 4.928 1.00 76.06 423 PRO A CA 1
ATOM 3191 C C . PRO A 1 423 ? 3.259 30.822 3.695 1.00 76.06 423 PRO A C 1
ATOM 3193 O O . PRO A 1 423 ? 3.603 31.474 2.714 1.00 76.06 423 PRO A O 1
ATOM 3196 N N . GLU A 1 424 ? 2.091 30.171 3.705 1.00 81.00 424 GLU A N 1
ATOM 3197 C CA . GLU A 1 424 ? 1.068 30.242 2.649 1.00 81.00 424 GLU A CA 1
ATOM 3198 C C . GLU A 1 424 ? 0.187 31.488 2.722 1.00 81.00 424 GLU A C 1
ATOM 3200 O O . GLU A 1 424 ? -0.537 31.775 1.769 1.00 81.00 424 GLU A O 1
ATOM 3205 N N . TRP A 1 425 ? 0.315 32.305 3.770 1.00 75.12 425 TRP A N 1
ATOM 3206 C CA . TRP A 1 425 ? -0.402 33.579 3.858 1.00 75.12 425 TRP A CA 1
ATOM 3207 C C . TRP A 1 425 ? 0.001 34.563 2.749 1.00 75.12 425 TRP A C 1
ATOM 3209 O O . TRP A 1 425 ? -0.736 35.502 2.456 1.00 75.12 425 TRP A O 1
ATOM 3219 N N . HIS A 1 426 ? 1.119 34.310 2.055 1.00 77.00 426 HIS A N 1
ATOM 3220 C CA . HIS A 1 426 ? 1.499 35.042 0.846 1.00 77.00 426 HIS A CA 1
ATOM 3221 C C . HIS A 1 426 ? 0.416 35.016 -0.242 1.00 77.00 426 HIS A C 1
ATOM 3223 O O . HIS A 1 426 ? 0.341 35.952 -1.031 1.00 77.00 426 HIS A O 1
ATOM 3229 N N . ARG A 1 427 ? -0.446 33.988 -0.273 1.00 78.31 427 ARG A N 1
ATOM 3230 C CA . ARG A 1 427 ? -1.553 33.882 -1.237 1.00 78.31 427 ARG A CA 1
ATOM 3231 C C . ARG A 1 427 ? -2.557 35.032 -1.119 1.00 78.31 427 ARG A C 1
ATOM 3233 O O . ARG A 1 427 ? -3.250 35.325 -2.086 1.00 78.31 427 ARG A O 1
ATOM 3240 N N . PHE A 1 428 ? -2.605 35.707 0.030 1.00 73.12 428 PHE A N 1
ATOM 3241 C CA . PHE A 1 428 ? -3.473 36.865 0.262 1.00 73.12 428 PHE A CA 1
ATOM 3242 C C . PHE A 1 428 ? -2.803 38.201 -0.053 1.00 73.12 428 PHE A C 1
ATOM 3244 O O . PHE A 1 428 ? -3.450 39.243 0.007 1.00 73.12 428 PHE A O 1
ATOM 3251 N N . VAL A 1 429 ? -1.516 38.191 -0.404 1.00 76.38 429 VAL A N 1
ATOM 3252 C CA . VAL A 1 429 ? -0.793 39.391 -0.813 1.00 76.38 429 VAL A CA 1
ATOM 3253 C C . VAL A 1 429 ? -0.603 39.344 -2.321 1.00 76.38 429 VAL A C 1
ATOM 3255 O O . VAL A 1 429 ? 0.095 38.479 -2.833 1.00 76.38 429 VAL A O 1
ATOM 3258 N N . SER A 1 430 ? -1.200 40.282 -3.052 1.00 81.12 430 SER A N 1
ATOM 3259 C CA . SER A 1 430 ? -1.109 40.336 -4.520 1.00 81.12 430 SER A CA 1
ATOM 3260 C C . SER A 1 430 ? 0.243 40.841 -5.040 1.00 81.12 430 SER A C 1
ATOM 3262 O O . SER A 1 430 ? 0.531 40.717 -6.227 1.00 81.12 430 SER A O 1
ATOM 3264 N N . ILE A 1 431 ? 1.083 41.410 -4.169 1.00 86.06 431 ILE A N 1
ATOM 3265 C CA . ILE A 1 431 ? 2.353 42.043 -4.540 1.00 86.06 431 ILE A CA 1
ATOM 3266 C C . ILE A 1 431 ? 3.472 40.981 -4.611 1.00 86.06 431 ILE A C 1
ATOM 3268 O O . ILE A 1 431 ? 3.837 40.429 -3.568 1.00 86.06 431 ILE A O 1
ATOM 3272 N N . PRO A 1 432 ? 4.102 40.739 -5.783 1.00 85.94 432 PRO A N 1
ATOM 3273 C CA . PRO A 1 432 ? 5.133 39.705 -5.961 1.00 85.94 432 PRO A CA 1
ATOM 3274 C C . PRO A 1 432 ? 6.329 39.829 -5.008 1.00 85.94 432 PRO A C 1
ATOM 3276 O O . PRO A 1 432 ? 6.852 38.831 -4.512 1.00 85.94 432 PRO A O 1
ATOM 3279 N N . VAL A 1 433 ? 6.745 41.063 -4.702 1.00 87.94 433 VAL A N 1
ATOM 3280 C CA . VAL A 1 433 ? 7.839 41.336 -3.754 1.00 87.94 433 VAL A CA 1
ATOM 3281 C C . VAL A 1 433 ? 7.482 40.815 -2.364 1.00 87.94 433 VAL A C 1
ATOM 3283 O O . VAL A 1 433 ? 8.268 40.106 -1.743 1.00 87.94 433 VAL A O 1
ATOM 3286 N N . ALA A 1 434 ? 6.270 41.109 -1.894 1.00 81.25 434 ALA A N 1
ATOM 3287 C CA . ALA A 1 434 ? 5.814 40.668 -0.586 1.00 81.25 434 ALA A CA 1
ATOM 3288 C C . ALA A 1 434 ? 5.630 39.145 -0.527 1.00 81.25 434 ALA A C 1
ATOM 3290 O O . ALA A 1 434 ? 5.952 38.543 0.492 1.00 81.25 434 ALA A O 1
ATOM 3291 N N . GLN A 1 435 ? 5.210 38.508 -1.626 1.00 86.81 435 GLN A N 1
ATOM 3292 C CA . GLN A 1 435 ? 5.166 37.046 -1.718 1.00 86.81 435 GLN A CA 1
ATOM 3293 C C . GLN A 1 435 ? 6.562 36.417 -1.615 1.00 86.81 435 GLN A C 1
ATOM 3295 O O . GLN A 1 435 ? 6.755 35.440 -0.897 1.00 86.81 435 GLN A O 1
ATOM 3300 N N . THR A 1 436 ? 7.552 37.017 -2.278 1.00 89.25 436 THR A N 1
ATOM 3301 C CA . THR A 1 436 ? 8.953 36.569 -2.232 1.00 89.25 436 THR A CA 1
ATOM 3302 C C . THR A 1 436 ? 9.529 36.689 -0.820 1.00 89.25 436 THR A C 1
ATOM 3304 O O . THR A 1 436 ? 10.183 35.767 -0.335 1.00 89.25 436 THR A O 1
ATOM 3307 N N . VAL A 1 437 ? 9.240 37.798 -0.128 1.00 87.88 437 VAL A N 1
ATOM 3308 C CA . VAL A 1 437 ? 9.646 38.026 1.271 1.00 87.88 437 VAL A CA 1
ATOM 3309 C C . VAL A 1 437 ? 8.905 37.094 2.234 1.00 87.88 437 VAL A C 1
ATOM 3311 O O . VAL A 1 437 ? 9.495 36.583 3.180 1.00 87.88 437 VAL A O 1
ATOM 3314 N N . ALA A 1 438 ? 7.624 36.819 1.995 1.00 87.12 438 ALA A N 1
ATOM 3315 C CA . ALA A 1 438 ? 6.857 35.868 2.796 1.00 87.12 438 ALA A CA 1
ATOM 3316 C C . ALA A 1 438 ? 7.331 34.416 2.616 1.00 87.12 438 ALA A C 1
ATOM 3318 O O . ALA A 1 438 ? 7.066 33.583 3.474 1.00 87.12 438 ALA A O 1
ATOM 3319 N N . LEU A 1 439 ? 8.055 34.110 1.536 1.00 89.00 439 LEU A N 1
ATOM 3320 C CA . LEU A 1 439 ? 8.700 32.819 1.282 1.00 89.00 439 LEU A CA 1
ATOM 3321 C C . LEU A 1 439 ? 10.209 32.839 1.601 1.00 89.00 439 LEU A C 1
ATOM 3323 O O . LEU A 1 439 ? 10.962 32.005 1.095 1.00 89.00 439 LEU A O 1
ATOM 3327 N N . SER A 1 440 ? 10.668 33.776 2.435 1.00 92.44 440 SER A N 1
ATOM 3328 C CA . SER A 1 440 ? 12.069 33.906 2.845 1.00 92.44 440 SER A CA 1
ATOM 3329 C C . SER A 1 440 ? 12.254 33.743 4.360 1.00 92.44 440 SER A C 1
ATOM 3331 O O . SER A 1 440 ? 11.309 33.781 5.149 1.00 92.44 440 SER A O 1
ATOM 3333 N N . ALA A 1 441 ? 13.506 33.615 4.803 1.00 94.00 441 ALA A N 1
ATOM 3334 C CA . ALA A 1 441 ? 13.859 33.555 6.221 1.00 94.00 441 ALA A CA 1
ATOM 3335 C C . ALA A 1 441 ? 13.674 34.893 6.969 1.00 94.00 441 ALA A C 1
ATOM 3337 O O . ALA A 1 441 ? 13.964 34.966 8.165 1.00 94.00 441 ALA A O 1
ATOM 3338 N N . THR A 1 442 ? 13.186 35.950 6.309 1.00 91.94 442 THR A N 1
ATOM 3339 C CA . THR A 1 442 ? 13.007 37.280 6.909 1.00 91.94 442 THR A CA 1
ATOM 3340 C C . THR A 1 442 ? 12.046 37.247 8.101 1.00 91.94 442 THR A C 1
ATOM 3342 O O . THR A 1 442 ? 12.332 37.872 9.121 1.00 91.94 442 THR A O 1
ATOM 3345 N N . ILE A 1 443 ? 10.953 36.476 8.028 1.00 90.25 443 ILE A N 1
ATOM 3346 C CA . ILE A 1 443 ? 9.984 36.355 9.132 1.00 90.25 443 ILE A CA 1
ATOM 3347 C C . ILE A 1 443 ? 10.632 35.698 10.372 1.00 90.25 443 ILE A C 1
ATOM 3349 O O . ILE A 1 443 ? 10.636 36.330 11.436 1.00 90.25 443 ILE A O 1
ATOM 3353 N N . PRO A 1 444 ? 11.245 34.495 10.274 1.00 94.12 444 PRO A N 1
ATOM 3354 C CA . PRO A 1 444 ? 12.042 33.926 11.362 1.00 94.12 444 PRO A CA 1
ATOM 3355 C C . PRO A 1 444 ? 13.120 34.870 11.903 1.00 94.12 444 PRO A C 1
ATOM 3357 O O . PRO A 1 444 ? 13.346 34.912 13.111 1.00 94.12 444 PRO A O 1
ATOM 3360 N N . MET A 1 445 ? 13.777 35.639 11.029 1.00 96.69 445 MET A N 1
ATOM 3361 C CA . MET A 1 445 ? 14.854 36.553 11.412 1.00 96.69 445 MET A CA 1
ATOM 3362 C C . MET A 1 445 ? 14.351 37.691 12.300 1.00 96.69 445 MET A C 1
ATOM 3364 O O . MET A 1 445 ? 14.915 37.926 13.368 1.00 96.69 445 MET A O 1
ATOM 3368 N N . LEU A 1 446 ? 13.270 38.365 11.901 1.00 94.06 446 LEU A N 1
ATOM 3369 C CA . LEU A 1 446 ? 12.667 39.442 12.692 1.00 94.06 446 LEU A CA 1
ATOM 3370 C C . LEU A 1 446 ? 12.218 38.937 14.065 1.00 94.06 446 LEU A C 1
ATOM 3372 O O . LEU A 1 446 ? 12.494 39.564 15.088 1.00 94.06 446 LEU A O 1
ATOM 3376 N N . LEU A 1 447 ? 11.588 37.763 14.101 1.00 92.75 447 LEU A N 1
ATOM 3377 C CA . LEU A 1 447 ? 11.130 37.162 15.348 1.00 92.75 447 LEU A CA 1
ATOM 3378 C C . LEU A 1 447 ? 12.301 36.744 16.249 1.00 92.75 447 LEU A C 1
ATOM 3380 O O . LEU A 1 447 ? 12.238 36.931 17.463 1.00 92.75 447 LEU A O 1
ATOM 3384 N N . ALA A 1 448 ? 13.392 36.236 15.668 1.00 94.44 448 ALA A N 1
ATOM 3385 C CA . ALA A 1 448 ? 14.612 35.920 16.402 1.00 94.44 448 ALA A CA 1
ATOM 3386 C C . ALA A 1 448 ? 15.219 37.172 17.057 1.00 94.44 448 ALA A C 1
ATOM 3388 O O . ALA A 1 448 ? 15.556 37.118 18.242 1.00 94.44 448 ALA A O 1
ATOM 3389 N N . ILE A 1 449 ? 15.277 38.301 16.339 1.00 95.44 449 ILE A N 1
ATOM 3390 C CA . ILE A 1 449 ? 15.762 39.589 16.864 1.00 95.44 449 ILE A CA 1
ATOM 3391 C C . ILE A 1 449 ? 14.902 40.047 18.051 1.00 95.44 449 ILE A C 1
ATOM 3393 O O . ILE A 1 449 ? 15.430 40.318 19.129 1.00 95.44 449 ILE A O 1
ATOM 3397 N N . ILE A 1 450 ? 13.574 40.055 17.890 1.00 93.00 450 ILE A N 1
ATOM 3398 C CA . ILE A 1 450 ? 12.627 40.472 18.942 1.00 93.00 450 ILE A CA 1
ATOM 3399 C C . ILE A 1 450 ? 12.679 39.526 20.153 1.00 93.00 450 ILE A C 1
ATOM 3401 O O . ILE A 1 450 ? 12.477 39.946 21.292 1.00 93.00 450 ILE A O 1
ATOM 3405 N N . SER A 1 451 ? 12.980 38.244 19.932 1.00 94.62 451 SER A N 1
ATOM 3406 C CA . SER A 1 451 ? 13.054 37.249 21.004 1.00 94.62 451 SER A CA 1
ATOM 3407 C C . SER A 1 451 ? 14.293 37.369 21.894 1.00 94.62 451 SER A C 1
ATOM 3409 O O . SER A 1 451 ? 14.289 36.830 22.998 1.00 94.62 451 SER A O 1
ATOM 3411 N N . GLY A 1 452 ? 15.338 38.077 21.452 1.00 92.06 452 GLY A N 1
ATOM 3412 C CA . GLY A 1 452 ? 16.591 38.253 22.192 1.00 92.06 452 GLY A CA 1
ATOM 3413 C C . GLY A 1 452 ? 16.407 38.672 23.662 1.00 92.06 452 GLY A C 1
ATOM 3414 O O . GLY A 1 452 ? 16.873 37.944 24.544 1.00 92.06 452 GLY A O 1
ATOM 3415 N N . PRO A 1 453 ? 15.710 39.789 23.953 1.00 93.00 453 PRO A N 1
ATOM 3416 C CA . PRO A 1 453 ? 15.510 40.272 25.322 1.00 93.00 453 PRO A CA 1
ATOM 3417 C C . PRO A 1 453 ? 14.522 39.436 26.147 1.00 93.00 453 PRO A C 1
ATOM 3419 O O . PRO A 1 453 ? 14.581 39.455 27.376 1.00 93.00 453 PRO A O 1
ATOM 3422 N N . VAL A 1 454 ? 13.616 38.688 25.510 1.00 93.81 454 VAL A N 1
ATOM 3423 C CA . VAL A 1 454 ? 12.537 37.982 26.210 1.00 93.81 454 VAL A CA 1
ATOM 3424 C C . VAL A 1 454 ? 12.742 36.476 26.114 1.00 93.81 454 VAL A C 1
ATOM 3426 O O . VAL A 1 454 ? 12.376 35.830 25.134 1.00 93.81 454 VAL A O 1
ATOM 3429 N N . ALA A 1 455 ? 13.269 35.881 27.188 1.00 87.38 455 ALA A N 1
ATOM 3430 C CA . ALA A 1 455 ? 13.569 34.447 27.257 1.00 87.38 455 ALA A CA 1
ATOM 3431 C C . ALA A 1 455 ? 12.370 33.538 26.915 1.00 87.38 455 ALA A C 1
ATOM 3433 O O . ALA A 1 455 ? 12.560 32.427 26.420 1.00 87.38 455 ALA A O 1
ATOM 3434 N N . LEU A 1 456 ? 11.144 34.014 27.154 1.00 87.50 456 LEU A N 1
ATOM 3435 C CA . LEU A 1 456 ? 9.907 33.326 26.788 1.00 87.50 456 LEU A CA 1
ATOM 3436 C C . LEU A 1 456 ? 9.721 33.246 25.260 1.00 87.50 456 LEU A C 1
ATOM 3438 O O . LEU A 1 456 ? 9.436 32.170 24.732 1.00 87.50 456 LEU A O 1
ATOM 3442 N N . LEU A 1 457 ? 9.949 34.358 24.548 1.00 93.25 457 LEU A N 1
ATOM 3443 C CA . LEU A 1 457 ? 9.806 34.445 23.090 1.00 93.25 457 LEU A CA 1
ATOM 3444 C C . LEU A 1 457 ? 10.867 33.630 22.355 1.00 93.25 457 LEU A C 1
ATOM 3446 O O . LEU A 1 457 ? 10.637 33.227 21.223 1.00 93.25 457 LEU A O 1
ATOM 3450 N N . ARG A 1 458 ? 12.014 33.348 22.978 1.00 94.50 458 ARG A N 1
ATOM 3451 C CA . ARG A 1 458 ? 13.087 32.554 22.360 1.00 94.50 458 ARG A CA 1
ATOM 3452 C C . ARG A 1 458 ? 12.618 31.162 21.935 1.00 94.50 458 ARG A C 1
ATOM 3454 O O . ARG A 1 458 ? 12.919 30.713 20.835 1.00 94.50 458 ARG A O 1
ATOM 3461 N N . ARG A 1 459 ? 11.816 30.500 22.778 1.00 94.81 459 ARG A N 1
ATOM 3462 C CA . ARG A 1 459 ? 11.210 29.193 22.453 1.00 94.81 459 ARG A CA 1
ATOM 3463 C C . ARG A 1 459 ? 10.201 29.310 21.312 1.00 94.81 459 ARG A C 1
ATOM 3465 O O . ARG A 1 459 ? 10.141 28.418 20.473 1.00 94.81 459 ARG A O 1
ATOM 3472 N N . PHE A 1 460 ? 9.468 30.420 21.276 1.00 95.31 460 PHE A N 1
ATOM 3473 C CA . PHE A 1 460 ? 8.492 30.704 20.233 1.00 95.31 460 PHE A CA 1
ATOM 3474 C C . PHE A 1 460 ? 9.149 30.960 18.876 1.00 95.31 460 PHE A C 1
ATOM 3476 O O . PHE A 1 460 ? 8.799 30.319 17.887 1.00 95.31 460 PHE A O 1
ATOM 3483 N N . ALA A 1 461 ? 10.171 31.817 18.849 1.00 96.19 461 ALA A N 1
ATOM 3484 C CA . ALA A 1 461 ? 10.983 32.078 17.670 1.00 96.19 461 ALA A CA 1
ATOM 3485 C C . ALA A 1 461 ? 11.657 30.804 17.150 1.00 96.19 461 ALA A C 1
ATOM 3487 O O . ALA A 1 461 ? 11.637 30.559 15.948 1.00 96.19 461 ALA A O 1
ATOM 3488 N N . ALA A 1 462 ? 12.175 29.961 18.049 1.00 96.06 462 ALA A N 1
ATOM 3489 C CA . ALA A 1 462 ? 12.758 28.678 17.680 1.00 96.06 462 ALA A CA 1
ATOM 3490 C C . ALA A 1 462 ? 11.737 27.753 17.004 1.00 96.06 462 ALA A C 1
ATOM 3492 O O . ALA A 1 462 ? 12.021 27.219 15.936 1.00 96.06 462 ALA A O 1
ATOM 3493 N N . GLY A 1 463 ? 10.545 27.592 17.589 1.00 95.69 463 GLY A N 1
ATOM 3494 C CA . GLY A 1 463 ? 9.490 26.750 17.019 1.00 95.69 463 GLY A CA 1
ATOM 3495 C C . GLY A 1 463 ? 9.049 27.226 15.639 1.00 95.69 463 GLY A C 1
ATOM 3496 O O . GLY A 1 463 ? 9.002 26.434 14.696 1.00 95.69 463 GLY A O 1
ATOM 3497 N N . LEU A 1 464 ? 8.824 28.536 15.499 1.00 95.56 464 LEU A N 1
ATOM 3498 C CA . LEU A 1 464 ? 8.459 29.149 14.225 1.00 95.56 464 LEU A CA 1
ATOM 3499 C C . LEU A 1 464 ? 9.552 28.948 13.174 1.00 95.56 464 LEU A C 1
ATOM 3501 O O . LEU A 1 464 ? 9.261 28.515 12.067 1.00 95.56 464 LEU A O 1
ATOM 3505 N N . ALA A 1 465 ? 10.809 29.223 13.520 1.00 96.56 465 ALA A N 1
ATOM 3506 C CA . ALA A 1 465 ? 11.936 29.140 12.599 1.00 96.56 465 ALA A CA 1
ATOM 3507 C C . ALA A 1 465 ? 12.190 27.706 12.098 1.00 96.56 465 ALA A C 1
ATOM 3509 O O . ALA A 1 465 ? 12.449 27.517 10.909 1.00 96.56 465 ALA A O 1
ATOM 3510 N N . VAL A 1 466 ? 12.041 26.688 12.960 1.00 96.56 466 VAL A N 1
ATOM 3511 C CA . VAL A 1 466 ? 12.098 25.276 12.535 1.00 96.56 466 VAL A CA 1
ATOM 3512 C C . VAL A 1 466 ? 10.941 24.940 11.597 1.00 96.56 466 VAL A C 1
ATOM 3514 O O . VAL A 1 466 ? 11.169 24.361 10.536 1.00 96.56 466 VAL A O 1
ATOM 3517 N N . GLY A 1 467 ? 9.708 25.307 11.958 1.00 94.94 467 GLY A N 1
ATOM 3518 C CA . GLY A 1 467 ? 8.545 25.010 11.122 1.00 94.94 467 GLY A CA 1
ATOM 3519 C C . GLY A 1 467 ? 8.618 25.696 9.753 1.00 94.94 467 GLY A C 1
ATOM 3520 O O . GLY A 1 467 ? 8.332 25.083 8.727 1.00 94.94 467 GLY A O 1
ATOM 3521 N N . PHE A 1 468 ? 9.104 26.938 9.723 1.00 95.62 468 PHE A N 1
ATOM 3522 C CA . PHE A 1 468 ? 9.323 27.702 8.499 1.00 95.62 468 PHE A CA 1
ATOM 3523 C C . PHE A 1 468 ? 10.410 27.072 7.623 1.00 95.62 468 PHE A C 1
ATOM 3525 O O . PHE A 1 468 ? 10.218 26.906 6.422 1.00 95.62 468 PHE A O 1
ATOM 3532 N N . SER A 1 469 ? 11.529 26.657 8.226 1.00 96.88 469 SER A N 1
ATOM 3533 C CA . SER A 1 469 ? 12.596 25.931 7.530 1.00 96.88 469 SER A CA 1
ATOM 3534 C C . SER A 1 469 ? 12.059 24.674 6.838 1.00 96.88 469 SER A C 1
ATOM 3536 O O . SER A 1 469 ? 12.296 24.461 5.649 1.00 96.88 469 SER A O 1
ATOM 3538 N N . ALA A 1 470 ? 11.252 23.889 7.549 1.00 95.56 470 ALA A N 1
ATOM 3539 C CA . ALA A 1 470 ? 10.667 22.658 7.034 1.00 95.56 470 ALA A CA 1
ATOM 3540 C C . ALA A 1 470 ? 9.681 22.868 5.886 1.00 95.56 470 ALA A C 1
ATOM 3542 O O . ALA A 1 470 ? 9.688 22.131 4.895 1.00 95.56 470 ALA A O 1
ATOM 3543 N N . TYR A 1 471 ? 8.855 23.905 5.997 1.00 94.44 471 TYR A N 1
ATOM 3544 C CA . TYR A 1 471 ? 7.969 24.304 4.919 1.00 94.44 471 TYR A CA 1
ATOM 3545 C C . TYR A 1 471 ? 8.763 24.689 3.658 1.00 94.44 471 TYR A C 1
ATOM 3547 O O . TYR A 1 471 ? 8.449 24.220 2.563 1.00 94.44 471 TYR A O 1
ATOM 3555 N N . LEU A 1 472 ? 9.837 25.474 3.800 1.00 95.25 472 LEU A N 1
ATOM 3556 C CA . LEU A 1 472 ? 10.676 25.881 2.668 1.00 95.25 472 LEU A CA 1
ATOM 3557 C C . LEU A 1 472 ? 11.389 24.688 2.012 1.00 95.25 472 LEU A C 1
ATOM 3559 O O . LEU A 1 472 ? 11.425 24.618 0.786 1.00 95.25 472 LEU A O 1
ATOM 3563 N N . VAL A 1 473 ? 11.878 23.708 2.785 1.00 96.38 473 VAL A N 1
ATOM 3564 C CA . VAL A 1 473 ? 12.422 22.447 2.230 1.00 96.38 473 VAL A CA 1
ATOM 3565 C C . VAL A 1 473 ? 11.367 21.706 1.412 1.00 96.38 473 VAL A C 1
ATOM 3567 O O . VAL A 1 473 ? 11.650 21.243 0.309 1.00 96.38 473 VAL A O 1
ATOM 3570 N N . THR A 1 474 ? 10.132 21.647 1.911 1.00 93.69 474 THR A N 1
ATOM 3571 C CA . THR A 1 474 ? 9.025 20.993 1.198 1.00 93.69 474 THR A CA 1
ATOM 3572 C C . THR A 1 474 ? 8.769 21.663 -0.157 1.00 93.69 474 THR A C 1
ATOM 3574 O O . THR A 1 474 ? 8.610 20.975 -1.165 1.00 93.69 474 THR A O 1
ATOM 3577 N N . LYS A 1 475 ? 8.798 23.003 -0.218 1.00 93.25 475 LYS A N 1
ATOM 3578 C CA . LYS A 1 475 ? 8.649 23.753 -1.478 1.00 93.25 475 LYS A CA 1
ATOM 3579 C C . LYS A 1 475 ? 9.859 23.624 -2.407 1.00 93.25 475 LYS A C 1
ATOM 3581 O O . LYS A 1 475 ? 9.663 23.576 -3.621 1.00 93.25 475 LYS A O 1
ATOM 3586 N N . ALA A 1 476 ? 11.071 23.506 -1.858 1.00 94.50 476 ALA A N 1
ATOM 3587 C CA . ALA A 1 476 ? 12.280 23.228 -2.635 1.00 94.50 476 ALA A CA 1
ATOM 3588 C C . ALA A 1 476 ? 12.165 21.888 -3.376 1.00 94.50 476 ALA A C 1
ATOM 3590 O O . ALA A 1 476 ? 12.411 21.828 -4.576 1.00 94.50 476 ALA A O 1
ATOM 3591 N N . ILE A 1 477 ? 11.732 20.835 -2.673 1.00 93.81 477 ILE A N 1
ATOM 3592 C CA . ILE A 1 477 ? 11.554 19.488 -3.241 1.00 93.81 477 ILE A CA 1
ATOM 3593 C C . ILE A 1 477 ? 10.422 19.473 -4.271 1.00 93.81 477 ILE A C 1
ATOM 3595 O O . ILE A 1 477 ? 10.539 18.834 -5.311 1.00 93.81 477 ILE A O 1
ATOM 3599 N N . ALA A 1 478 ? 9.336 20.200 -4.004 1.00 91.88 478 ALA A N 1
ATOM 3600 C CA . ALA A 1 478 ? 8.209 20.304 -4.924 1.00 91.88 478 ALA A CA 1
ATOM 3601 C C . ALA A 1 478 ? 8.496 21.170 -6.167 1.00 91.88 478 ALA A C 1
ATOM 3603 O O . ALA A 1 478 ? 7.617 21.297 -7.015 1.00 91.88 478 ALA A O 1
ATOM 3604 N N . GLY A 1 479 ? 9.668 21.813 -6.267 1.00 90.06 479 GLY A N 1
ATOM 3605 C CA . GLY A 1 479 ? 10.010 22.681 -7.397 1.00 90.06 479 GLY A CA 1
ATOM 3606 C C . GLY A 1 479 ? 9.050 23.863 -7.564 1.00 90.06 479 GLY A C 1
ATOM 3607 O O . GLY A 1 479 ? 8.754 24.269 -8.685 1.00 90.06 479 GLY A O 1
ATOM 3608 N N . THR A 1 480 ? 8.511 24.395 -6.461 1.00 90.94 480 THR A N 1
ATOM 3609 C CA . THR A 1 480 ? 7.509 25.471 -6.526 1.00 90.94 480 THR A CA 1
ATOM 3610 C C . THR A 1 480 ? 8.127 26.751 -7.103 1.00 90.94 480 THR A C 1
ATOM 3612 O O . THR A 1 480 ? 9.256 27.112 -6.774 1.00 90.94 480 THR A O 1
ATOM 3615 N N . ALA A 1 481 ? 7.400 27.459 -7.969 1.00 91.44 481 ALA A N 1
ATOM 3616 C CA . ALA A 1 481 ? 7.858 28.746 -8.483 1.00 91.44 481 ALA A CA 1
ATOM 3617 C C . ALA A 1 481 ? 7.836 29.814 -7.375 1.00 91.44 481 ALA A C 1
ATOM 3619 O O . ALA A 1 481 ? 6.907 29.864 -6.569 1.00 91.44 481 ALA A O 1
ATOM 3620 N N . VAL A 1 482 ? 8.847 30.684 -7.354 1.00 90.81 482 VAL A N 1
ATOM 3621 C CA . VAL A 1 482 ? 8.895 31.858 -6.472 1.00 90.81 482 VAL A CA 1
ATOM 3622 C C . VAL A 1 482 ? 8.779 33.097 -7.351 1.00 90.81 482 VAL A C 1
ATOM 3624 O O . VAL A 1 482 ? 9.515 33.197 -8.335 1.00 90.81 482 VAL A O 1
ATOM 3627 N N . PRO A 1 483 ? 7.887 34.048 -7.034 1.00 89.62 483 PRO A N 1
ATOM 3628 C CA . PRO A 1 483 ? 7.833 35.310 -7.758 1.00 89.62 483 PRO A CA 1
ATOM 3629 C C . PRO A 1 483 ? 9.207 35.997 -7.762 1.00 89.62 483 PRO A C 1
ATOM 3631 O O . PRO A 1 483 ? 9.958 35.882 -6.801 1.00 89.62 483 PRO A O 1
ATOM 3634 N N . LEU A 1 484 ? 9.554 36.700 -8.844 1.00 90.81 484 LEU A N 1
ATOM 3635 C CA . LEU A 1 484 ? 10.814 37.454 -9.010 1.00 90.81 484 LEU A CA 1
ATOM 3636 C C . LEU A 1 484 ? 12.119 36.632 -9.045 1.00 90.81 484 LEU A C 1
ATOM 3638 O O . LEU A 1 484 ? 13.146 37.172 -9.455 1.00 90.81 484 LEU A O 1
ATOM 3642 N N . ILE A 1 485 ? 12.105 35.352 -8.670 1.00 93.88 485 ILE A N 1
ATOM 3643 C CA . ILE A 1 485 ? 13.272 34.467 -8.747 1.00 93.88 485 ILE A CA 1
ATOM 3644 C C . ILE A 1 485 ? 13.167 33.615 -10.018 1.00 93.88 485 ILE A C 1
ATOM 3646 O O . ILE A 1 485 ? 12.158 32.932 -10.209 1.00 93.88 485 ILE A O 1
ATOM 3650 N N . PRO A 1 486 ? 14.189 33.599 -10.894 1.00 94.69 486 PRO A N 1
ATOM 3651 C CA . PRO A 1 486 ? 14.154 32.755 -12.081 1.00 94.69 486 PRO A CA 1
ATOM 3652 C C . PRO A 1 486 ? 13.996 31.267 -11.713 1.00 94.69 486 PRO A C 1
ATOM 3654 O O . PRO A 1 486 ? 14.620 30.826 -10.743 1.00 94.69 486 PRO A O 1
ATOM 3657 N N . PRO A 1 487 ? 13.245 30.462 -12.493 1.00 92.69 487 PRO A N 1
ATOM 3658 C CA . PRO A 1 487 ? 12.980 29.051 -12.184 1.00 92.69 487 PRO A CA 1
ATOM 3659 C C . PRO A 1 487 ? 14.231 28.202 -11.925 1.00 92.69 487 PRO A C 1
ATOM 3661 O O . PRO A 1 487 ? 14.208 27.315 -11.081 1.00 92.69 487 PRO A O 1
ATOM 3664 N N . ALA A 1 488 ? 15.349 28.508 -12.590 1.00 93.69 488 ALA A N 1
ATOM 3665 C CA . ALA A 1 488 ? 16.623 27.815 -12.383 1.00 93.69 488 ALA A CA 1
ATOM 3666 C C . ALA A 1 488 ? 17.203 27.988 -10.962 1.00 93.69 488 ALA A C 1
ATOM 3668 O O . ALA A 1 488 ? 18.029 27.185 -10.530 1.00 93.69 488 ALA A O 1
ATOM 3669 N N . TYR A 1 489 ? 16.776 29.021 -10.227 1.00 94.94 489 TYR A N 1
ATOM 3670 C CA . TYR A 1 489 ? 17.296 29.372 -8.905 1.00 94.94 489 TYR A CA 1
ATOM 3671 C C . TYR A 1 489 ? 16.299 29.156 -7.761 1.00 94.94 489 TYR A C 1
ATOM 3673 O O . TYR A 1 489 ? 16.660 29.364 -6.603 1.00 94.94 489 TYR A O 1
ATOM 3681 N N . THR A 1 490 ? 15.066 28.717 -8.032 1.00 92.88 490 THR A N 1
ATOM 3682 C CA . THR A 1 490 ? 14.018 28.574 -7.002 1.00 92.88 490 THR A CA 1
ATOM 3683 C C . THR A 1 490 ? 14.378 27.534 -5.944 1.00 92.88 490 THR A C 1
ATOM 3685 O O . THR A 1 490 ? 14.215 27.787 -4.751 1.00 92.88 490 THR A O 1
ATOM 3688 N N . VAL A 1 491 ? 14.946 26.396 -6.355 1.00 95.19 491 VAL A N 1
ATOM 3689 C CA . VAL A 1 491 ? 15.405 25.346 -5.430 1.00 95.19 491 VAL A CA 1
ATOM 3690 C C . VAL A 1 491 ? 16.494 25.884 -4.500 1.00 95.19 491 VAL A C 1
ATOM 3692 O O . VAL A 1 491 ? 16.410 25.705 -3.285 1.00 95.19 491 VAL A O 1
ATOM 3695 N N . PHE A 1 492 ? 17.481 26.602 -5.045 1.00 95.81 492 PHE A N 1
ATOM 3696 C CA . PHE A 1 492 ? 18.563 27.203 -4.259 1.00 95.81 492 PHE A CA 1
ATOM 3697 C C . PHE A 1 492 ? 18.055 28.304 -3.324 1.00 95.81 492 PHE A C 1
ATOM 3699 O O . PHE A 1 492 ? 18.492 28.380 -2.177 1.00 95.81 492 PHE A O 1
ATOM 3706 N N . TRP A 1 493 ? 17.099 29.117 -3.781 1.00 96.12 493 TRP A N 1
ATOM 3707 C CA . TRP A 1 493 ? 16.450 30.137 -2.961 1.00 96.12 493 TRP A CA 1
ATOM 3708 C C . TRP A 1 493 ? 15.752 29.519 -1.748 1.00 96.12 493 TRP A C 1
ATOM 3710 O O . TRP A 1 493 ? 15.993 29.942 -0.613 1.00 96.12 493 TRP A O 1
ATOM 3720 N N . PHE A 1 494 ? 14.927 28.491 -1.961 1.00 96.06 494 PHE A N 1
ATOM 3721 C CA . PHE A 1 494 ? 14.242 27.808 -0.868 1.00 96.06 494 PHE A CA 1
ATOM 3722 C C . PHE A 1 494 ? 15.213 27.091 0.068 1.00 96.06 494 PHE A C 1
ATOM 3724 O O . PHE A 1 494 ? 15.090 27.238 1.281 1.00 96.06 494 PHE A O 1
ATOM 3731 N N . ALA A 1 495 ? 16.200 26.369 -0.466 1.00 96.12 495 ALA A N 1
ATOM 3732 C CA . ALA A 1 495 ? 17.196 25.668 0.341 1.00 96.12 495 ALA A CA 1
ATOM 3733 C C . ALA A 1 495 ? 18.035 26.638 1.194 1.00 96.12 495 ALA A C 1
ATOM 3735 O O . ALA A 1 495 ? 18.244 26.395 2.384 1.00 96.12 495 ALA A O 1
ATOM 3736 N N . GLY A 1 496 ? 18.461 27.768 0.621 1.00 96.62 496 GLY A N 1
ATOM 3737 C CA . GLY A 1 496 ? 19.209 28.806 1.331 1.00 96.62 496 GLY A CA 1
ATOM 3738 C C . GLY A 1 496 ? 18.397 29.448 2.457 1.00 96.62 496 GLY A C 1
ATOM 3739 O O . GLY A 1 496 ? 18.879 29.559 3.586 1.00 96.62 496 GLY A O 1
ATOM 3740 N N . ASN A 1 497 ? 17.137 29.805 2.191 1.00 97.38 497 ASN A N 1
ATOM 3741 C CA . ASN A 1 497 ? 16.247 30.365 3.212 1.00 97.38 497 ASN A CA 1
ATOM 3742 C C . ASN A 1 497 ? 15.860 29.328 4.279 1.00 97.38 497 ASN A C 1
ATOM 3744 O O . ASN A 1 497 ? 15.784 29.666 5.461 1.00 97.38 497 ASN A O 1
ATOM 3748 N N . ALA A 1 498 ? 15.682 28.061 3.903 1.00 97.00 498 ALA A N 1
ATOM 3749 C CA . ALA A 1 498 ? 15.454 26.983 4.855 1.00 97.00 498 ALA A CA 1
ATOM 3750 C C . ALA A 1 498 ? 16.643 26.825 5.809 1.00 97.00 498 ALA A C 1
ATOM 3752 O O . ALA A 1 498 ? 16.454 26.761 7.027 1.00 97.00 498 ALA A O 1
ATOM 3753 N N . LEU A 1 499 ? 17.868 26.820 5.277 1.00 97.12 499 LEU A N 1
ATOM 3754 C CA . LEU A 1 499 ? 19.086 26.735 6.077 1.00 97.12 499 LEU A CA 1
ATOM 3755 C C . LEU A 1 499 ? 19.237 27.952 7.001 1.00 97.12 499 LEU A C 1
ATOM 3757 O O . LEU A 1 499 ? 19.523 27.787 8.186 1.00 97.12 499 LEU A O 1
ATOM 3761 N N . ALA A 1 500 ? 18.984 29.162 6.496 1.00 97.19 500 ALA A N 1
ATOM 3762 C CA . ALA A 1 500 ? 19.016 30.382 7.300 1.00 97.19 500 ALA A CA 1
ATOM 3763 C C . ALA A 1 500 ? 18.000 30.340 8.456 1.00 97.19 500 ALA A C 1
ATOM 3765 O O . ALA A 1 500 ? 18.360 30.604 9.604 1.00 97.19 500 ALA A O 1
ATOM 3766 N N . ALA A 1 501 ? 16.755 29.934 8.186 1.00 97.25 501 ALA A N 1
ATOM 3767 C CA . ALA A 1 501 ? 15.730 29.755 9.214 1.00 97.25 501 ALA A CA 1
ATOM 3768 C C . ALA A 1 501 ? 16.144 28.700 10.258 1.00 97.25 501 ALA A C 1
ATOM 3770 O O . ALA A 1 501 ? 15.963 28.910 11.457 1.00 97.25 501 ALA A O 1
ATOM 3771 N N . LEU A 1 502 ? 16.783 27.605 9.837 1.00 97.00 502 LEU A N 1
ATOM 3772 C CA . LEU A 1 502 ? 17.265 26.577 10.758 1.00 97.00 502 LEU A CA 1
ATOM 3773 C C . LEU A 1 502 ? 18.388 27.080 11.675 1.00 97.00 502 LEU A C 1
ATOM 3775 O O . LEU A 1 502 ? 18.415 26.776 12.870 1.00 97.00 502 LEU A O 1
ATOM 3779 N N . LEU A 1 503 ? 19.311 27.875 11.134 1.00 96.50 503 LEU A N 1
ATOM 3780 C CA . LEU A 1 503 ? 20.372 28.503 11.921 1.00 96.50 503 LEU A CA 1
ATOM 3781 C C . LEU A 1 503 ? 19.793 29.496 12.938 1.00 96.50 503 LEU A C 1
ATOM 3783 O O . LEU A 1 503 ? 20.212 29.500 14.096 1.00 96.50 503 LEU A O 1
ATOM 3787 N N . LEU A 1 504 ? 18.778 30.274 12.554 1.00 96.12 504 LEU A N 1
ATOM 3788 C CA . LEU A 1 504 ? 18.054 31.164 13.468 1.00 96.12 504 LEU A CA 1
ATOM 3789 C C . LEU A 1 504 ? 17.336 30.389 14.579 1.00 96.12 504 LEU A C 1
ATOM 3791 O O . LEU A 1 504 ? 17.385 30.792 15.746 1.00 96.12 504 LEU A O 1
ATOM 3795 N N . ALA A 1 505 ? 16.731 29.243 14.255 1.00 96.06 505 ALA A N 1
ATOM 3796 C CA . ALA A 1 505 ? 16.157 28.353 15.259 1.00 96.06 505 ALA A CA 1
ATOM 3797 C C . ALA A 1 505 ? 17.216 27.901 16.273 1.00 96.06 505 ALA A C 1
ATOM 3799 O O . ALA A 1 505 ? 17.018 28.002 17.482 1.00 96.06 505 ALA A O 1
ATOM 3800 N N . ARG A 1 506 ? 18.388 27.475 15.794 1.00 95.00 506 ARG A N 1
ATOM 3801 C CA . ARG A 1 506 ? 19.495 27.044 16.657 1.00 95.00 506 ARG A CA 1
ATOM 3802 C C . ARG A 1 506 ? 19.957 28.141 17.622 1.00 95.00 506 ARG A C 1
ATOM 3804 O O . ARG A 1 506 ? 20.260 27.842 18.775 1.00 95.00 506 ARG A O 1
ATOM 3811 N N . LEU A 1 507 ? 20.002 29.397 17.177 1.00 93.88 507 LEU A N 1
ATOM 3812 C CA . LEU A 1 507 ? 20.395 30.542 18.013 1.00 93.88 507 LEU A CA 1
ATOM 3813 C C . LEU A 1 507 ? 19.341 30.896 19.076 1.00 93.88 507 LEU A C 1
ATOM 3815 O O . LEU A 1 507 ? 19.660 31.393 20.164 1.00 93.88 507 LEU A O 1
ATOM 3819 N N . THR A 1 508 ? 18.072 30.640 18.772 1.00 94.62 508 THR A N 1
ATOM 3820 C CA . THR A 1 508 ? 16.946 30.991 19.640 1.00 94.62 508 THR A CA 1
ATOM 3821 C C . THR A 1 508 ? 16.602 29.887 20.638 1.00 94.62 508 THR A C 1
ATOM 3823 O O . THR A 1 508 ? 16.085 30.200 21.707 1.00 94.62 508 THR A O 1
ATOM 3826 N N . ILE A 1 509 ? 16.977 28.626 20.397 1.00 93.12 509 ILE A N 1
ATOM 3827 C CA . ILE A 1 509 ? 16.808 27.541 21.376 1.00 93.12 509 ILE A CA 1
ATOM 3828 C C . ILE A 1 509 ? 17.535 27.889 22.695 1.00 93.12 509 ILE A C 1
ATOM 3830 O O . ILE A 1 509 ? 18.742 28.149 22.696 1.00 93.12 509 ILE A O 1
ATOM 3834 N N . PRO A 1 510 ? 16.834 27.900 23.848 1.00 89.06 510 PRO A N 1
ATOM 3835 C CA . PRO A 1 510 ? 17.454 28.249 25.117 1.00 89.06 510 PRO A CA 1
ATOM 3836 C C . PRO A 1 510 ? 18.457 27.165 25.539 1.00 89.06 510 PRO A C 1
ATOM 3838 O O . PRO A 1 510 ? 18.111 25.978 25.522 1.00 89.06 510 PRO A O 1
ATOM 3841 N N . PRO A 1 511 ? 19.675 27.546 25.963 1.00 86.69 511 PRO A N 1
ATOM 3842 C CA . PRO A 1 511 ? 20.667 26.582 26.410 1.00 86.69 511 PRO A CA 1
ATOM 3843 C C . PRO A 1 511 ? 20.167 25.845 27.653 1.00 86.69 511 PRO A C 1
ATOM 3845 O O . PRO A 1 511 ? 19.435 26.400 28.484 1.00 86.69 511 PRO A O 1
ATOM 3848 N N . ARG A 1 512 ? 20.590 24.586 27.808 1.00 84.00 512 ARG A N 1
ATOM 3849 C CA . ARG A 1 512 ? 20.366 23.837 29.047 1.00 84.00 512 ARG A CA 1
ATOM 3850 C C . ARG A 1 512 ? 20.968 24.650 30.195 1.00 84.00 512 ARG A C 1
ATOM 3852 O O . ARG A 1 512 ? 22.171 24.891 30.201 1.00 84.00 512 ARG A O 1
ATOM 3859 N N . ARG A 1 513 ? 20.145 25.092 31.157 1.00 76.00 513 ARG A N 1
ATOM 3860 C CA . ARG A 1 513 ? 20.673 25.694 32.389 1.00 76.00 513 ARG A CA 1
ATOM 3861 C C . ARG A 1 513 ? 21.581 24.646 33.014 1.00 76.00 513 ARG A C 1
ATOM 3863 O O . ARG A 1 513 ? 21.091 23.591 33.423 1.00 76.00 513 ARG A O 1
ATOM 3870 N N . ALA A 1 514 ? 22.886 24.917 33.032 1.00 67.44 514 ALA A N 1
ATOM 3871 C CA . ALA A 1 514 ? 23.806 24.162 33.859 1.00 67.44 514 ALA A CA 1
ATOM 3872 C C . ALA A 1 514 ? 23.181 24.172 35.248 1.00 67.44 514 ALA A C 1
ATOM 3874 O O . ALA A 1 514 ? 22.842 25.242 35.761 1.00 67.44 514 ALA A O 1
ATOM 3875 N N . ARG A 1 515 ? 22.885 22.979 35.770 1.00 64.75 515 ARG A N 1
ATOM 3876 C CA . ARG A 1 515 ? 22.350 22.808 37.117 1.00 64.75 515 ARG A CA 1
ATOM 3877 C C . ARG A 1 515 ? 23.360 23.543 37.988 1.00 64.75 515 ARG A C 1
ATOM 3879 O O . ARG A 1 515 ? 24.483 23.062 38.096 1.00 64.75 515 ARG A O 1
ATOM 3886 N N . GLN A 1 516 ? 23.025 24.751 38.457 1.00 62.62 516 GLN A N 1
ATOM 3887 C CA . GLN A 1 516 ? 23.877 25.470 39.392 1.00 62.62 516 GLN A CA 1
ATOM 3888 C C . GLN A 1 516 ? 24.039 24.476 40.522 1.00 62.62 516 GLN A C 1
ATOM 3890 O O . GLN A 1 516 ? 23.044 24.091 41.137 1.00 62.62 516 GLN A O 1
ATOM 3895 N N . SER A 1 517 ? 25.241 23.919 40.643 1.00 69.25 517 SER A N 1
ATOM 3896 C CA . SER A 1 517 ? 25.569 22.966 41.682 1.00 69.25 517 SER A CA 1
ATOM 3897 C C . SER A 1 517 ? 25.205 23.675 42.968 1.00 69.25 517 SER A C 1
ATOM 3899 O O . SER A 1 517 ? 25.881 24.639 43.330 1.00 69.25 517 SER A O 1
ATOM 3901 N N . SER A 1 518 ? 24.081 23.284 43.580 1.00 66.94 518 SER A N 1
ATOM 3902 C CA . SER A 1 518 ? 23.722 23.778 44.899 1.00 66.94 518 SER A CA 1
ATOM 3903 C C . SER A 1 518 ? 24.979 23.600 45.737 1.00 66.94 518 SER A C 1
ATOM 3905 O O . SER A 1 518 ? 25.495 22.477 45.758 1.00 66.94 518 SER A O 1
ATOM 3907 N N . PRO A 1 519 ? 25.543 24.683 46.304 1.00 68.00 519 PRO A N 1
ATOM 3908 C CA . PRO A 1 519 ? 26.766 24.582 47.082 1.00 68.00 519 PRO A CA 1
ATOM 3909 C C . PRO A 1 519 ? 26.540 23.474 48.103 1.00 68.00 519 PRO A C 1
ATOM 3911 O O . PRO A 1 519 ? 25.531 23.500 48.809 1.00 68.00 519 PRO A O 1
ATOM 3914 N N . ALA A 1 520 ? 27.389 22.445 48.050 1.00 66.12 520 ALA A N 1
ATOM 3915 C CA . ALA A 1 520 ? 27.206 21.194 48.766 1.00 66.12 520 ALA A CA 1
ATOM 3916 C C . ALA A 1 520 ? 26.922 21.490 50.243 1.00 66.12 520 ALA A C 1
ATOM 3918 O O . ALA A 1 520 ? 27.805 21.896 50.998 1.00 66.12 520 ALA A O 1
ATOM 3919 N N . ALA A 1 521 ? 25.658 21.345 50.635 1.00 67.38 521 ALA A N 1
ATOM 3920 C CA . ALA A 1 521 ? 25.242 21.508 52.010 1.00 67.38 521 ALA A CA 1
ATOM 3921 C C . ALA A 1 521 ? 25.721 20.277 52.781 1.00 67.38 521 ALA A C 1
ATOM 3923 O O . ALA A 1 521 ? 25.130 19.206 52.665 1.00 67.38 521 ALA A O 1
ATOM 3924 N N . GLY A 1 522 ? 26.794 20.437 53.554 1.00 60.94 522 GLY A N 1
ATOM 3925 C CA . GLY A 1 522 ? 27.121 19.503 54.627 1.00 60.94 522 GLY A CA 1
ATOM 3926 C C . GLY A 1 522 ? 28.598 19.177 54.775 1.00 60.94 522 GLY A C 1
ATOM 3927 O O . GLY A 1 522 ? 29.000 18.046 54.530 1.00 60.94 522 GLY A O 1
ATOM 3928 N N . ALA A 1 523 ? 29.389 20.125 55.282 1.00 58.41 523 ALA A N 1
ATOM 3929 C CA . ALA A 1 523 ? 30.461 19.743 56.196 1.00 58.41 523 ALA A CA 1
ATOM 3930 C C . ALA A 1 523 ? 29.809 19.507 57.576 1.00 58.41 523 ALA A C 1
ATOM 3932 O O . ALA A 1 523 ? 29.225 20.449 58.126 1.00 58.41 523 ALA A O 1
ATOM 3933 N N . PRO A 1 524 ? 29.824 18.281 58.128 1.00 63.16 524 PRO A N 1
ATOM 3934 C CA . PRO A 1 524 ? 29.231 18.009 59.431 1.00 63.16 524 PRO A CA 1
ATOM 3935 C C . PRO A 1 524 ? 30.064 18.698 60.518 1.00 63.16 524 PRO A C 1
ATOM 3937 O O . PRO A 1 524 ? 31.239 18.389 60.710 1.00 63.16 524 PRO A O 1
ATOM 3940 N N . ARG A 1 525 ? 29.459 19.647 61.244 1.00 59.41 525 ARG A N 1
ATOM 3941 C CA . ARG A 1 525 ? 30.028 20.160 62.497 1.00 59.41 525 ARG A CA 1
ATOM 3942 C C . ARG A 1 525 ? 29.999 19.030 63.523 1.00 59.41 525 ARG A C 1
ATOM 3944 O O . ARG A 1 525 ? 28.930 18.681 64.020 1.00 59.41 525 ARG A O 1
ATOM 3951 N N . GLY A 1 526 ? 31.171 18.468 63.814 1.00 62.91 526 GLY A N 1
ATOM 3952 C CA . GLY A 1 526 ? 31.377 17.589 64.959 1.00 62.91 526 GLY A CA 1
ATOM 3953 C C . GLY A 1 526 ? 30.964 18.302 66.247 1.00 62.91 526 GLY A C 1
ATOM 3954 O O . GLY A 1 526 ? 31.353 19.447 66.479 1.00 62.91 526 GLY A O 1
ATOM 3955 N N . ARG A 1 527 ? 30.133 17.635 67.050 1.00 54.97 527 ARG A N 1
ATOM 3956 C CA . ARG A 1 527 ? 29.874 18.006 68.442 1.00 54.97 527 ARG A CA 1
ATOM 3957 C C . ARG A 1 527 ? 30.890 17.270 69.314 1.00 54.97 527 ARG A C 1
ATOM 3959 O O . ARG A 1 527 ? 30.953 16.044 69.240 1.00 54.97 527 ARG A O 1
ATOM 3966 N N . ALA A 1 528 ? 31.669 18.042 70.067 1.00 59.84 528 ALA A N 1
ATOM 3967 C CA . ALA A 1 528 ? 32.361 17.607 71.276 1.00 59.84 528 ALA A CA 1
ATOM 3968 C C . ALA A 1 528 ? 31.434 17.806 72.479 1.00 59.84 528 ALA A C 1
ATOM 3970 O O . ALA A 1 528 ? 30.600 18.745 72.404 1.00 59.84 528 ALA A O 1
#

pLDDT: mean 80.93, std 19.16, range [28.84, 98.38]

Radius of gyration: 31.65 Å; chains: 1; bounding box: 77×100×104 Å

Sequence (528 aa):
MKKLLVFVVLLAAGAGAAYHFGYLDRWIPKLGGERLIPKDEKLLAYFRPDTRELLVAQLTELDLRLSADAQAKLEQNGRELYEKTGINLSKDLDAFVGADGLAVVRGRFDWNKLGAYLQSQGYTLTELAGVPGAVKARAMDVALDGNYLLVGPRAEVELAIARRRDGQGLEANSPIVKAMDEIGWRHGLVGGVVSGSRLSSQGPGDLKLQTALGALDSTREGYELRAMALTGSKAEGEALHAILETLRKTALLQMALTSQPELRTLRDSLEKATLEVDANGRVTGAIRFPYALVDQASANVSQAQLPSALQTLELSDEGDDSVPTRPPPSATAPKPSSKEEASTPVASATVSQRLDWKPPVFGVILLVLALVTMGAASRPGMFNVLFHPLFLLPFLVATLGVFVFRFTGQSGGAFDVLTLPMPEWHRFVSIPVAQTVALSATIPMLLAIISGPVALLRRFAAGLAVGFSAYLVTKAIAGTAVPLIPPAYTVFWFAGNALAALLLARLTIPPRRARQSSPAAGAPRGRA